Protein AF-0000000072588207 (afdb_homodimer)

Solvent-accessible surface area (backbone atoms only — not comparable to full-atom values): 22106 Å² total; per-residue (Å²): 119,53,58,68,55,31,27,45,33,43,51,46,44,27,64,51,47,47,54,93,43,72,60,61,52,47,33,52,51,53,29,53,73,70,64,51,78,91,74,68,73,51,69,36,55,27,46,42,50,16,50,50,37,43,51,55,62,28,43,29,35,38,32,38,49,34,55,47,25,63,57,54,49,34,46,50,70,34,36,51,93,88,23,40,30,43,29,26,18,58,50,62,68,38,39,53,47,14,53,51,38,33,41,75,61,72,33,54,90,36,43,44,76,45,76,34,53,56,69,60,52,48,51,49,40,58,75,67,62,52,77,56,27,39,30,37,40,42,51,60,69,42,52,46,41,47,71,46,47,60,56,52,56,71,38,36,42,69,66,15,34,37,38,35,54,62,59,25,58,67,45,41,44,50,36,86,82,51,75,51,56,45,32,45,13,40,47,49,28,47,55,52,46,57,69,36,87,35,49,50,44,32,51,48,39,27,47,22,71,90,38,57,26,19,36,30,49,32,39,31,47,118,118,53,57,67,55,32,28,45,35,43,52,47,44,25,65,50,46,47,55,94,44,72,61,62,51,47,33,52,51,53,28,52,74,72,64,50,77,92,74,67,73,51,67,37,55,27,46,44,50,16,49,52,37,43,50,55,62,30,43,31,35,37,33,37,48,34,55,45,25,64,57,53,49,34,46,50,69,35,37,51,95,89,23,41,29,43,28,27,17,58,52,62,68,37,39,53,47,14,52,51,36,32,41,75,61,69,33,55,89,35,43,45,79,45,76,34,52,55,71,59,51,47,51,48,40,58,74,67,63,53,77,55,28,38,30,35,40,43,50,59,69,42,55,47,40,49,71,47,48,62,56,52,55,73,38,35,44,70,67,15,34,38,38,36,52,62,58,25,59,66,46,41,45,49,37,86,84,51,77,51,55,47,35,46,13,41,46,48,28,47,53,51,46,57,70,37,87,35,50,50,44,32,51,49,40,28,44,23,71,88,39,55,26,21,37,30,48,30,38,31,48,118

Nearest PDB structures (foldseek):
  3duw-assembly1_B  TM=9.912E-01  e=4.319E-31  Bacillus cereus ATCC 10987
  8c9t-assembly2_B  TM=9.794E-01  e=1.780E-31  Streptomyces avermitilis MA-4680 = NBRC 14893
  7cvx-assembly1_B  TM=9.755E-01  e=5.491E-29  Niastella koreensis GR20-10
  5n5d-assembly1_B  TM=9.630E-01  e=2.267E-28  Streptomyces regensis
  7cvu-assembly1_A  TM=9.650E-01  e=4.101E-27  Niastella koreensis GR20-10

Organism: Burkholderia pseudomallei (strain K96243) (NCBI:txid272560)

pLDDT: mean 96.96, std 3.45, range [68.81, 99.0]

InterPro domains:
  IPR002935 Class I-like SAM-dependent O-methyltransferase [PF01596] (36-204)
  IPR002935 Class I-like SAM-dependent O-methyltransferase [PS51682] (1-221)
  IPR029063 S-adenosyl-L-methionine-dependent methyltransferase superfamily [G3DSA:3.40.50.150] (1-222)
  IPR029063 S-adenosyl-L-methionine-dependent methyltransferase superfamily [SSF53335] (35-218)
  IPR050362 Cation-dependent O-methyltransferase [PTHR10509] (19-206)

Radius of gyration: 21.18 Å; Cα contacts (8 Å, |Δi|>4): 965; chains: 2; bounding box: 48×59×49 Å

Foldseek 3Di:
DDLVVQAVVLCVCCVVPPNDDPLLVVLQVLLVVVPFDPPDDDRVVLLVLLVVCLVLQWQEEEEEDQQQNNSVLSNQVSHDVNGAYEYEEADPVSQVNNCVSCVSSVNNVRYDYDYRDPLVVLVVCVVVVPAATQEYEADYQQLCLLVVVVSNLSSHDQNRKYKYWFLCVQPLLVPPPRPPSNSVSSVNNVVVQVPDPQKDKDKDWDQHNVGTGIMMIIGGHD/DDLVVQAVVLCVCCVVPPNDDPLLVVLQVLLVVLPFDPPDDDRVVLLVLLVVCLVLQWQEEEEEDQQQNNSVLSNQVSHDVNGAYEYEEADPVSQVNNCVSCVSSVNNVRYDYDYRDPLVVLVVCVVVVPAATQEYEADYQQLCLLVVVVSNLSRHDQNRKYKYWFLCVQPLLVPPPRPPSNSVSSVNNVVCQVPDPQKDKDKDWDQHNVGTGIMMIIGGHD

Structure (mmCIF, N/CA/C/O backbone):
data_AF-0000000072588207-model_v1
#
loop_
_entity.id
_entity.type
_entity.pdbx_description
1 polymer 'O-methyltransferase-like protein'
#
loop_
_atom_site.group_PDB
_atom_site.id
_atom_site.type_symbol
_atom_site.label_atom_id
_atom_site.label_alt_id
_atom_site.label_comp_id
_atom_site.label_asym_id
_atom_site.label_entity_id
_atom_site.label_seq_id
_atom_site.pdbx_PDB_ins_code
_atom_site.Cartn_x
_atom_site.Cartn_y
_atom_site.Cartn_z
_atom_site.occupancy
_atom_site.B_iso_or_equiv
_atom_site.auth_seq_id
_atom_site.auth_comp_id
_atom_site.auth_asym_id
_atom_site.auth_atom_id
_atom_site.pdbx_PDB_model_num
ATOM 1 N N . MET A 1 1 ? -11.625 7.188 -20.266 1 69 1 MET A N 1
ATOM 2 C CA . MET A 1 1 ? -11.789 7.031 -18.828 1 69 1 MET A CA 1
ATOM 3 C C . MET A 1 1 ? -11.93 8.391 -18.141 1 69 1 MET A C 1
ATOM 5 O O . MET A 1 1 ? -11.203 9.328 -18.469 1 69 1 MET A O 1
ATOM 9 N N . ASN A 1 2 ? -12.992 8.43 -17.234 1 77.94 2 ASN A N 1
ATOM 10 C CA . ASN A 1 2 ? -13.203 9.766 -16.688 1 77.94 2 ASN A CA 1
ATOM 11 C C . ASN A 1 2 ? -13.438 9.711 -15.172 1 77.94 2 ASN A C 1
ATOM 13 O O . ASN A 1 2 ? -13.555 8.633 -14.594 1 77.94 2 ASN A O 1
ATOM 17 N N . GLU A 1 3 ? -13.398 10.781 -14.633 1 83.06 3 GLU A N 1
ATOM 18 C CA . GLU A 1 3 ? -13.484 10.992 -13.195 1 83.06 3 GLU A CA 1
ATOM 19 C C . GLU A 1 3 ? -14.773 10.398 -12.633 1 83.06 3 GLU A C 1
ATOM 21 O O . GLU A 1 3 ? -14.805 9.938 -11.484 1 83.06 3 GLU A O 1
ATOM 26 N N . ARG A 1 4 ? -15.812 10.383 -13.445 1 85.81 4 ARG A N 1
ATOM 27 C CA . ARG A 1 4 ? -17.078 9.812 -13.008 1 85.81 4 ARG A CA 1
ATOM 28 C C . ARG A 1 4 ? -16.953 8.305 -12.766 1 85.81 4 ARG A C 1
ATOM 30 O O . ARG A 1 4 ? -17.5 7.781 -11.797 1 85.81 4 ARG A O 1
ATOM 37 N N . GLN A 1 5 ? -16.234 7.648 -13.625 1 91.5 5 GLN A N 1
ATOM 38 C CA . GLN A 1 5 ? -16.016 6.211 -13.484 1 91.5 5 GLN A CA 1
ATOM 39 C C . GLN A 1 5 ? -15.18 5.898 -12.25 1 91.5 5 GLN A C 1
ATOM 41 O O . GLN A 1 5 ? -15.484 4.969 -11.5 1 91.5 5 GLN A O 1
ATOM 46 N N . TRP A 1 6 ? -14.148 6.699 -12.078 1 95.5 6 TRP A N 1
ATOM 47 C CA . TRP A 1 6 ? -13.289 6.508 -10.906 1 95.5 6 TRP A CA 1
ATOM 48 C C . TRP A 1 6 ? -14.078 6.723 -9.617 1 95.5 6 TRP A C 1
ATOM 50 O O . TRP A 1 6 ? -13.906 5.98 -8.648 1 95.5 6 TRP A O 1
ATOM 60 N N . SER A 1 7 ? -14.93 7.715 -9.625 1 96.12 7 SER A N 1
ATOM 61 C CA . SER A 1 7 ? -15.734 8.023 -8.445 1 96.12 7 SER A CA 1
ATOM 62 C C . SER A 1 7 ? -16.703 6.891 -8.125 1 96.12 7 SER A C 1
ATOM 64 O O . SER A 1 7 ? -16.938 6.574 -6.957 1 96.12 7 SER A O 1
ATOM 66 N N . ALA A 1 8 ? -17.281 6.328 -9.164 1 96.25 8 ALA A N 1
ATOM 67 C CA . ALA A 1 8 ? -18.203 5.215 -8.961 1 96.25 8 ALA A CA 1
ATOM 68 C C . ALA A 1 8 ? -17.5 4.035 -8.289 1 96.25 8 ALA A C 1
ATOM 70 O O . ALA A 1 8 ? -18.078 3.371 -7.426 1 96.25 8 ALA A O 1
ATOM 71 N N . VAL A 1 9 ? -16.266 3.801 -8.656 1 97.38 9 VAL A N 1
ATOM 72 C CA . VAL A 1 9 ? -15.508 2.689 -8.078 1 97.38 9 VAL A CA 1
ATOM 73 C C . VAL A 1 9 ? -15.148 3.002 -6.633 1 97.38 9 VAL A C 1
ATOM 75 O O . VAL A 1 9 ? -15.281 2.146 -5.754 1 97.38 9 VAL A O 1
ATOM 78 N N . ASP A 1 10 ? -14.695 4.238 -6.336 1 96.56 10 ASP A N 1
ATOM 79 C CA . ASP A 1 10 ? -14.422 4.629 -4.957 1 96.56 10 ASP A CA 1
ATOM 80 C C . ASP A 1 10 ? -15.672 4.473 -4.086 1 96.56 10 ASP A C 1
ATOM 82 O O . ASP A 1 10 ? -15.586 4.012 -2.949 1 96.56 10 ASP A O 1
ATOM 86 N N . ASP A 1 11 ? -16.828 4.992 -4.664 1 95.62 11 ASP A N 1
ATOM 87 C CA . ASP A 1 11 ? -18.078 4.859 -3.928 1 95.62 11 ASP A CA 1
ATOM 88 C C . ASP A 1 11 ? -18.375 3.396 -3.609 1 95.62 11 ASP A C 1
ATOM 90 O O . ASP A 1 11 ? -18.812 3.072 -2.502 1 95.62 11 ASP A O 1
ATOM 94 N N . PHE A 1 12 ? -18.172 2.545 -4.602 1 96.31 12 PHE A N 1
ATOM 95 C CA . PHE A 1 12 ? -18.359 1.112 -4.41 1 96.31 12 PHE A CA 1
ATOM 96 C C . PHE A 1 12 ? -17.453 0.585 -3.312 1 96.31 12 PHE A C 1
ATOM 98 O O . PHE A 1 12 ? -17.906 -0.085 -2.385 1 96.31 12 PHE A O 1
ATOM 105 N N . PHE A 1 13 ? -16.062 0.874 -3.309 1 96.5 13 PHE A N 1
ATOM 106 C CA . PHE A 1 13 ? -15.117 0.427 -2.299 1 96.5 13 PHE A CA 1
ATOM 107 C C . PHE A 1 13 ? -15.508 0.942 -0.92 1 96.5 13 PHE A C 1
ATOM 109 O O . PHE A 1 13 ? -15.602 0.167 0.035 1 96.5 13 PHE A O 1
ATOM 116 N N . CYS A 1 14 ? -15.773 2.236 -0.833 1 95 14 CYS A N 1
ATOM 117 C CA . CYS A 1 14 ? -16.016 2.863 0.462 1 95 14 CYS A CA 1
ATOM 118 C C . CYS A 1 14 ? -17.312 2.35 1.089 1 95 14 CYS A C 1
ATOM 120 O O . CYS A 1 14 ? -17.375 2.17 2.305 1 95 14 CYS A O 1
ATOM 122 N N . SER A 1 15 ? -18.297 2.148 0.262 1 93.38 15 SER A N 1
ATOM 123 C CA . SER A 1 15 ? -19.547 1.643 0.79 1 93.38 15 SER A CA 1
ATOM 124 C C . SER A 1 15 ? -19.391 0.241 1.369 1 93.38 15 SER A C 1
ATOM 126 O O . SER A 1 15 ? -20.047 -0.11 2.354 1 93.38 15 SER A O 1
ATOM 128 N N . GLN A 1 16 ? -18.453 -0.544 0.858 1 91.81 16 GLN A N 1
ATOM 129 C CA . GLN A 1 16 ? -18.297 -1.934 1.277 1 91.81 16 GLN A CA 1
ATOM 130 C C . GLN A 1 16 ? -17.219 -2.068 2.338 1 91.81 16 GLN A C 1
ATOM 132 O O . GLN A 1 16 ? -17.328 -2.881 3.26 1 91.81 16 GLN A O 1
ATOM 137 N N . LEU A 1 17 ? -16.156 -1.292 2.223 1 93.25 17 LEU A N 1
ATOM 138 C CA . LEU A 1 17 ? -14.93 -1.618 2.941 1 93.25 17 LEU A CA 1
ATOM 139 C C . LEU A 1 17 ? -14.602 -0.543 3.973 1 93.25 17 LEU A C 1
ATOM 141 O O . LEU A 1 17 ? -13.781 -0.762 4.863 1 93.25 17 LEU A O 1
ATOM 145 N N . ALA A 1 18 ? -15.172 0.604 3.795 1 87.31 18 ALA A N 1
ATOM 146 C CA . ALA A 1 18 ? -15.008 1.716 4.727 1 87.31 18 ALA A CA 1
ATOM 147 C C . ALA A 1 18 ? -16.344 2.371 5.043 1 87.31 18 ALA A C 1
ATOM 149 O O . ALA A 1 18 ? -16.562 3.539 4.719 1 87.31 18 ALA A O 1
ATOM 150 N N . PRO A 1 19 ? -17.125 1.609 5.688 1 82.56 19 PRO A N 1
ATOM 151 C CA . PRO A 1 19 ? -18.453 2.156 5.93 1 82.56 19 PRO A CA 1
ATOM 152 C C . PRO A 1 19 ? -18.438 3.428 6.777 1 82.56 19 PRO A C 1
ATOM 154 O O . PRO A 1 19 ? -17.406 3.742 7.391 1 82.56 19 PRO A O 1
ATOM 157 N N . SER A 1 20 ? -19.547 4.027 6.781 1 87 20 SER A N 1
ATOM 158 C CA . SER A 1 20 ? -19.703 5.316 7.445 1 87 20 SER A CA 1
ATOM 159 C C . SER A 1 20 ? -19.25 5.246 8.906 1 87 20 SER A C 1
ATOM 161 O O . SER A 1 20 ? -19.547 4.273 9.602 1 87 20 SER A O 1
ATOM 163 N N . ASP A 1 21 ? -18.453 6.164 9.336 1 93.88 21 ASP A N 1
ATOM 164 C CA . ASP A 1 21 ? -17.906 6.387 10.672 1 93.88 21 ASP A CA 1
ATOM 165 C C . ASP A 1 21 ? -18.281 7.773 11.188 1 93.88 21 ASP A C 1
ATOM 167 O O . ASP A 1 21 ? -17.797 8.789 10.68 1 93.88 21 ASP A O 1
ATOM 171 N N . PRO A 1 22 ? -19.094 7.809 12.227 1 95.5 22 PRO A N 1
ATOM 172 C CA . PRO A 1 22 ? -19.609 9.109 12.68 1 95.5 22 PRO A CA 1
ATOM 173 C C . PRO A 1 22 ? -18.484 10.078 13.047 1 95.5 22 PRO A C 1
ATOM 175 O O . PRO A 1 22 ? -18.625 11.289 12.859 1 95.5 22 PRO A O 1
ATOM 178 N N . VAL A 1 23 ? -17.422 9.602 13.648 1 96.5 23 VAL A N 1
ATOM 179 C CA . VAL A 1 23 ? -16.312 10.438 14.055 1 96.5 23 VAL A CA 1
ATOM 180 C C . VAL A 1 23 ? -15.633 11.031 12.82 1 96.5 23 VAL A C 1
ATOM 182 O O . VAL A 1 23 ? -15.375 12.234 12.758 1 96.5 23 VAL A O 1
ATOM 185 N N . LEU A 1 24 ? -15.359 10.211 11.82 1 97.44 24 LEU A N 1
ATOM 186 C CA . LEU A 1 24 ? -14.727 10.664 10.586 1 97.44 24 LEU A CA 1
ATOM 187 C C . LEU A 1 24 ? -15.664 11.562 9.797 1 97.44 24 LEU A C 1
ATOM 189 O O . LEU A 1 24 ? -15.242 12.57 9.227 1 97.44 24 LEU A O 1
ATOM 193 N N . ASP A 1 25 ? -16.953 11.219 9.766 1 97 25 ASP A N 1
ATOM 194 C CA . ASP A 1 25 ? -17.953 12.055 9.094 1 97 25 ASP A CA 1
ATOM 195 C C . ASP A 1 25 ? -18.031 13.438 9.727 1 97 25 ASP A C 1
ATOM 197 O O . ASP A 1 25 ? -18.125 14.445 9.023 1 97 25 ASP A O 1
ATOM 201 N N . ALA A 1 26 ? -17.984 13.461 11.031 1 97.56 26 ALA A N 1
ATOM 202 C CA . ALA A 1 26 ? -18.047 14.727 11.758 1 97.56 26 ALA A CA 1
ATOM 203 C C . ALA A 1 26 ? -16.812 15.586 11.461 1 97.56 26 ALA A C 1
ATOM 205 O O . ALA A 1 26 ? -16.922 16.812 11.359 1 97.56 26 ALA A O 1
ATOM 206 N N . ALA A 1 27 ? -15.656 14.945 11.406 1 97.88 27 ALA A N 1
ATOM 207 C CA . ALA A 1 27 ? -14.43 15.672 11.094 1 97.88 27 ALA A CA 1
ATOM 208 C C . ALA A 1 27 ? -14.516 16.328 9.719 1 97.88 27 ALA A C 1
ATOM 210 O O . ALA A 1 27 ? -14.086 17.469 9.539 1 97.88 27 ALA A O 1
ATOM 211 N N . LEU A 1 28 ? -15.078 15.617 8.742 1 96.94 28 LEU A N 1
ATOM 212 C CA . LEU A 1 28 ? -15.25 16.156 7.398 1 96.94 28 LEU A CA 1
ATOM 213 C C . LEU A 1 28 ? -16.25 17.312 7.402 1 96.94 28 LEU A C 1
ATOM 215 O O . LEU A 1 28 ? -16.016 18.344 6.758 1 96.94 28 LEU A O 1
ATOM 219 N N . ALA A 1 29 ? -17.328 17.125 8.094 1 97.44 29 ALA A N 1
ATOM 220 C CA . ALA A 1 29 ? -18.359 18.156 8.164 1 97.44 29 ALA A CA 1
ATOM 221 C C . ALA A 1 29 ? -17.828 19.438 8.812 1 97.44 29 ALA A C 1
ATOM 223 O O . ALA A 1 29 ? -18.094 20.531 8.336 1 97.44 29 ALA A O 1
ATOM 224 N N . SER A 1 30 ? -17.125 19.266 9.922 1 97.75 30 SER A N 1
ATOM 225 C CA . SER A 1 30 ? -16.547 20.406 10.609 1 97.75 30 SER A CA 1
ATOM 226 C C . SER A 1 30 ? -15.531 21.141 9.727 1 97.75 30 SER A C 1
ATOM 228 O O . SER A 1 30 ? -15.453 22.375 9.75 1 97.75 30 SER A O 1
ATOM 230 N N . SER A 1 31 ? -14.727 20.359 8.992 1 97.62 31 SER A N 1
ATOM 231 C CA . SER A 1 31 ? -13.758 20.953 8.07 1 97.62 31 SER A CA 1
ATOM 232 C C . SER A 1 31 ? -14.461 21.766 6.98 1 97.62 31 SER A C 1
ATOM 234 O O . SER A 1 31 ? -14.047 22.875 6.66 1 97.62 31 SER A O 1
ATOM 236 N N . ARG A 1 32 ? -15.5 21.203 6.43 1 97 32 ARG A N 1
ATOM 237 C CA . ARG A 1 32 ? -16.281 21.891 5.414 1 97 32 ARG A CA 1
ATOM 238 C C . ARG A 1 32 ? -16.891 23.172 5.973 1 97 32 ARG A C 1
ATOM 240 O O . ARG A 1 32 ? -16.859 24.219 5.32 1 97 32 ARG A O 1
ATOM 247 N N . ALA A 1 33 ? -17.438 23.109 7.137 1 97.62 33 ALA A N 1
ATOM 248 C CA . ALA A 1 33 ? -18.078 24.25 7.785 1 97.62 33 ALA A CA 1
ATOM 249 C C . ALA A 1 33 ? -17.078 25.375 8.039 1 97.62 33 ALA A C 1
ATOM 251 O O . ALA A 1 33 ? -17.438 26.547 7.973 1 97.62 33 ALA A O 1
ATOM 252 N N . ALA A 1 34 ? -15.859 24.984 8.312 1 97.44 34 ALA A N 1
ATOM 253 C CA . ALA A 1 34 ? -14.82 25.969 8.617 1 97.44 34 ALA A CA 1
ATOM 254 C C . ALA A 1 34 ? -14.164 26.5 7.348 1 97.44 34 ALA A C 1
ATOM 256 O O . ALA A 1 34 ? -13.289 27.359 7.406 1 97.44 34 ALA A O 1
ATOM 257 N N . GLY A 1 35 ? -14.547 25.953 6.176 1 96.44 35 GLY A N 1
ATOM 258 C CA . GLY A 1 35 ? -14.07 26.453 4.898 1 96.44 35 GLY A CA 1
ATOM 259 C C . GLY A 1 35 ? -12.7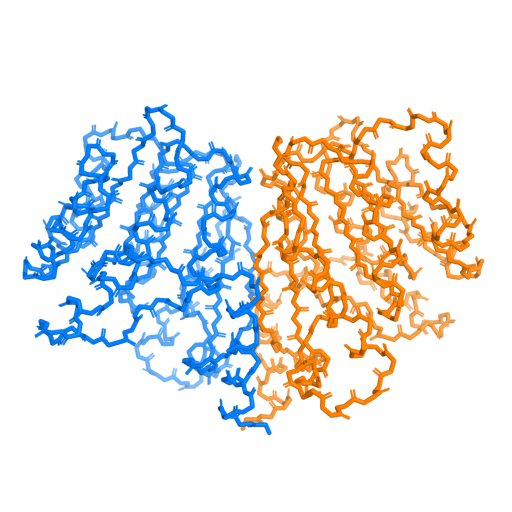27 25.891 4.492 1 96.44 35 GLY A C 1
ATOM 260 O O . GLY A 1 35 ? -12.023 26.453 3.658 1 96.44 35 GLY A O 1
ATOM 261 N N . LEU A 1 36 ? -12.32 24.797 5.117 1 95.06 36 LEU A N 1
ATOM 262 C CA . LEU A 1 36 ? -11.078 24.156 4.707 1 95.06 36 LEU A CA 1
ATOM 263 C C . LEU A 1 36 ? -11.203 23.578 3.297 1 95.06 36 LEU A C 1
ATOM 265 O O . LEU A 1 36 ? -12.281 23.141 2.893 1 95.06 36 LEU A O 1
ATOM 269 N N . PRO A 1 37 ? -10.102 23.641 2.559 1 91.62 37 PRO A N 1
ATOM 270 C CA . PRO A 1 37 ? -10.141 22.969 1.257 1 91.62 37 PRO A CA 1
ATOM 271 C C . PRO A 1 37 ? -10.406 21.469 1.372 1 91.62 37 PRO A C 1
ATOM 273 O O . PRO A 1 37 ? -9.93 20.828 2.312 1 91.62 37 PRO A O 1
ATOM 276 N N . ALA A 1 38 ? -11.172 20.922 0.432 1 90.44 38 ALA A N 1
ATOM 277 C CA . ALA A 1 38 ? -11.516 19.516 0.42 1 90.44 38 ALA A CA 1
ATOM 278 C C . ALA A 1 38 ? -10.383 18.672 -0.177 1 90.44 38 ALA A C 1
ATOM 280 O O . ALA A 1 38 ? -10.594 17.922 -1.135 1 90.44 38 ALA A O 1
ATOM 281 N N . ILE A 1 39 ? -9.227 18.781 0.458 1 88.5 39 ILE A N 1
ATOM 282 C CA . ILE A 1 39 ? -8.062 18.125 -0.114 1 88.5 39 ILE A CA 1
ATOM 283 C C . ILE A 1 39 ? -7.625 16.969 0.784 1 88.5 39 ILE A C 1
ATOM 285 O O . ILE A 1 39 ? -6.539 16.422 0.614 1 88.5 39 ILE A O 1
ATOM 289 N N . ASN A 1 40 ? -8.477 16.656 1.793 1 90.69 40 ASN A N 1
ATOM 290 C CA . ASN A 1 40 ? -8.18 15.484 2.615 1 90.69 40 ASN A CA 1
ATOM 291 C C . ASN A 1 40 ? -8.188 14.203 1.789 1 90.69 40 ASN A C 1
ATOM 293 O O . ASN A 1 40 ? -8.789 14.148 0.715 1 90.69 40 ASN A O 1
ATOM 297 N N . VAL A 1 41 ? -7.496 13.18 2.24 1 94.31 41 VAL A N 1
ATOM 298 C CA . VAL A 1 41 ? -7.535 11.875 1.594 1 94.31 41 VAL A CA 1
ATOM 299 C C . VAL A 1 41 ? -8.961 11.336 1.602 1 94.31 41 VAL A C 1
ATOM 301 O O . VAL A 1 41 ? -9.781 11.734 2.432 1 94.31 41 VAL A O 1
ATOM 304 N N . THR A 1 42 ? -9.234 10.461 0.68 1 94.88 42 THR A N 1
ATOM 305 C CA . THR A 1 42 ? -10.523 9.773 0.668 1 94.88 42 THR A CA 1
ATOM 306 C C . THR A 1 42 ? -10.57 8.703 1.753 1 94.88 42 THR A C 1
ATOM 308 O O . THR A 1 42 ? -9.539 8.375 2.355 1 94.88 42 THR A O 1
ATOM 311 N N . ALA A 1 43 ? -11.742 8.188 2.018 1 96.62 43 ALA A N 1
ATOM 312 C CA . ALA A 1 43 ? -11.93 7.203 3.082 1 96.62 43 ALA A CA 1
ATOM 313 C C . ALA A 1 43 ? -11.078 5.961 2.84 1 96.62 43 ALA A C 1
ATOM 315 O O . ALA A 1 43 ? -10.438 5.453 3.76 1 96.62 43 ALA A O 1
ATOM 316 N N . ASN A 1 44 ? -11.102 5.453 1.612 1 97.5 44 ASN A N 1
ATOM 317 C CA . ASN A 1 44 ? -10.312 4.258 1.317 1 97.5 44 ASN A CA 1
ATOM 318 C C . ASN A 1 44 ? -8.812 4.535 1.419 1 97.5 44 ASN A C 1
ATOM 320 O O . ASN A 1 44 ? -8.047 3.662 1.824 1 97.5 44 ASN A O 1
ATOM 324 N N . GLN A 1 45 ? -8.383 5.742 1.073 1 97.88 45 GLN A N 1
ATOM 325 C CA . GLN A 1 45 ? -6.98 6.109 1.218 1 97.88 45 GLN A CA 1
ATOM 326 C C . GLN A 1 45 ? -6.609 6.289 2.688 1 97.88 45 GLN A C 1
ATOM 328 O O . GLN A 1 45 ? -5.512 5.914 3.105 1 97.88 45 GLN A O 1
ATOM 333 N N . GLY A 1 46 ? -7.484 6.93 3.48 1 98.25 46 GLY A N 1
ATOM 334 C CA . GLY A 1 46 ? -7.273 6.988 4.918 1 98.25 46 GLY A CA 1
ATOM 335 C C . GLY A 1 46 ? -7.156 5.621 5.562 1 98.25 46 GLY A C 1
ATOM 336 O O . GLY A 1 46 ? -6.27 5.391 6.387 1 98.25 46 GLY A O 1
ATOM 337 N N . LYS A 1 47 ? -8.039 4.762 5.191 1 98.5 47 LYS A N 1
ATOM 338 C CA . LYS A 1 47 ? -7.996 3.406 5.73 1 98.5 47 LYS A CA 1
ATOM 339 C C . LYS A 1 47 ? -6.719 2.688 5.305 1 98.5 47 LYS A C 1
ATOM 341 O O . LYS A 1 47 ? -6.168 1.886 6.062 1 98.5 47 LYS A O 1
ATOM 346 N N . PHE A 1 48 ? -6.258 2.98 4.125 1 98.81 48 PHE A N 1
ATOM 347 C CA . PHE A 1 48 ? -4.98 2.436 3.678 1 98.81 48 PHE A CA 1
ATOM 348 C C . PHE A 1 48 ? -3.855 2.857 4.613 1 98.81 48 PHE A C 1
ATOM 350 O O . PHE A 1 48 ? -3.031 2.033 5.012 1 98.81 48 PHE A O 1
ATOM 357 N N . LEU A 1 49 ? -3.785 4.129 4.965 1 98.88 49 LEU A N 1
ATOM 358 C CA . LEU A 1 49 ? -2.791 4.625 5.91 1 98.88 49 LEU A CA 1
ATOM 359 C C . LEU A 1 49 ? -2.916 3.914 7.254 1 98.88 49 LEU A C 1
ATOM 361 O O . LEU A 1 49 ? -1.911 3.537 7.859 1 98.88 49 LEU A O 1
ATOM 365 N N . ASN A 1 50 ? -4.133 3.75 7.703 1 98.81 50 ASN A N 1
ATOM 366 C CA . ASN A 1 50 ? -4.406 3.047 8.953 1 98.81 50 ASN A CA 1
ATOM 367 C C . ASN A 1 50 ? -3.873 1.617 8.922 1 98.81 50 ASN A C 1
ATOM 369 O O . ASN A 1 50 ? -3.188 1.183 9.844 1 98.81 50 ASN A O 1
ATOM 373 N N . LEU A 1 51 ? -4.184 0.891 7.848 1 98.81 51 LEU A N 1
ATOM 374 C CA . LEU A 1 51 ? -3.75 -0.497 7.727 1 98.81 51 LEU A CA 1
ATOM 375 C C . LEU A 1 51 ? -2.23 -0.586 7.625 1 98.81 51 LEU A C 1
ATOM 377 O O . LEU A 1 51 ? -1.615 -1.472 8.219 1 98.81 51 LEU A O 1
ATOM 381 N N . LEU A 1 52 ? -1.638 0.334 6.859 1 98.88 52 LEU A N 1
ATOM 382 C CA . LEU A 1 52 ? -0.186 0.327 6.715 1 98.88 52 LEU A CA 1
ATOM 383 C C . LEU A 1 52 ? 0.494 0.566 8.055 1 98.88 52 LEU A C 1
ATOM 385 O O . LEU A 1 52 ? 1.479 -0.099 8.383 1 98.88 52 LEU A O 1
ATOM 389 N N . ALA A 1 53 ? -0.023 1.52 8.828 1 98.94 53 ALA A N 1
ATOM 390 C CA . ALA A 1 53 ? 0.504 1.771 10.172 1 98.94 53 ALA A CA 1
ATOM 391 C C . ALA A 1 53 ? 0.366 0.535 11.055 1 98.94 53 ALA A C 1
ATOM 393 O O . ALA A 1 53 ? 1.275 0.208 11.82 1 98.94 53 ALA A O 1
ATOM 394 N N . THR A 1 54 ? -0.758 -0.162 10.953 1 98.81 54 THR A N 1
ATOM 395 C CA . THR A 1 54 ? -1.005 -1.381 11.719 1 98.81 54 THR A CA 1
ATOM 396 C C . THR A 1 54 ? -0.03 -2.48 11.305 1 98.81 54 THR A C 1
ATOM 398 O O . THR A 1 54 ? 0.547 -3.156 12.164 1 98.81 54 THR A O 1
ATOM 401 N N . ILE A 1 55 ? 0.146 -2.646 10.023 1 98.81 55 ILE A N 1
ATOM 402 C CA . ILE A 1 55 ? 1.068 -3.65 9.508 1 98.81 55 ILE A CA 1
ATOM 403 C C . ILE A 1 55 ? 2.477 -3.377 10.031 1 98.81 55 ILE A C 1
ATOM 405 O O . ILE A 1 55 ? 3.172 -4.297 10.469 1 98.81 55 ILE A O 1
ATOM 409 N N . ARG A 1 56 ? 2.92 -2.111 10.008 1 98.69 56 ARG A N 1
ATOM 410 C CA . ARG A 1 56 ? 4.246 -1.724 10.477 1 98.69 56 ARG A CA 1
ATOM 411 C C . ARG A 1 56 ? 4.375 -1.929 11.984 1 98.69 56 ARG A C 1
ATOM 413 O O . ARG A 1 56 ? 5.48 -2.07 12.508 1 98.69 56 ARG A O 1
ATOM 420 N N . GLY A 1 57 ? 3.277 -2.006 12.719 1 98.5 57 GLY A N 1
ATOM 421 C CA . GLY A 1 57 ? 3.32 -1.951 14.164 1 98.5 57 GLY A CA 1
ATOM 422 C C . GLY A 1 57 ? 3.814 -0.619 14.703 1 98.5 57 GLY A C 1
ATOM 423 O O . GLY A 1 57 ? 4.629 -0.577 15.625 1 98.5 57 GLY A O 1
ATOM 424 N N . ALA A 1 58 ? 3.305 0.452 14.086 1 98.81 58 ALA A N 1
ATOM 425 C CA . ALA A 1 58 ? 3.811 1.783 14.414 1 98.81 58 ALA A CA 1
ATOM 426 C C . ALA A 1 58 ? 3.395 2.195 15.82 1 98.81 58 ALA A C 1
ATOM 428 O O . ALA A 1 58 ? 2.234 2.037 16.203 1 98.81 58 ALA A O 1
ATOM 429 N N . ARG A 1 59 ? 4.336 2.699 16.562 1 98.81 59 ARG A N 1
ATOM 430 C CA . ARG A 1 59 ? 4.09 3.25 17.891 1 98.81 59 ARG A CA 1
ATOM 431 C C . ARG A 1 59 ? 4.266 4.766 17.891 1 98.81 59 ARG A C 1
ATOM 433 O O . ARG A 1 59 ? 3.68 5.457 18.734 1 98.81 59 ARG A O 1
ATOM 440 N N . ARG A 1 60 ? 5.094 5.23 17.047 1 98.94 60 ARG A N 1
ATOM 441 C CA . ARG A 1 60 ? 5.336 6.66 16.875 1 98.94 60 ARG A CA 1
ATOM 442 C C . ARG A 1 60 ? 5.16 7.074 15.414 1 98.94 60 ARG A C 1
ATOM 444 O O . ARG A 1 60 ? 5.871 6.586 14.539 1 98.94 60 ARG A O 1
ATOM 451 N N . ILE A 1 61 ? 4.215 7.953 15.188 1 98.94 61 ILE A N 1
ATOM 452 C CA . ILE A 1 61 ? 3.9 8.391 13.828 1 98.94 61 ILE A CA 1
ATOM 453 C C . ILE A 1 61 ? 4.098 9.898 13.711 1 98.94 61 ILE A C 1
ATOM 455 O O . ILE A 1 61 ? 3.725 10.648 14.617 1 98.94 61 ILE A O 1
ATOM 459 N N . LEU A 1 62 ? 4.746 10.328 12.641 1 98.94 62 LEU A N 1
ATOM 460 C CA . LEU A 1 62 ? 4.887 11.734 12.273 1 98.94 62 LEU A CA 1
ATOM 461 C C . LEU A 1 62 ? 4.105 12.047 11.008 1 98.94 62 LEU A C 1
ATOM 463 O O . LEU A 1 62 ? 4.199 11.32 10.016 1 98.94 62 LEU A O 1
ATOM 467 N N . GLU A 1 63 ? 3.271 13.016 11.07 1 98.94 63 GLU A N 1
ATOM 468 C CA . GLU A 1 63 ? 2.525 13.484 9.906 1 98.94 63 GLU A CA 1
ATOM 469 C C . GLU A 1 63 ? 2.881 14.93 9.57 1 98.94 63 GLU A C 1
ATOM 471 O O . GLU A 1 63 ? 2.854 15.805 10.445 1 98.94 63 GLU A O 1
ATOM 476 N N . LEU A 1 64 ? 3.318 15.156 8.328 1 98.81 64 LEU A N 1
ATOM 477 C CA . LEU A 1 64 ? 3.498 16.5 7.793 1 98.81 64 LEU A CA 1
ATOM 478 C C . LEU A 1 64 ? 2.287 16.922 6.969 1 98.81 64 LEU A C 1
ATOM 480 O O . LEU A 1 64 ? 2.031 16.359 5.902 1 98.81 64 LEU A O 1
ATOM 484 N N . GLY A 1 65 ? 1.551 17.938 7.402 1 97.69 65 GLY A N 1
ATOM 485 C CA . GLY A 1 65 ? 0.29 18.359 6.812 1 97.69 65 GLY A CA 1
ATOM 486 C C . GLY A 1 65 ? -0.921 17.797 7.527 1 97.69 65 GLY A C 1
ATOM 487 O O . GLY A 1 65 ? -1.402 16.703 7.18 1 97.69 65 GLY A O 1
ATOM 488 N N . THR A 1 66 ? -1.437 18.625 8.477 1 97.75 66 THR A N 1
ATOM 489 C CA . THR A 1 66 ? -2.533 18.156 9.328 1 97.75 66 THR A CA 1
ATOM 490 C C . THR A 1 66 ? -3.881 18.531 8.719 1 97.75 66 THR A C 1
ATOM 492 O O . THR A 1 66 ? -4.824 17.75 8.75 1 97.75 66 THR A O 1
ATOM 495 N N . LEU A 1 67 ? -3.971 19.766 8.18 1 97.12 67 LEU A N 1
ATOM 496 C CA . LEU A 1 67 ? -5.25 20.344 7.773 1 97.12 67 LEU A CA 1
ATOM 497 C C . LEU A 1 67 ? -6.293 20.172 8.875 1 97.12 67 LEU A C 1
ATOM 499 O O . LEU A 1 67 ? -6.078 20.625 10.008 1 97.12 67 LEU A O 1
ATOM 503 N N . GLY A 1 68 ? -7.398 19.562 8.617 1 97.75 68 GLY A N 1
ATOM 504 C CA . GLY A 1 68 ? -8.445 19.406 9.617 1 97.75 68 GLY A CA 1
ATOM 505 C C . GLY A 1 68 ? -8.297 18.141 10.445 1 97.75 68 GLY A C 1
ATOM 506 O O . GLY A 1 68 ? -9.133 17.859 11.305 1 97.75 68 GLY A O 1
ATOM 507 N N . GLY A 1 69 ? -7.301 17.375 10.242 1 98.5 69 GLY A N 1
ATOM 508 C CA . GLY A 1 69 ? -6.973 16.234 11.094 1 98.5 69 GLY A CA 1
ATOM 509 C C . GLY A 1 69 ? -7.59 14.938 10.633 1 98.5 69 GLY A C 1
ATOM 510 O O . GLY A 1 69 ? -7.586 13.945 11.367 1 98.5 69 GLY A O 1
ATOM 511 N N . TYR A 1 70 ? -8.109 14.859 9.414 1 98.38 70 TYR A N 1
ATOM 512 C CA . TYR A 1 70 ? -8.82 13.68 8.938 1 98.38 70 TYR A CA 1
ATOM 513 C C . TYR A 1 70 ? -7.875 12.484 8.836 1 98.38 70 TYR A C 1
ATOM 515 O O . TYR A 1 70 ? -8.148 11.422 9.398 1 98.38 70 TYR A O 1
ATOM 523 N N . SER A 1 71 ? -6.754 12.625 8.133 1 98.5 71 SER A N 1
ATOM 524 C CA . SER A 1 71 ? -5.793 11.531 8.039 1 98.5 71 SER A CA 1
ATOM 525 C C . SER A 1 71 ? -5.141 11.25 9.391 1 98.5 71 SER A C 1
ATOM 527 O O . SER A 1 71 ? -4.812 10.102 9.703 1 98.5 71 SER A O 1
ATOM 529 N N . ALA A 1 72 ? -4.98 12.273 10.195 1 98.81 72 ALA A N 1
ATOM 530 C CA . ALA A 1 72 ? -4.426 12.086 11.539 1 98.81 72 ALA A CA 1
ATOM 531 C C . ALA A 1 72 ? -5.297 11.141 12.359 1 98.81 72 ALA A C 1
ATOM 533 O O . ALA A 1 72 ? -4.785 10.328 13.133 1 98.81 72 ALA A O 1
ATOM 534 N N . ILE A 1 73 ? -6.613 11.281 12.227 1 98.81 73 ILE A N 1
ATOM 535 C CA . ILE A 1 73 ? -7.527 10.391 12.938 1 98.81 73 ILE A CA 1
ATOM 536 C C . ILE A 1 73 ? -7.305 8.953 12.492 1 98.81 73 ILE A C 1
ATOM 538 O O . ILE A 1 73 ? -7.195 8.047 13.32 1 98.81 73 ILE A O 1
ATOM 542 N N . TRP A 1 74 ? -7.227 8.68 11.172 1 98.62 74 TRP A N 1
ATOM 543 C CA . TRP A 1 74 ? -6.965 7.344 10.648 1 98.62 74 TRP A CA 1
ATOM 544 C C . TRP A 1 74 ? -5.664 6.785 11.211 1 98.62 74 TRP A C 1
ATOM 546 O O . TRP A 1 74 ? -5.617 5.641 11.664 1 98.62 74 TRP A O 1
ATOM 556 N N . LEU A 1 75 ? -4.621 7.594 11.188 1 98.88 75 LEU A N 1
ATOM 557 C CA . LEU A 1 75 ? -3.301 7.164 11.625 1 98.88 75 LEU A CA 1
ATOM 558 C C . LEU A 1 75 ? -3.287 6.891 13.125 1 98.88 75 LEU A C 1
ATOM 560 O O . LEU A 1 75 ? -2.771 5.859 13.57 1 98.88 75 LEU A O 1
ATOM 564 N N . ALA A 1 76 ? -3.855 7.773 13.891 1 98.88 76 ALA A N 1
ATOM 565 C CA . ALA A 1 76 ? -3.848 7.641 15.344 1 98.88 76 ALA A CA 1
ATOM 566 C C . ALA A 1 76 ? -4.609 6.391 15.781 1 98.88 76 ALA A C 1
ATOM 568 O O . ALA A 1 76 ? -4.242 5.742 16.766 1 98.88 76 ALA A O 1
ATOM 569 N N . ARG A 1 77 ? -5.645 6.035 15.102 1 98.5 77 ARG A N 1
ATOM 570 C CA . ARG A 1 77 ? -6.473 4.879 15.43 1 98.5 77 ARG A CA 1
ATOM 571 C C . ARG A 1 77 ? -5.707 3.578 15.227 1 98.5 77 ARG A C 1
ATOM 573 O O . ARG A 1 77 ? -6.117 2.525 15.727 1 98.5 77 ARG A O 1
ATOM 580 N N . ALA A 1 78 ? -4.676 3.629 14.484 1 98.56 78 ALA A N 1
ATOM 581 C CA . ALA A 1 78 ? -3.867 2.434 14.258 1 98.56 78 ALA A CA 1
ATOM 582 C C . ALA A 1 78 ? -2.895 2.203 15.414 1 98.56 78 ALA A C 1
ATOM 584 O O . ALA A 1 78 ? -2.295 1.132 15.523 1 98.56 78 ALA A O 1
ATOM 585 N N . LEU A 1 79 ? -2.709 3.197 16.297 1 98.69 79 LEU A N 1
ATOM 586 C CA . LEU A 1 79 ? -1.677 3.145 17.328 1 98.69 79 LEU A CA 1
ATOM 587 C C . LEU A 1 79 ? -2.082 2.203 18.453 1 98.69 79 LEU A C 1
ATOM 589 O O . LEU A 1 79 ? -3.246 2.176 18.859 1 98.69 79 LEU A O 1
ATOM 593 N N . PRO A 1 80 ? -1.18 1.398 18.984 1 97.88 80 PRO A N 1
ATOM 594 C CA . PRO A 1 80 ? -1.424 0.651 20.219 1 97.88 80 PRO A CA 1
ATOM 595 C C . PRO A 1 80 ? -1.431 1.545 21.453 1 97.88 80 PRO A C 1
ATOM 597 O O . PRO A 1 80 ? -1.101 2.73 21.359 1 97.88 80 PRO A O 1
ATOM 600 N N . PRO A 1 81 ? -1.876 0.951 22.594 1 97.19 81 PRO A N 1
ATOM 601 C CA . PRO A 1 81 ? -1.765 1.738 23.812 1 97.19 81 PRO A CA 1
ATOM 602 C C . PRO A 1 81 ? -0.356 2.283 24.047 1 97.19 81 PRO A C 1
ATOM 604 O O . PRO A 1 81 ? 0.624 1.546 23.906 1 97.19 81 PRO A O 1
ATOM 607 N N . GLY A 1 82 ? -0.267 3.486 24.266 1 97.75 82 GLY A N 1
ATOM 608 C CA . GLY A 1 82 ? 1.017 4.125 24.5 1 97.75 82 GLY A CA 1
ATOM 609 C C . GLY A 1 82 ? 1.635 4.719 23.25 1 97.75 82 GLY A C 1
ATOM 610 O O . GLY A 1 82 ? 2.664 5.395 23.312 1 97.75 82 GLY A O 1
ATOM 611 N N . GLY A 1 83 ? 1.012 4.5 22.078 1 98.69 83 GLY A N 1
ATOM 612 C CA . GLY A 1 83 ? 1.48 5.094 20.844 1 98.69 83 GLY A CA 1
ATOM 613 C C . GLY A 1 83 ? 1.205 6.582 20.75 1 98.69 83 GLY A C 1
ATOM 614 O O . GLY A 1 83 ? 0.344 7.105 21.469 1 98.69 83 GLY A O 1
ATOM 615 N N . VAL A 1 84 ? 1.983 7.273 19.875 1 98.81 84 VAL A N 1
ATOM 616 C CA . VAL A 1 84 ? 1.801 8.719 19.75 1 98.81 84 VAL A CA 1
ATOM 617 C C . VAL A 1 84 ? 1.833 9.117 18.281 1 98.81 84 VAL A C 1
ATOM 619 O O . VAL A 1 84 ? 2.516 8.492 17.469 1 98.81 84 VAL A O 1
ATOM 622 N N . LEU A 1 85 ? 1.1 10.094 18 1 98.94 85 LEU A N 1
ATOM 623 C CA . LEU A 1 85 ? 1.118 10.766 16.703 1 98.94 85 LEU A CA 1
ATOM 624 C C . LEU A 1 85 ? 1.439 12.25 16.859 1 98.94 85 LEU A C 1
ATOM 626 O O . LEU A 1 85 ? 0.824 12.93 17.688 1 98.94 85 LEU A O 1
ATOM 630 N N . ILE A 1 86 ? 2.451 12.68 16.172 1 98.94 86 ILE A N 1
ATOM 631 C CA . ILE A 1 86 ? 2.744 14.109 16.031 1 98.94 86 ILE A CA 1
ATOM 632 C C . ILE A 1 86 ? 2.393 14.57 14.625 1 98.94 86 ILE A C 1
ATOM 634 O O . ILE A 1 86 ? 2.848 13.984 13.641 1 98.94 86 ILE A O 1
ATOM 638 N N . THR A 1 87 ? 1.549 15.539 14.516 1 98.88 87 THR A N 1
ATOM 639 C CA . THR A 1 87 ? 1.173 16.078 13.219 1 98.88 87 THR A CA 1
ATOM 640 C C . THR A 1 87 ? 1.486 17.578 13.141 1 98.88 87 THR A C 1
ATOM 642 O O . THR A 1 87 ? 1.227 18.312 14.086 1 98.88 87 THR A O 1
ATOM 645 N N . LEU A 1 88 ? 2.07 18.016 12.008 1 98.88 88 LEU A N 1
ATOM 646 C CA . LEU A 1 88 ? 2.584 19.375 11.852 1 98.88 88 LEU A CA 1
ATOM 647 C C . LEU A 1 88 ? 1.677 20.188 10.938 1 98.88 88 LEU A C 1
ATOM 649 O O . LEU A 1 88 ? 1.322 19.75 9.844 1 98.88 88 LEU A O 1
ATOM 653 N N . GLU A 1 89 ? 1.308 21.359 11.367 1 98.38 89 GLU A N 1
ATOM 654 C CA . GLU A 1 89 ? 0.417 22.25 10.625 1 98.38 89 GLU A CA 1
ATOM 655 C C . GLU A 1 89 ? 0.829 23.703 10.805 1 98.38 89 GLU A C 1
ATOM 657 O O . GLU A 1 89 ? 0.945 24.203 11.93 1 98.38 89 GLU A O 1
ATOM 662 N N . ALA A 1 90 ? 1.013 24.406 9.664 1 97.56 90 ALA A N 1
ATOM 663 C CA . ALA A 1 90 ? 1.495 25.781 9.695 1 97.56 90 ALA A CA 1
ATOM 664 C C . ALA A 1 90 ? 0.362 26.75 10.016 1 97.56 90 ALA A C 1
ATOM 666 O O . ALA A 1 90 ? 0.58 27.781 10.664 1 97.56 90 ALA A O 1
ATOM 667 N N . ASN A 1 91 ? -0.822 26.516 9.516 1 97.62 91 ASN A N 1
ATOM 668 C CA . ASN A 1 91 ? -1.964 27.391 9.711 1 97.62 91 ASN A CA 1
ATOM 669 C C . ASN A 1 91 ? -2.609 27.188 11.078 1 97.62 91 ASN A C 1
ATOM 671 O O . ASN A 1 91 ? -3.168 26.125 11.352 1 97.62 91 ASN A O 1
ATOM 675 N N . ALA A 1 92 ? -2.654 28.188 11.891 1 97.94 92 ALA A N 1
ATOM 676 C CA . ALA A 1 92 ? -3.123 28.094 13.273 1 97.94 92 ALA A CA 1
ATOM 677 C C . ALA A 1 92 ? -4.609 27.75 13.32 1 97.94 92 ALA A C 1
ATOM 679 O O . ALA A 1 92 ? -5.055 27.047 14.227 1 97.94 92 ALA A O 1
ATOM 680 N N . ASP A 1 93 ? -5.359 28.219 12.383 1 97.81 93 ASP A N 1
ATOM 681 C CA . ASP A 1 93 ? -6.793 27.938 12.359 1 97.81 93 ASP A CA 1
ATOM 682 C C . ASP A 1 93 ? -7.047 26.469 12.023 1 97.81 93 ASP A C 1
ATOM 684 O O . ASP A 1 93 ? -7.902 25.828 12.641 1 97.81 93 ASP A O 1
ATOM 688 N N . HIS A 1 94 ? -6.316 25.938 10.977 1 98 94 HIS A N 1
ATOM 689 C CA . HIS A 1 94 ? -6.422 24.516 10.664 1 98 94 HIS A CA 1
ATOM 690 C C . HIS A 1 94 ? -6.031 23.656 11.859 1 98 94 HIS A C 1
ATOM 692 O O . HIS A 1 94 ? -6.719 22.688 12.18 1 98 94 HIS A O 1
ATOM 698 N N . ALA A 1 95 ? -4.953 24.062 12.531 1 98.44 95 ALA A N 1
ATOM 699 C CA . ALA A 1 95 ? -4.453 23.312 13.688 1 98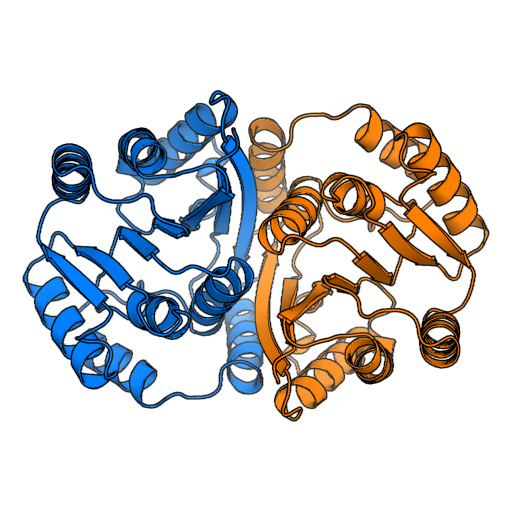.44 95 ALA A CA 1
ATOM 700 C C . ALA A 1 95 ? -5.484 23.281 14.805 1 98.44 95 ALA A C 1
ATOM 702 O O . ALA A 1 95 ? -5.691 22.234 15.438 1 98.44 95 ALA A O 1
ATOM 703 N N . ALA A 1 96 ? -6.082 24.438 15.07 1 98.44 96 ALA A N 1
ATOM 704 C CA . ALA A 1 96 ? -7.098 24.5 16.125 1 98.44 96 ALA A CA 1
ATOM 705 C C . ALA A 1 96 ? -8.266 23.578 15.812 1 98.44 96 ALA A C 1
ATOM 707 O O . ALA A 1 96 ? -8.75 22.859 16.703 1 98.44 96 ALA A O 1
ATOM 708 N N . LEU A 1 97 ? -8.688 23.609 14.578 1 98.5 97 LEU A N 1
ATOM 709 C CA . LEU A 1 97 ? -9.789 22.734 14.164 1 98.5 97 LEU A CA 1
ATOM 710 C C . LEU A 1 97 ? -9.391 21.266 14.266 1 98.5 97 LEU A C 1
ATOM 712 O O . LEU A 1 97 ? -10.195 20.438 14.68 1 98.5 97 LEU A O 1
ATOM 716 N N . ALA A 1 98 ? -8.172 20.938 13.844 1 98.69 98 ALA A N 1
ATOM 717 C CA . ALA A 1 98 ? -7.672 19.578 13.93 1 98.69 98 ALA A CA 1
ATOM 718 C C . ALA A 1 98 ? -7.676 19.078 15.375 1 98.69 98 ALA A C 1
ATOM 720 O O . ALA A 1 98 ? -8.039 17.938 15.648 1 98.69 98 ALA A O 1
ATOM 721 N N . ARG A 1 99 ? -7.25 19.969 16.297 1 98.62 99 ARG A N 1
ATOM 722 C CA . ARG A 1 99 ? -7.266 19.609 17.719 1 98.62 99 ARG A CA 1
ATOM 723 C C . ARG A 1 99 ? -8.68 19.297 18.188 1 98.62 99 ARG A C 1
ATOM 725 O O . ARG A 1 99 ? -8.898 18.328 18.922 1 98.62 99 ARG A O 1
ATOM 732 N N . GLU A 1 100 ? -9.578 20.062 17.734 1 98.5 100 GLU A N 1
ATOM 733 C CA . GLU A 1 100 ? -10.977 19.828 18.078 1 98.5 100 GLU A CA 1
ATOM 734 C C . GLU A 1 100 ? -11.461 18.5 17.531 1 98.5 100 GLU A C 1
ATOM 736 O O . GLU A 1 100 ? -12.102 17.719 18.234 1 98.5 100 GLU A O 1
ATOM 741 N N . ASN A 1 101 ? -11.195 18.219 16.25 1 98.62 101 ASN A N 1
ATOM 742 C CA . ASN A 1 101 ? -11.617 16.984 15.609 1 98.62 101 ASN A CA 1
ATOM 743 C C . ASN A 1 101 ? -10.977 15.758 16.266 1 98.62 101 ASN A C 1
ATOM 745 O O . ASN A 1 101 ? -11.641 14.75 16.5 1 98.62 101 ASN A O 1
ATOM 749 N N . LEU A 1 102 ? -9.688 15.898 16.594 1 98.69 102 LEU A N 1
ATOM 750 C CA . LEU A 1 102 ? -8.977 14.812 17.266 1 98.69 102 LEU A CA 1
ATOM 751 C C . LEU A 1 102 ? -9.539 14.586 18.656 1 98.69 102 LEU A C 1
ATOM 753 O O . LEU A 1 102 ? -9.688 13.445 19.094 1 98.69 102 LEU A O 1
ATOM 757 N N . GLY A 1 103 ? -9.805 15.703 19.344 1 98.38 103 GLY A N 1
ATOM 758 C CA . GLY A 1 103 ? -10.438 15.602 20.641 1 98.38 103 GLY A CA 1
ATOM 759 C C . GLY A 1 103 ? -11.781 14.898 20.609 1 98.38 103 GLY A C 1
ATOM 760 O O . GLY A 1 103 ? -12.047 14 21.406 1 98.38 103 GLY A O 1
ATOM 761 N N . ARG A 1 104 ? -12.625 15.258 19.672 1 97.75 104 ARG A N 1
ATOM 762 C CA . ARG A 1 104 ? -13.93 14.633 19.5 1 97.75 104 ARG A CA 1
ATOM 763 C C . ARG A 1 104 ? -13.789 13.148 19.203 1 97.75 104 ARG A C 1
ATOM 765 O O . ARG A 1 104 ? -14.633 12.344 19.609 1 97.75 104 ARG A O 1
ATOM 772 N N . ALA A 1 105 ? -12.734 12.781 18.547 1 98.06 105 ALA A N 1
ATOM 773 C CA . ALA A 1 105 ? -12.469 11.391 18.188 1 98.06 105 ALA A CA 1
ATOM 774 C C . ALA A 1 105 ? -11.922 10.609 19.375 1 98.06 105 ALA A C 1
ATOM 776 O O . ALA A 1 105 ? -11.695 9.398 19.266 1 98.06 105 ALA A O 1
ATOM 777 N N . GLY A 1 106 ? -11.664 11.289 20.5 1 98 106 GLY A N 1
ATOM 778 C CA . GLY A 1 106 ? -11.086 10.648 21.672 1 98 106 GLY A CA 1
ATOM 779 C C . GLY A 1 106 ? -9.594 10.406 21.531 1 98 106 GLY A C 1
ATOM 780 O O . GLY A 1 106 ? -9.039 9.523 22.203 1 98 106 GLY A O 1
ATOM 781 N N . LEU A 1 107 ? -8.945 11.195 20.688 1 98.38 107 LEU A N 1
ATOM 782 C CA . LEU A 1 107 ? -7.551 10.938 20.359 1 98.38 107 LEU A CA 1
ATOM 783 C C . LEU A 1 107 ? -6.66 12.078 20.859 1 98.38 107 LEU A C 1
ATOM 785 O O . LEU A 1 107 ? -5.484 12.148 20.5 1 98.38 107 LEU A O 1
ATOM 789 N N . GLY A 1 108 ? -7.195 12.93 21.672 1 96.56 108 GLY A N 1
ATOM 790 C CA . GLY A 1 108 ? -6.449 14.086 22.141 1 96.56 108 GLY A CA 1
ATOM 791 C C . GLY A 1 108 ? -5.234 13.703 22.969 1 96.56 108 GLY A C 1
ATOM 792 O O . GLY A 1 108 ? -4.27 14.469 23.047 1 96.56 108 GLY A O 1
ATOM 793 N N . GLY A 1 109 ? -5.242 12.531 23.594 1 96.31 109 GLY A N 1
ATOM 794 C CA . GLY A 1 109 ? -4.129 12.078 24.406 1 96.31 109 GLY A CA 1
ATOM 795 C C . GLY A 1 109 ? -3.066 11.344 23.609 1 96.31 109 GLY A C 1
ATOM 796 O O . GLY A 1 109 ? -1.969 11.094 24.109 1 96.31 109 GLY A O 1
ATOM 797 N N . VAL A 1 110 ? -3.389 11.039 22.375 1 97.62 110 VAL A N 1
ATOM 798 C CA . VAL A 1 110 ? -2.521 10.195 21.562 1 97.62 110 VAL A CA 1
ATOM 799 C C . VAL A 1 110 ? -1.917 11.023 20.422 1 97.62 110 VAL A C 1
ATOM 801 O O . VAL A 1 110 ? -0.793 10.766 20 1 97.62 110 VAL A O 1
ATOM 804 N N . ALA A 1 111 ? -2.637 12.055 19.984 1 98.62 111 ALA A N 1
ATOM 805 C CA . ALA A 1 111 ? -2.227 12.867 18.828 1 98.62 111 ALA A CA 1
ATOM 806 C C . ALA A 1 111 ? -1.953 14.312 19.25 1 98.62 111 ALA A C 1
ATOM 808 O O . ALA A 1 111 ? -2.771 14.93 19.938 1 98.62 111 ALA A O 1
ATOM 809 N N . SER A 1 112 ? -0.83 14.812 18.891 1 98.5 112 SER A N 1
ATOM 810 C CA . SER A 1 112 ? -0.457 16.203 19.172 1 98.5 112 SER A CA 1
ATOM 811 C C . SER A 1 112 ? -0.306 17 17.891 1 98.5 112 SER A C 1
ATOM 813 O O . SER A 1 112 ? 0.352 16.562 16.953 1 98.5 112 SER A O 1
ATOM 815 N N . VAL A 1 113 ? -0.899 18.125 17.891 1 98.75 113 VAL A N 1
ATOM 816 C CA . VAL A 1 113 ? -0.785 19.047 16.75 1 98.75 113 VAL A CA 1
ATOM 817 C C . VAL A 1 113 ? 0.25 20.125 17.062 1 98.75 113 VAL A C 1
ATOM 819 O O . VAL A 1 113 ? 0.099 20.875 18.016 1 98.75 113 VAL A O 1
ATOM 822 N N . VAL A 1 114 ? 1.225 20.188 16.281 1 98.69 114 VAL A N 1
ATOM 823 C CA . VAL A 1 114 ? 2.277 21.188 16.438 1 98.69 114 VAL A CA 1
ATOM 824 C C . VAL A 1 114 ? 2.1 22.297 15.398 1 98.69 114 VAL A C 1
ATOM 826 O O . VAL A 1 114 ? 2.088 22.031 14.195 1 98.69 114 VAL A O 1
ATOM 829 N N . VAL A 1 115 ? 2.008 23.516 15.828 1 98.5 115 VAL A N 1
ATOM 830 C CA . VAL A 1 115 ? 1.798 24.656 14.938 1 98.5 115 VAL A CA 1
ATOM 831 C C . VAL A 1 115 ? 3.145 25.25 14.523 1 98.5 115 VAL A C 1
ATOM 833 O O . VAL A 1 115 ? 3.99 25.531 15.375 1 98.5 115 VAL A O 1
ATOM 836 N N . GLY A 1 116 ? 3.355 25.469 13.234 1 97.44 116 GLY A N 1
ATOM 837 C CA . GLY A 1 116 ? 4.555 26.062 12.664 1 97.44 116 GLY A CA 1
ATOM 838 C C . GLY A 1 116 ? 4.902 25.5 11.297 1 97.44 116 GLY A C 1
ATOM 839 O O . GLY A 1 116 ? 4.332 24.5 10.867 1 97.44 116 GLY A O 1
ATOM 840 N N . ARG A 1 117 ? 5.773 26.156 10.656 1 96.94 117 ARG A N 1
ATOM 841 C CA . ARG A 1 117 ? 6.258 25.609 9.398 1 96.94 117 ARG A CA 1
ATOM 842 C C . ARG A 1 117 ? 6.875 24.234 9.602 1 96.94 117 ARG A C 1
ATOM 844 O O . ARG A 1 117 ? 7.574 24 10.594 1 96.94 117 ARG A O 1
ATOM 851 N N . ALA A 1 118 ? 6.566 23.281 8.797 1 97.25 118 ALA A N 1
ATOM 852 C CA . ALA A 1 118 ? 7.012 21.906 8.93 1 97.25 118 ALA A CA 1
ATOM 853 C C . ALA A 1 118 ? 8.531 21.828 9.047 1 97.25 118 ALA A C 1
ATOM 855 O O . ALA A 1 118 ? 9.062 21.094 9.883 1 97.25 118 ALA A O 1
ATOM 856 N N . LYS A 1 119 ? 9.211 22.578 8.227 1 96.56 119 LYS A N 1
ATOM 857 C CA . LYS A 1 119 ? 10.672 22.578 8.258 1 96.56 119 LYS A CA 1
ATOM 858 C C . LYS A 1 119 ? 11.195 22.938 9.641 1 96.56 119 LYS A C 1
ATOM 860 O O . LYS A 1 119 ? 12.094 22.281 10.164 1 96.56 119 LYS A O 1
ATOM 865 N N . ASP A 1 120 ? 10.641 24 10.242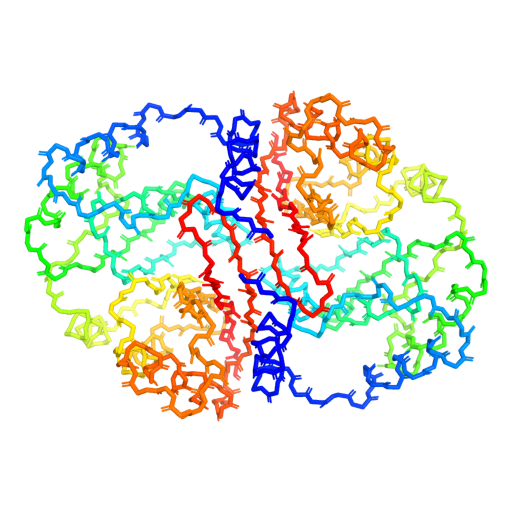 1 97.62 120 ASP A N 1
ATOM 866 C CA . ASP A 1 120 ? 11.055 24.453 11.562 1 97.62 120 ASP A CA 1
ATOM 867 C C . ASP A 1 120 ? 10.727 23.406 12.633 1 97.62 120 ASP A C 1
ATOM 869 O O . ASP A 1 120 ? 11.531 23.141 13.523 1 97.62 120 ASP A O 1
ATOM 873 N N . SER A 1 121 ? 9.523 22.844 12.523 1 98.19 121 SER A N 1
ATOM 874 C CA . SER A 1 121 ? 9.102 21.828 13.477 1 98.19 121 SER A CA 1
ATOM 875 C C . SER A 1 121 ? 9.992 20.594 13.414 1 98.19 121 SER A C 1
ATOM 877 O O . SER A 1 121 ? 10.336 20.016 14.445 1 98.19 121 SER A O 1
ATOM 879 N N . LEU A 1 122 ? 10.391 20.172 12.195 1 98.62 122 LEU A N 1
ATOM 880 C CA . LEU A 1 122 ? 11.289 19.031 12.016 1 98.62 122 LEU A CA 1
ATOM 881 C C . LEU A 1 122 ? 12.648 19.312 12.648 1 98.62 122 LEU A C 1
ATOM 883 O O . LEU A 1 122 ? 13.203 18.453 13.344 1 98.62 122 LEU A O 1
ATOM 887 N N . GLU A 1 123 ? 13.148 20.531 12.43 1 98.06 123 GLU A N 1
ATOM 888 C CA . GLU A 1 123 ? 14.43 20.906 13.016 1 98.06 123 GLU A CA 1
ATOM 889 C C . GLU A 1 123 ? 14.367 20.906 14.539 1 98.06 123 GLU A C 1
ATOM 891 O O . GLU A 1 123 ? 15.32 20.5 15.203 1 98.06 123 GLU A O 1
ATOM 896 N N . ARG A 1 124 ? 13.289 21.359 15.047 1 98.44 124 ARG A N 1
ATOM 897 C CA . ARG A 1 124 ? 13.109 21.359 16.5 1 98.44 124 ARG A CA 1
ATOM 898 C C . ARG A 1 124 ? 13.07 19.938 17.047 1 98.44 124 ARG A C 1
ATOM 900 O O . ARG A 1 124 ? 13.68 19.656 18.078 1 98.44 124 ARG A O 1
ATOM 907 N N . LEU A 1 125 ? 12.336 19.062 16.375 1 98.62 125 LEU A N 1
ATOM 908 C CA . LEU A 1 125 ? 12.266 17.672 16.812 1 98.62 125 LEU A CA 1
ATOM 909 C C . LEU A 1 125 ? 13.656 17.047 16.828 1 98.62 125 LEU A C 1
ATOM 911 O O . LEU A 1 125 ? 13.992 16.297 17.75 1 98.62 125 LEU A O 1
ATOM 915 N N . ILE A 1 126 ? 14.469 17.328 15.828 1 98.62 126 ILE A N 1
ATOM 916 C CA . ILE A 1 126 ? 15.828 16.812 15.766 1 98.62 126 ILE A CA 1
ATOM 917 C C . ILE A 1 126 ? 16.656 17.375 16.906 1 98.62 126 ILE A C 1
ATOM 919 O O . ILE A 1 126 ? 17.359 16.641 17.609 1 98.62 126 ILE A O 1
ATOM 923 N N . ALA A 1 127 ? 16.547 18.703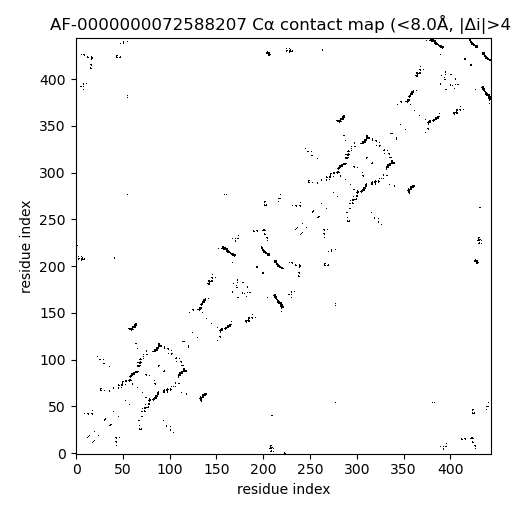 17.109 1 98.44 127 ALA A N 1
ATOM 924 C CA . ALA A 1 127 ? 17.312 19.375 18.156 1 98.44 127 ALA A CA 1
ATOM 925 C C . ALA A 1 127 ? 16.953 18.812 19.531 1 98.44 127 ALA A C 1
ATOM 927 O O . ALA A 1 127 ? 17.812 18.719 20.406 1 98.44 127 ALA A O 1
ATOM 928 N N . GLU A 1 128 ? 15.758 18.406 19.688 1 98.31 128 GLU A N 1
ATOM 929 C CA . GLU A 1 128 ? 15.266 17.875 20.953 1 98.31 128 GLU A CA 1
ATOM 930 C C . GLU A 1 128 ? 15.57 16.391 21.078 1 98.31 128 GLU A C 1
ATOM 932 O O . GLU A 1 128 ? 15.18 15.75 22.062 1 98.31 128 GLU A O 1
ATOM 937 N N . ARG A 1 129 ? 16.219 15.82 20.094 1 98 129 ARG A N 1
ATOM 938 C CA . ARG A 1 129 ? 16.578 14.406 20.047 1 98 129 ARG A CA 1
ATOM 939 C C . ARG A 1 129 ? 15.344 13.523 20.219 1 98 129 ARG A C 1
ATOM 941 O O . ARG A 1 129 ? 15.352 12.594 21.031 1 98 129 ARG A O 1
ATOM 948 N N . ALA A 1 130 ? 14.305 13.945 19.469 1 98.25 130 ALA A N 1
ATOM 949 C CA . ALA A 1 130 ? 13.102 13.125 19.484 1 98.25 130 ALA A CA 1
ATOM 950 C C . ALA A 1 130 ? 13.406 11.688 19.094 1 98.25 130 ALA A C 1
ATOM 952 O O . ALA A 1 130 ? 14.25 11.438 18.234 1 98.25 130 ALA A O 1
ATOM 953 N N . GLU A 1 131 ? 12.734 10.727 19.781 1 98.44 131 GLU A N 1
ATOM 954 C CA . GLU A 1 131 ? 12.852 9.328 19.375 1 98.44 131 GLU A CA 1
ATOM 955 C C . GLU A 1 131 ? 12.43 9.148 17.922 1 98.44 131 GLU A C 1
ATOM 957 O O . GLU A 1 131 ? 11.516 9.828 17.438 1 98.44 131 GLU A O 1
ATOM 962 N N . PRO A 1 132 ? 13.07 8.242 17.203 1 98.75 132 PRO A N 1
ATOM 963 C CA . PRO A 1 132 ? 12.719 8.008 15.797 1 98.75 132 PRO A CA 1
ATOM 964 C C . PRO A 1 132 ? 11.266 7.578 15.617 1 98.75 132 PRO A C 1
ATOM 966 O O . PRO A 1 132 ? 10.664 7.016 16.547 1 98.75 132 PRO A O 1
ATOM 969 N N . PHE A 1 133 ? 10.773 7.848 14.5 1 98.94 133 PHE A N 1
ATOM 970 C CA . PHE A 1 133 ? 9.398 7.484 14.164 1 98.94 133 PHE A CA 1
ATOM 971 C C . PHE A 1 133 ? 9.359 6.176 13.391 1 98.94 133 PHE A C 1
ATOM 973 O O . PHE A 1 133 ? 10.281 5.867 12.633 1 98.94 133 PHE A O 1
ATOM 980 N N . ASP A 1 134 ? 8.258 5.414 13.609 1 98.94 134 ASP A N 1
ATOM 981 C CA . ASP A 1 134 ? 8.055 4.156 12.898 1 98.94 134 ASP A CA 1
ATOM 982 C C . ASP A 1 134 ? 7.438 4.398 11.516 1 98.94 134 ASP A C 1
ATOM 984 O O . ASP A 1 134 ? 7.645 3.605 10.594 1 98.94 134 ASP A O 1
ATOM 988 N N . LEU A 1 135 ? 6.633 5.453 11.445 1 98.94 135 LEU A N 1
ATOM 989 C CA . LEU A 1 135 ? 5.961 5.82 10.203 1 98.94 135 LEU A CA 1
ATOM 990 C C . LEU A 1 135 ? 5.875 7.336 10.062 1 98.94 135 LEU A C 1
ATOM 992 O O . LEU A 1 135 ? 5.566 8.039 11.023 1 98.94 135 LEU A O 1
ATOM 996 N N . ILE A 1 136 ? 6.242 7.824 8.914 1 99 136 ILE A N 1
ATOM 997 C CA . ILE A 1 136 ? 6.117 9.234 8.562 1 99 136 ILE A CA 1
ATOM 998 C C . ILE A 1 136 ? 5.207 9.391 7.348 1 99 136 ILE A C 1
ATOM 1000 O O . ILE A 1 136 ? 5.422 8.75 6.316 1 99 136 ILE A O 1
ATOM 1004 N N . PHE A 1 137 ? 4.141 10.125 7.547 1 98.94 137 PHE A N 1
ATOM 1005 C CA . PHE A 1 137 ? 3.254 10.453 6.434 1 98.94 137 PHE A CA 1
ATOM 1006 C C . PHE A 1 137 ? 3.5 11.875 5.949 1 98.94 137 PHE A C 1
ATOM 1008 O O . PHE A 1 137 ? 3.252 12.844 6.684 1 98.94 137 PHE A O 1
ATOM 1015 N N . LEU A 1 138 ? 4.004 12 4.715 1 98.75 138 LEU A N 1
ATOM 1016 C CA . LEU A 1 138 ? 4.32 13.281 4.094 1 98.75 138 LEU A CA 1
ATOM 1017 C C . LEU A 1 138 ? 3.197 13.719 3.16 1 98.75 138 LEU A C 1
ATOM 1019 O O . LEU A 1 138 ? 3.053 13.188 2.059 1 98.75 138 LEU A O 1
ATOM 1023 N N . ASP A 1 139 ? 2.383 14.609 3.521 1 97 139 ASP A N 1
ATOM 1024 C CA . ASP A 1 139 ? 1.284 15.203 2.762 1 97 139 ASP A CA 1
ATOM 1025 C C . ASP A 1 139 ? 1.238 16.719 2.949 1 97 139 ASP A C 1
ATOM 1027 O O . ASP A 1 139 ? 0.271 17.25 3.494 1 97 139 ASP A O 1
ATOM 1031 N N . ALA A 1 140 ? 2.229 17.406 2.508 1 94.62 140 ALA A N 1
ATOM 1032 C CA . ALA A 1 140 ? 2.404 18.844 2.645 1 94.62 140 ALA A CA 1
ATOM 1033 C C . ALA A 1 140 ? 2.648 19.5 1.289 1 94.62 140 ALA A C 1
ATOM 1035 O O . ALA A 1 140 ? 2.182 19 0.26 1 94.62 140 ALA A O 1
ATOM 1036 N N . ASP A 1 141 ? 3.16 20.734 1.334 1 93.88 141 ASP A N 1
ATOM 1037 C CA . ASP A 1 141 ? 3.484 21.422 0.087 1 93.88 141 ASP A CA 1
ATOM 1038 C C . ASP A 1 141 ? 4.555 20.656 -0.696 1 93.88 141 ASP A C 1
ATOM 1040 O O . ASP A 1 141 ? 5.664 20.453 -0.203 1 93.88 141 ASP A O 1
ATOM 1044 N N . LYS A 1 142 ? 4.246 20.328 -1.94 1 94.19 142 LYS A N 1
ATOM 1045 C CA . LYS A 1 142 ? 5.051 19.391 -2.73 1 94.19 142 LYS A CA 1
ATOM 1046 C C . LYS A 1 142 ? 6.375 20.031 -3.143 1 94.19 142 LYS A C 1
ATOM 1048 O O . LYS A 1 142 ? 7.391 19.344 -3.266 1 94.19 142 LYS A O 1
ATOM 1053 N N . ASP A 1 143 ? 6.379 21.312 -3.328 1 95.38 143 ASP A N 1
ATOM 1054 C CA . ASP A 1 143 ? 7.602 22 -3.732 1 95.38 143 ASP A CA 1
ATOM 1055 C C . ASP A 1 143 ? 8.68 21.875 -2.658 1 95.38 143 ASP A C 1
ATOM 1057 O O . ASP A 1 143 ? 9.875 22 -2.949 1 95.38 143 ASP A O 1
ATOM 1061 N N . SER A 1 144 ? 8.32 21.516 -1.432 1 96.69 144 SER A N 1
ATOM 1062 C CA . SER A 1 144 ? 9.258 21.453 -0.319 1 96.69 144 SER A CA 1
ATOM 1063 C C . SER A 1 144 ? 9.664 20 -0.021 1 96.69 144 SER A C 1
ATOM 1065 O O . SER A 1 144 ? 10.438 19.75 0.906 1 96.69 144 SER A O 1
ATOM 1067 N N . TYR A 1 145 ? 9.203 19.016 -0.748 1 97.94 145 TYR A N 1
ATOM 1068 C CA . TYR A 1 145 ? 9.484 17.594 -0.504 1 97.94 145 TYR A CA 1
ATOM 1069 C C . TYR A 1 145 ? 10.984 17.344 -0.424 1 97.94 145 TYR A C 1
ATOM 1071 O O . TYR A 1 145 ? 11.461 16.672 0.492 1 97.94 145 TYR A O 1
ATOM 1079 N N . PRO A 1 146 ? 11.805 17.953 -1.361 1 98.31 146 PRO A N 1
ATOM 1080 C CA . PRO A 1 146 ? 13.25 17.719 -1.257 1 98.31 146 PRO A CA 1
ATOM 1081 C C . PRO A 1 146 ? 13.836 18.203 0.068 1 98.31 146 PRO A C 1
ATOM 1083 O O . PRO A 1 146 ? 14.711 17.562 0.635 1 98.31 146 PRO A O 1
ATOM 1086 N N . ALA A 1 147 ? 13.32 19.266 0.552 1 98.12 147 ALA A N 1
ATOM 1087 C CA . ALA A 1 147 ? 13.844 19.859 1.784 1 98.12 147 ALA A CA 1
ATOM 1088 C C . ALA A 1 147 ? 13.406 19.047 3.004 1 98.12 147 ALA A C 1
ATOM 1090 O O . ALA A 1 147 ? 14.086 19.047 4.035 1 98.12 147 ALA A O 1
ATOM 1091 N N . TYR A 1 148 ? 12.258 18.328 2.93 1 98.56 148 TYR A N 1
ATOM 1092 C CA . TYR A 1 148 ? 11.734 17.547 4.043 1 98.56 148 TYR A CA 1
ATOM 1093 C C . TYR A 1 148 ? 12.469 16.219 4.176 1 98.56 148 TYR A C 1
ATOM 1095 O O . TYR A 1 148 ? 12.508 15.633 5.258 1 98.56 148 TYR A O 1
ATOM 1103 N N . LEU A 1 149 ? 13.102 15.719 3.094 1 98.56 149 LEU A N 1
ATOM 1104 C CA . LEU A 1 149 ? 13.641 14.367 3.061 1 98.56 149 LEU A CA 1
ATOM 1105 C C . LEU A 1 149 ? 14.766 14.203 4.078 1 98.56 149 LEU A C 1
ATOM 1107 O O . LEU A 1 149 ? 14.727 13.289 4.906 1 98.56 149 LEU A O 1
ATOM 1111 N N . PRO A 1 150 ? 15.773 15.141 4.156 1 98.25 150 PRO A N 1
ATOM 1112 C CA . PRO A 1 150 ? 16.875 14.93 5.09 1 98.25 150 PRO A CA 1
ATOM 1113 C C . PRO A 1 150 ? 16.422 14.906 6.551 1 98.25 150 PRO A C 1
ATOM 1115 O O . PRO A 1 150 ? 16.766 13.977 7.289 1 98.25 150 PRO A O 1
ATOM 1118 N N . PRO A 1 151 ? 15.633 15.883 7.004 1 98.69 151 PRO A N 1
ATOM 1119 C CA . PRO A 1 151 ? 15.219 15.789 8.406 1 98.69 151 PRO A CA 1
ATOM 1120 C C . PRO A 1 151 ? 14.312 14.586 8.672 1 98.69 151 PRO A C 1
ATOM 1122 O O . PRO A 1 151 ? 14.336 14.023 9.766 1 98.69 151 PRO A O 1
ATOM 1125 N N . MET A 1 152 ? 13.445 14.141 7.723 1 98.75 152 MET A N 1
ATOM 1126 C CA . MET A 1 152 ? 12.648 12.93 7.914 1 98.75 152 MET A CA 1
ATOM 1127 C C . MET A 1 152 ? 13.531 11.711 8.125 1 98.75 152 MET A C 1
ATOM 1129 O O . MET A 1 152 ? 13.266 10.883 8.992 1 98.75 152 MET A O 1
ATOM 1133 N N . VAL A 1 153 ? 14.609 11.633 7.332 1 98.75 153 VAL A N 1
ATOM 1134 C CA . VAL A 1 153 ? 15.539 10.523 7.477 1 98.75 153 VAL A CA 1
ATOM 1135 C C . VAL A 1 153 ? 16.234 10.602 8.828 1 98.75 153 VAL A C 1
ATOM 1137 O O . VAL A 1 153 ? 16.406 9.586 9.508 1 98.75 153 VAL A O 1
ATOM 1140 N N . ALA A 1 154 ? 16.578 11.836 9.289 1 98.62 154 ALA A N 1
ATOM 1141 C CA . ALA A 1 154 ? 17.234 12.031 10.578 1 98.62 154 ALA A CA 1
ATOM 1142 C C . ALA A 1 154 ? 16.328 11.594 11.727 1 98.62 154 ALA A C 1
ATOM 1144 O O . ALA A 1 154 ? 16.812 11.148 12.766 1 98.62 154 ALA A O 1
ATOM 1145 N N . LEU A 1 155 ? 15.086 11.617 11.492 1 98.88 155 LEU A N 1
ATOM 1146 C CA . LEU A 1 155 ? 14.102 11.266 12.516 1 98.88 155 LEU A CA 1
ATOM 1147 C C . LEU A 1 155 ? 13.625 9.828 12.336 1 98.88 155 LEU A C 1
ATOM 1149 O O . LEU A 1 155 ? 12.578 9.453 12.867 1 98.88 155 LEU A O 1
ATOM 1153 N N . SER A 1 156 ? 14.305 9.07 11.523 1 98.75 156 SER A N 1
ATOM 1154 C CA . SER A 1 156 ? 13.961 7.688 11.219 1 98.75 156 SER A CA 1
ATOM 1155 C C . SER A 1 156 ? 14.992 6.719 11.789 1 98.75 156 SER A C 1
ATOM 1157 O O . SER A 1 156 ? 16.047 7.137 12.258 1 98.75 156 SER A O 1
ATOM 1159 N N . ARG A 1 157 ? 14.703 5.535 11.891 1 98.62 157 ARG A N 1
ATOM 1160 C CA . ARG A 1 157 ? 15.555 4.383 12.156 1 98.62 157 ARG A CA 1
ATOM 1161 C C . ARG A 1 157 ? 15.375 3.307 11.086 1 98.62 157 ARG A C 1
ATOM 1163 O O . ARG A 1 157 ? 14.438 3.369 10.289 1 98.62 157 ARG A O 1
ATOM 1170 N N . PRO A 1 158 ? 16.344 2.346 11.008 1 98.56 158 PRO A N 1
ATOM 1171 C CA . PRO A 1 158 ? 16.062 1.244 10.078 1 98.56 158 PRO A CA 1
ATOM 1172 C C . PRO A 1 158 ? 14.688 0.628 10.289 1 98.56 158 PRO A C 1
ATOM 1174 O O . PRO A 1 158 ? 14.32 0.291 11.422 1 98.56 158 PRO A O 1
ATOM 1177 N N . GLY A 1 159 ? 13.953 0.597 9.219 1 98.56 159 GLY A N 1
ATOM 1178 C CA . GLY A 1 159 ? 12.609 0.042 9.305 1 98.56 159 GLY A CA 1
ATOM 1179 C C . GLY A 1 159 ? 11.523 1.1 9.281 1 98.56 159 GLY A C 1
ATOM 1180 O O . GLY A 1 159 ? 10.352 0.783 9.102 1 98.56 159 GLY A O 1
ATOM 1181 N N . THR A 1 160 ? 11.906 2.395 9.469 1 98.94 160 THR A N 1
ATOM 1182 C CA . THR A 1 160 ? 10.914 3.459 9.352 1 98.94 160 THR A CA 1
ATOM 1183 C C . THR A 1 160 ? 10.266 3.439 7.969 1 98.94 160 THR A C 1
ATOM 1185 O O . THR A 1 160 ? 10.953 3.262 6.957 1 98.94 160 THR A O 1
ATOM 1188 N N . VAL A 1 161 ? 8.93 3.574 7.957 1 98.94 161 VAL A N 1
ATOM 1189 C CA . VAL A 1 161 ? 8.164 3.631 6.719 1 98.94 161 VAL A CA 1
ATOM 1190 C C . VAL A 1 161 ? 7.766 5.074 6.426 1 98.94 161 VAL A C 1
ATOM 1192 O O . VAL A 1 161 ? 7.223 5.766 7.293 1 98.94 161 VAL A O 1
ATOM 1195 N N . ILE A 1 162 ? 8.078 5.582 5.25 1 98.94 162 ILE A N 1
ATOM 1196 C CA . ILE A 1 162 ? 7.68 6.914 4.812 1 98.94 162 ILE A CA 1
ATOM 1197 C C . ILE A 1 162 ? 6.688 6.805 3.656 1 98.94 162 ILE A C 1
ATOM 1199 O O . ILE A 1 162 ? 6.965 6.141 2.654 1 98.94 162 ILE A O 1
ATOM 1203 N N . VAL A 1 163 ? 5.5 7.348 3.803 1 98.94 163 VAL A N 1
ATOM 1204 C CA . VAL A 1 163 ? 4.504 7.461 2.74 1 98.94 163 VAL A CA 1
ATOM 1205 C C . VAL A 1 163 ? 4.418 8.914 2.266 1 98.94 163 VAL A C 1
ATOM 1207 O O . VAL A 1 163 ? 4.07 9.805 3.039 1 98.94 163 VAL A O 1
ATOM 1210 N N . ALA A 1 164 ? 4.754 9.156 1.038 1 98.81 164 ALA A N 1
ATOM 1211 C CA . ALA A 1 164 ? 4.637 10.492 0.448 1 98.81 164 ALA A CA 1
ATOM 1212 C C . ALA A 1 164 ? 3.451 10.562 -0.511 1 98.81 164 ALA A C 1
ATOM 1214 O O . ALA A 1 164 ? 3.387 9.805 -1.485 1 98.81 164 ALA A O 1
ATOM 1215 N N . ASP A 1 165 ? 2.562 11.445 -0.26 1 98.06 165 ASP A N 1
ATOM 1216 C CA . ASP A 1 165 ? 1.315 11.539 -1.015 1 98.06 165 ASP A CA 1
ATOM 1217 C C . ASP A 1 165 ? 1.471 12.469 -2.217 1 98.06 165 ASP A C 1
ATOM 1219 O O . ASP A 1 165 ? 2.369 13.312 -2.246 1 98.06 165 ASP A O 1
ATOM 1223 N N . ASN A 1 166 ? 0.638 12.289 -3.238 1 97.75 166 ASN A N 1
ATOM 1224 C CA . ASN A 1 166 ? 0.445 13.141 -4.41 1 97.75 166 ASN A CA 1
ATOM 1225 C C . ASN A 1 166 ? 1.732 13.289 -5.215 1 97.75 166 ASN A C 1
ATOM 1227 O O . ASN A 1 166 ? 2.156 14.398 -5.52 1 97.75 166 ASN A O 1
ATOM 1231 N N . VAL A 1 167 ? 2.303 12.164 -5.613 1 98.38 167 VAL A N 1
ATOM 1232 C CA . VAL A 1 167 ? 3.631 12.195 -6.215 1 98.38 167 VAL A CA 1
ATOM 1233 C C . VAL A 1 167 ? 3.512 12.062 -7.734 1 98.38 167 VAL A C 1
ATOM 1235 O O . VAL A 1 167 ? 4.52 11.969 -8.438 1 98.38 167 VAL A O 1
ATOM 1238 N N . VAL A 1 168 ? 2.324 12.031 -8.25 1 97.56 168 VAL A N 1
ATOM 1239 C CA . VAL A 1 168 ? 2.119 11.891 -9.688 1 97.56 168 VAL A CA 1
ATOM 1240 C C . VAL A 1 168 ? 1.78 13.242 -10.305 1 97.56 168 VAL A C 1
ATOM 1242 O O . VAL A 1 168 ? 2.18 13.547 -11.43 1 97.56 168 VAL A O 1
ATOM 1245 N N . ARG A 1 169 ? 1.023 14.016 -9.547 1 96.5 169 ARG A N 1
ATOM 1246 C CA . ARG A 1 169 ? 0.637 15.367 -9.953 1 96.5 169 ARG A CA 1
ATOM 1247 C C . ARG A 1 169 ? 0.021 15.359 -11.352 1 96.5 169 ARG A C 1
ATOM 1249 O O . ARG A 1 169 ? 0.424 16.141 -12.211 1 96.5 169 ARG A O 1
ATOM 1256 N N . GLN A 1 170 ? -0.925 14.414 -11.555 1 94.5 170 GLN A N 1
ATOM 1257 C CA . GLN A 1 170 ? -1.654 14.273 -12.812 1 94.5 170 GLN A CA 1
ATOM 1258 C C . GLN A 1 170 ? -0.698 14.039 -13.977 1 94.5 170 GLN A C 1
ATOM 1260 O O . GLN A 1 170 ? -0.9 14.57 -15.07 1 94.5 170 GLN A O 1
ATOM 1265 N N . GLY A 1 171 ? 0.385 13.438 -13.719 1 96.25 171 GLY A N 1
ATOM 1266 C CA . GLY A 1 171 ? 1.316 13.008 -14.75 1 96.25 171 GLY A CA 1
ATOM 1267 C C . GLY A 1 171 ? 2.416 14.016 -15.016 1 96.25 171 GLY A C 1
ATOM 1268 O O . GLY A 1 171 ? 3.391 13.711 -15.711 1 96.25 171 GLY A O 1
ATOM 1269 N N . ARG A 1 172 ? 2.332 15.172 -14.438 1 96.5 172 ARG A N 1
ATOM 1270 C CA . ARG A 1 172 ? 3.291 16.25 -14.688 1 96.5 172 ARG A CA 1
ATOM 1271 C C . ARG A 1 172 ? 4.691 15.836 -14.242 1 96.5 172 ARG A C 1
ATOM 1273 O O . ARG A 1 172 ? 5.688 16.344 -14.773 1 96.5 172 ARG A O 1
ATOM 1280 N N . VAL A 1 173 ? 4.805 14.93 -13.352 1 97.06 173 VAL A N 1
ATOM 1281 C CA . VAL A 1 173 ? 6.098 14.539 -12.797 1 97.06 173 VAL A CA 1
ATOM 1282 C C . VAL A 1 173 ? 6.934 13.859 -13.883 1 97.06 173 VAL A C 1
ATOM 1284 O O . VAL A 1 173 ? 8.164 13.883 -13.828 1 97.06 173 VAL A O 1
ATOM 1287 N N . ALA A 1 174 ? 6.293 13.281 -14.883 1 96.81 174 ALA A N 1
ATOM 1288 C CA . ALA A 1 174 ? 7 12.523 -15.906 1 96.81 174 ALA A CA 1
ATOM 1289 C C . ALA A 1 174 ? 7.398 13.422 -17.078 1 96.81 174 ALA A C 1
ATOM 1291 O O . ALA A 1 174 ? 8.117 12.992 -17.984 1 96.81 174 ALA A O 1
ATOM 1292 N N . ASP A 1 175 ? 6.883 14.625 -17.078 1 95.94 175 ASP A N 1
ATOM 1293 C CA . ASP A 1 175 ? 7.227 15.602 -18.109 1 95.94 175 ASP A CA 1
ATOM 1294 C C . ASP A 1 175 ? 8.43 16.453 -17.688 1 95.94 175 ASP A C 1
ATOM 1296 O O . ASP A 1 175 ? 8.281 17.422 -16.953 1 95.94 175 ASP A O 1
ATOM 1300 N N . ARG A 1 176 ? 9.547 16.203 -18.234 1 91.81 176 ARG A N 1
ATOM 1301 C CA . ARG A 1 176 ? 10.789 16.859 -17.844 1 91.81 176 ARG A CA 1
ATOM 1302 C C . ARG A 1 176 ? 10.742 18.359 -18.141 1 91.81 176 ARG A C 1
ATOM 1304 O O . ARG A 1 176 ? 11.477 19.141 -17.547 1 91.81 176 ARG A O 1
ATOM 1311 N N . ARG A 1 177 ? 9.875 18.719 -19.094 1 95 177 ARG A N 1
ATOM 1312 C CA . ARG A 1 177 ? 9.805 20.125 -19.484 1 95 177 ARG A CA 1
ATOM 1313 C C . ARG A 1 177 ? 8.844 20.906 -18.594 1 95 177 ARG A C 1
ATOM 1315 O O . ARG A 1 177 ? 8.844 22.141 -18.609 1 95 177 ARG A O 1
ATOM 1322 N N . ASN A 1 178 ? 8.023 20.141 -17.766 1 96 178 ASN A N 1
ATOM 1323 C CA . ASN A 1 178 ? 7.059 20.797 -16.906 1 96 178 ASN A CA 1
ATOM 1324 C C . ASN A 1 178 ? 7.758 21.547 -15.766 1 96 178 ASN A C 1
ATOM 1326 O O . ASN A 1 178 ? 8.617 20.984 -15.086 1 96 178 ASN A O 1
ATOM 1330 N N . GLN A 1 179 ? 7.348 22.844 -15.57 1 96 179 GLN A N 1
ATOM 1331 C CA . GLN A 1 179 ? 8.039 23.688 -14.602 1 96 179 GLN A CA 1
ATOM 1332 C C . GLN A 1 179 ? 7.141 24.016 -13.422 1 96 179 GLN A C 1
ATOM 1334 O O . GLN A 1 179 ? 7.449 24.922 -12.633 1 96 179 GLN A O 1
ATOM 1339 N N . ASP A 1 180 ? 6 23.312 -13.328 1 96.62 180 ASP A N 1
ATOM 1340 C CA . ASP A 1 180 ? 5.164 23.469 -12.141 1 96.62 180 ASP A CA 1
ATOM 1341 C C . ASP A 1 180 ? 5.957 23.172 -10.867 1 96.62 180 ASP A C 1
ATOM 1343 O O . ASP A 1 180 ? 6.637 22.156 -10.773 1 96.62 180 ASP A O 1
ATOM 1347 N N . PRO A 1 181 ? 5.91 24.078 -9.852 1 97.19 181 PRO A N 1
ATOM 1348 C CA . PRO A 1 181 ? 6.738 23.906 -8.656 1 97.19 181 PRO A CA 1
ATOM 1349 C C . PRO A 1 181 ? 6.48 22.578 -7.941 1 97.19 181 PRO A C 1
ATOM 1351 O O . PRO A 1 181 ? 7.406 22 -7.379 1 97.19 181 PRO A O 1
ATOM 1354 N N . ASP A 1 182 ? 5.258 22.188 -7.922 1 97.19 182 ASP A N 1
ATOM 1355 C CA . ASP A 1 182 ? 4.941 20.906 -7.297 1 97.19 182 ASP A CA 1
ATOM 1356 C C . ASP A 1 182 ? 5.645 19.766 -8.016 1 97.19 182 ASP A C 1
ATOM 1358 O O . ASP A 1 182 ? 6.238 18.891 -7.375 1 97.19 182 ASP A O 1
ATOM 1362 N N . ALA A 1 183 ? 5.516 19.734 -9.352 1 97.5 183 ALA A N 1
ATOM 1363 C CA . ALA A 1 183 ? 6.145 18.688 -10.156 1 97.5 183 ALA A CA 1
ATOM 1364 C C . ALA A 1 183 ? 7.66 18.719 -9.992 1 97.5 183 ALA A C 1
ATOM 1366 O O . ALA A 1 183 ? 8.297 17.672 -9.875 1 97.5 183 ALA A O 1
ATOM 1367 N N . LEU A 1 184 ? 8.234 19.938 -10 1 98 184 LEU A N 1
ATOM 1368 C CA . LEU A 1 184 ? 9.68 20.078 -9.812 1 98 184 LEU A CA 1
ATOM 1369 C C . LEU A 1 184 ? 10.109 19.531 -8.453 1 98 184 LEU A C 1
ATOM 1371 O O . LEU A 1 184 ? 11.125 18.844 -8.359 1 98 184 LEU A O 1
ATOM 1375 N N . GLY A 1 185 ? 9.336 19.875 -7.41 1 98.12 185 GLY A N 1
ATOM 1376 C CA . GLY A 1 185 ? 9.633 19.391 -6.066 1 98.12 185 GLY A CA 1
ATOM 1377 C C . GLY A 1 185 ? 9.625 17.875 -5.957 1 98.12 185 GLY A C 1
ATOM 1378 O O . GLY A 1 185 ? 10.539 17.281 -5.387 1 98.12 185 GLY A O 1
ATOM 1379 N N . VAL A 1 186 ? 8.641 17.25 -6.543 1 98.25 186 VAL A N 1
ATOM 1380 C CA . VAL A 1 186 ? 8.508 15.797 -6.473 1 98.25 186 VAL A CA 1
ATOM 1381 C C . VAL A 1 186 ? 9.617 15.133 -7.281 1 98.25 186 VAL A C 1
ATOM 1383 O O . VAL A 1 186 ? 10.195 14.133 -6.848 1 98.25 186 VAL A O 1
ATOM 1386 N N . ARG A 1 187 ? 9.945 15.648 -8.516 1 98 187 ARG A N 1
ATOM 1387 C CA . ARG A 1 187 ? 11.039 15.102 -9.312 1 98 187 ARG A CA 1
ATOM 1388 C C . ARG A 1 187 ? 12.352 15.148 -8.539 1 98 187 ARG A C 1
ATOM 1390 O O . ARG A 1 187 ? 13.102 14.164 -8.523 1 98 187 ARG A O 1
ATOM 1397 N N . GLU A 1 188 ? 12.625 16.281 -7.93 1 98.19 188 GLU A N 1
ATOM 1398 C CA . GLU A 1 188 ? 13.852 16.422 -7.152 1 98.19 188 GLU A CA 1
ATOM 1399 C C . GLU A 1 188 ? 13.844 15.492 -5.941 1 98.19 188 GLU A C 1
ATOM 1401 O O . GLU A 1 188 ? 14.883 14.938 -5.57 1 98.19 188 GLU A O 1
ATOM 1406 N N . TYR A 1 189 ? 12.711 15.359 -5.281 1 98.44 189 TYR A N 1
ATOM 1407 C CA . TYR A 1 189 ? 12.523 14.43 -4.176 1 98.44 189 TYR A CA 1
ATOM 1408 C C . TYR A 1 189 ? 12.93 13.016 -4.582 1 98.44 189 TYR A C 1
ATOM 1410 O O . TYR A 1 189 ? 13.695 12.359 -3.873 1 98.44 189 TYR A O 1
ATOM 1418 N N . PHE A 1 190 ? 12.453 12.539 -5.758 1 98.06 190 PHE A N 1
ATOM 1419 C CA . PHE A 1 190 ? 12.75 11.195 -6.23 1 98.06 190 PHE A CA 1
ATOM 1420 C C . PHE A 1 190 ? 14.219 11.07 -6.633 1 98.06 190 PHE A C 1
ATOM 1422 O O . PHE A 1 190 ? 14.836 10.023 -6.445 1 98.06 190 PHE A O 1
ATOM 1429 N N . ARG A 1 191 ? 14.805 12.148 -7.215 1 97.5 191 ARG A N 1
ATOM 1430 C CA . ARG A 1 191 ? 16.234 12.141 -7.523 1 97.5 191 ARG A CA 1
ATOM 1431 C C . ARG A 1 191 ? 17.062 11.93 -6.262 1 97.5 191 ARG A C 1
ATOM 1433 O O . ARG A 1 191 ? 18 11.133 -6.262 1 97.5 191 ARG A O 1
ATOM 1440 N N . LEU A 1 192 ? 16.703 12.625 -5.195 1 98.19 192 LEU A N 1
ATOM 1441 C CA . LEU A 1 192 ? 17.406 12.5 -3.93 1 98.19 192 LEU A CA 1
ATOM 1442 C C . LEU A 1 192 ? 17.25 11.102 -3.344 1 98.19 192 LEU A C 1
ATOM 1444 O O . LEU A 1 192 ? 18.203 10.523 -2.822 1 98.19 192 LEU A O 1
ATOM 1448 N N . ILE A 1 193 ? 16.062 10.555 -3.395 1 98.06 193 ILE A N 1
ATOM 1449 C CA . ILE A 1 193 ? 15.789 9.219 -2.877 1 98.06 193 ILE A CA 1
ATOM 1450 C C . ILE A 1 193 ? 16.625 8.188 -3.635 1 98.06 193 ILE A C 1
ATOM 1452 O O . ILE A 1 193 ? 17.25 7.324 -3.025 1 98.06 193 ILE A O 1
ATOM 1456 N N . ALA A 1 194 ? 16.609 8.289 -4.949 1 96.25 194 ALA A N 1
ATOM 1457 C CA . ALA A 1 194 ? 17.312 7.336 -5.801 1 96.25 194 ALA A CA 1
ATOM 1458 C C . ALA A 1 194 ? 18.812 7.34 -5.496 1 96.25 194 ALA A C 1
ATOM 1460 O O . ALA A 1 194 ? 19.484 6.312 -5.621 1 96.25 194 ALA A O 1
ATOM 1461 N N . ALA A 1 195 ? 19.312 8.43 -5.016 1 96.38 195 ALA A N 1
ATOM 1462 C CA . ALA A 1 195 ? 20.75 8.578 -4.762 1 96.38 195 ALA A CA 1
ATOM 1463 C C . ALA A 1 195 ? 21.078 8.266 -3.309 1 96.38 195 ALA A C 1
ATOM 1465 O O . ALA A 1 195 ? 22.25 8.211 -2.934 1 96.38 195 ALA A O 1
ATOM 1466 N N . HIS A 1 196 ? 20.141 8.094 -2.473 1 97.12 196 HIS A N 1
ATOM 1467 C CA . HIS A 1 196 ? 20.359 7.922 -1.041 1 97.12 196 HIS A CA 1
ATOM 1468 C C . HIS A 1 196 ? 20.656 6.465 -0.703 1 97.12 196 HIS A C 1
ATOM 1470 O O . HIS A 1 196 ? 19.906 5.562 -1.086 1 97.12 196 HIS A O 1
ATOM 1476 N N . PRO A 1 197 ? 21.594 6.172 0.073 1 96.31 197 PRO A N 1
ATOM 1477 C CA . PRO A 1 197 ? 22.031 4.789 0.297 1 96.31 197 PRO A CA 1
ATOM 1478 C C . PRO A 1 197 ? 21.125 4.047 1.281 1 96.31 197 PRO A C 1
ATOM 1480 O O . PRO A 1 197 ? 21.156 2.812 1.334 1 96.31 197 PRO A O 1
ATOM 1483 N N . ARG A 1 198 ? 20.297 4.758 2.02 1 97.69 198 ARG A N 1
ATOM 1484 C CA . ARG A 1 198 ? 19.547 4.105 3.092 1 97.69 198 ARG A CA 1
ATOM 1485 C C . ARG A 1 198 ? 18.062 4.043 2.764 1 97.69 198 ARG A C 1
ATOM 1487 O O . ARG A 1 198 ? 17.25 3.77 3.641 1 97.69 198 ARG A O 1
ATOM 1494 N N . LEU A 1 199 ? 17.734 4.391 1.569 1 98.5 199 LEU A N 1
ATOM 1495 C CA . LEU A 1 199 ? 16.312 4.434 1.237 1 98.5 199 LEU A CA 1
ATOM 1496 C C . LEU A 1 199 ? 15.992 3.465 0.104 1 98.5 199 LEU A C 1
ATOM 1498 O O . LEU A 1 199 ? 16.75 3.363 -0.866 1 98.5 199 LEU A O 1
ATOM 1502 N N . THR A 1 200 ? 15.031 2.674 0.204 1 98.06 200 THR A N 1
ATOM 1503 C CA . THR A 1 200 ? 14.422 1.91 -0.878 1 98.06 200 THR A CA 1
ATOM 1504 C C . THR A 1 200 ? 12.961 2.314 -1.071 1 98.06 200 THR A C 1
ATOM 1506 O O . THR A 1 200 ? 12.195 2.371 -0.107 1 98.06 200 THR A O 1
ATOM 1509 N N . THR A 1 201 ? 12.609 2.689 -2.279 1 98.56 201 THR A N 1
ATOM 1510 C CA . THR A 1 201 ? 11.336 3.361 -2.52 1 98.56 201 THR A CA 1
ATOM 1511 C C . THR A 1 201 ? 10.672 2.824 -3.785 1 98.56 201 THR A C 1
ATOM 1513 O O . THR A 1 201 ? 11.352 2.443 -4.738 1 98.56 201 THR A O 1
ATOM 1516 N N . THR A 1 202 ? 9.383 2.717 -3.791 1 98.5 202 THR A N 1
ATOM 1517 C CA . THR A 1 202 ? 8.578 2.588 -5 1 98.5 202 THR A CA 1
ATOM 1518 C C . THR A 1 202 ? 7.473 3.639 -5.027 1 98.5 202 THR A C 1
ATOM 1520 O O . THR A 1 202 ? 7.344 4.434 -4.094 1 98.5 202 THR A O 1
ATOM 1523 N N . ALA A 1 203 ? 6.742 3.768 -6.098 1 98.62 203 ALA A N 1
ATOM 1524 C CA . ALA A 1 203 ? 5.605 4.676 -6.234 1 98.62 203 ALA A CA 1
ATOM 1525 C C . ALA A 1 203 ? 4.527 4.074 -7.133 1 98.62 203 ALA A C 1
ATOM 1527 O O . ALA A 1 203 ? 4.836 3.357 -8.086 1 98.62 203 ALA A O 1
ATOM 1528 N N . LEU A 1 204 ? 3.322 4.309 -6.789 1 98.56 204 LEU A N 1
ATOM 1529 C CA . LEU A 1 204 ? 2.172 3.828 -7.543 1 98.56 204 LEU A CA 1
ATOM 1530 C C . LEU A 1 204 ? 1.259 4.98 -7.941 1 98.56 204 LEU A C 1
ATOM 1532 O O . LEU A 1 204 ? 1.077 5.926 -7.168 1 98.56 204 LEU A O 1
ATOM 1536 N N . GLN A 1 205 ? 0.719 4.863 -9.148 1 98.44 205 GLN A N 1
ATOM 1537 C CA . GLN A 1 205 ? -0.309 5.789 -9.617 1 98.44 205 GLN A CA 1
ATOM 1538 C C . GLN A 1 205 ? -1.695 5.348 -9.156 1 98.44 205 GLN A C 1
ATOM 1540 O O . GLN A 1 205 ? -2.07 4.188 -9.32 1 98.44 205 GLN A O 1
ATOM 1545 N N . THR A 1 206 ? -2.418 6.277 -8.578 1 98.19 206 THR A N 1
ATOM 1546 C CA . THR A 1 206 ? -3.783 5.984 -8.156 1 98.19 206 THR A CA 1
ATOM 1547 C C . THR A 1 206 ? -4.773 6.922 -8.836 1 98.19 206 THR A C 1
ATOM 1549 O O . THR A 1 206 ? -4.402 8.008 -9.289 1 98.19 206 THR A O 1
ATOM 1552 N N . VAL A 1 207 ? -5.996 6.477 -8.969 1 97.5 207 VAL A N 1
ATOM 1553 C CA . VAL A 1 207 ? -7.125 7.301 -9.391 1 97.5 207 VAL A CA 1
ATOM 1554 C C . VAL A 1 207 ? -8.289 7.113 -8.43 1 97.5 207 VAL A C 1
ATOM 1556 O O . VAL A 1 207 ? -8.297 6.176 -7.625 1 97.5 207 VAL A O 1
ATOM 1559 N N . GLY A 1 208 ? -9.211 7.949 -8.414 1 96.19 208 GLY A N 1
ATOM 1560 C CA . GLY A 1 208 ? -10.391 7.906 -7.57 1 96.19 208 GLY A CA 1
ATOM 1561 C C . GLY A 1 208 ? -11.242 9.164 -7.664 1 96.19 208 GLY A C 1
ATOM 1562 O O . GLY A 1 208 ? -11.219 9.859 -8.68 1 96.19 208 GLY A O 1
ATOM 1563 N N . SER A 1 209 ? -12.023 9.43 -6.617 1 95 209 SER A N 1
ATOM 1564 C CA . SER A 1 209 ? -12.961 10.547 -6.621 1 95 209 SER A CA 1
ATOM 1565 C C . SER A 1 209 ? -12.227 11.883 -6.621 1 95 209 SER A C 1
ATOM 1567 O O . SER A 1 209 ? -12.797 12.914 -6.98 1 95 209 SER A O 1
ATOM 1569 N N . LYS A 1 210 ? -10.961 11.836 -6.258 1 93.69 210 LYS A N 1
ATOM 1570 C CA . LYS A 1 210 ? -10.203 13.086 -6.203 1 93.69 210 LYS A CA 1
ATOM 1571 C C . LYS A 1 210 ? -9.211 13.172 -7.359 1 93.69 210 LYS A C 1
ATOM 1573 O O . LYS A 1 210 ? -8.273 13.977 -7.32 1 93.69 210 LYS A O 1
ATOM 1578 N N . GLY A 1 211 ? -9.406 12.258 -8.328 1 94.69 211 GLY A N 1
ATOM 1579 C CA . GLY A 1 211 ? -8.672 12.367 -9.578 1 94.69 211 GLY A CA 1
ATOM 1580 C C . GLY A 1 211 ? -7.469 11.445 -9.641 1 94.69 211 GLY A C 1
ATOM 1581 O O . GLY A 1 211 ? -7.496 10.336 -9.094 1 94.69 211 GLY A O 1
ATOM 1582 N N . TRP A 1 212 ? -6.531 11.812 -10.539 1 96.5 212 TRP A N 1
ATOM 1583 C CA . TRP A 1 212 ? -5.34 11.023 -10.852 1 96.5 212 TRP A CA 1
ATOM 1584 C C . TRP A 1 212 ? -4.121 11.578 -10.117 1 96.5 212 TRP A C 1
ATOM 1586 O O . TRP A 1 212 ? -3.711 12.719 -10.352 1 96.5 212 TRP A O 1
ATOM 1596 N N . ASP A 1 213 ? -3.547 10.82 -9.25 1 97.19 213 ASP A N 1
ATOM 1597 C CA . ASP A 1 213 ? -2.316 11.133 -8.531 1 97.19 213 ASP A CA 1
ATOM 1598 C C . ASP A 1 213 ? -1.584 9.859 -8.117 1 97.19 213 ASP A C 1
ATOM 1600 O O . ASP A 1 213 ? -1.407 8.945 -8.922 1 97.19 213 ASP A O 1
ATOM 1604 N N . GLY A 1 214 ? -1.058 9.766 -6.883 1 97.88 214 GLY A N 1
ATOM 1605 C CA . GLY A 1 214 ? -0.333 8.586 -6.434 1 97.88 214 GLY A CA 1
ATOM 1606 C C . GLY A 1 214 ? 0.478 8.828 -5.176 1 97.88 214 GLY A C 1
ATOM 1607 O O . GLY A 1 214 ? 0.472 9.938 -4.629 1 97.88 214 GLY A O 1
ATOM 1608 N N . PHE A 1 215 ? 1.047 7.785 -4.711 1 98.75 215 PHE A N 1
ATOM 1609 C CA . PHE A 1 215 ? 1.86 7.871 -3.506 1 98.75 215 PHE A CA 1
ATOM 1610 C C . PHE A 1 215 ? 3.156 7.086 -3.67 1 98.75 215 PHE A C 1
ATOM 1612 O O . PHE A 1 215 ? 3.258 6.215 -4.535 1 98.75 215 PHE A O 1
ATOM 1619 N N . ALA A 1 216 ? 4.145 7.473 -2.885 1 98.88 216 ALA A N 1
ATOM 1620 C CA . ALA A 1 216 ? 5.402 6.734 -2.779 1 98.88 216 ALA A CA 1
ATOM 1621 C C . ALA A 1 216 ? 5.516 6.039 -1.427 1 98.88 216 ALA A C 1
ATOM 1623 O O . ALA A 1 216 ? 5.055 6.566 -0.41 1 98.88 216 ALA A O 1
ATOM 1624 N N . LEU A 1 217 ? 6.004 4.859 -1.424 1 98.94 217 LEU A N 1
ATOM 1625 C CA . LEU A 1 217 ? 6.285 4.059 -0.236 1 98.94 217 LEU A CA 1
ATOM 1626 C C . LEU A 1 217 ? 7.785 3.814 -0.09 1 98.94 217 LEU A C 1
ATOM 1628 O O . LEU A 1 217 ? 8.422 3.266 -0.995 1 98.94 217 LEU A O 1
ATOM 1632 N N . THR A 1 218 ? 8.367 4.281 1.005 1 98.88 218 THR A N 1
ATOM 1633 C CA . THR A 1 218 ? 9.805 4.18 1.271 1 98.88 218 THR A CA 1
ATOM 1634 C C . THR A 1 218 ? 10.055 3.438 2.578 1 98.88 218 THR A C 1
ATOM 1636 O O . THR A 1 218 ? 9.336 3.625 3.559 1 98.88 218 THR A O 1
ATOM 1639 N N . ILE A 1 219 ? 11.023 2.562 2.594 1 98.88 219 ILE A N 1
ATOM 1640 C CA . ILE A 1 219 ? 11.57 2.014 3.828 1 98.88 219 ILE A CA 1
ATOM 1641 C C . ILE A 1 219 ? 12.984 2.557 4.047 1 98.88 219 ILE A C 1
ATOM 1643 O O . ILE A 1 219 ? 13.797 2.592 3.119 1 98.88 219 ILE A O 1
ATOM 1647 N N . VAL A 1 220 ? 13.219 3.076 5.23 1 98.81 220 VAL A N 1
ATOM 1648 C CA . VAL A 1 220 ? 14.578 3.441 5.629 1 98.81 220 VAL A CA 1
ATOM 1649 C C . VAL A 1 220 ? 15.352 2.186 6.016 1 98.81 220 VAL A C 1
ATOM 1651 O O . VAL A 1 220 ? 14.945 1.441 6.91 1 98.81 220 VAL A O 1
ATOM 1654 N N . THR A 1 221 ? 16.422 1.947 5.328 1 96.94 221 THR A N 1
ATOM 1655 C CA . THR A 1 221 ? 17.234 0.759 5.586 1 96.94 221 THR A CA 1
ATOM 1656 C C . THR A 1 221 ? 18.453 1.108 6.422 1 96.94 221 THR A C 1
ATOM 1658 O O . THR A 1 221 ? 18.641 2.26 6.824 1 96.94 221 THR A O 1
ATOM 1661 N N . ALA A 1 222 ? 19.422 0.145 6.777 1 90.06 222 ALA A N 1
ATOM 1662 C CA . ALA A 1 222 ? 20.625 0.349 7.598 1 90.06 222 ALA A CA 1
ATOM 1663 C C . ALA A 1 222 ? 21.734 1.01 6.789 1 90.06 222 ALA A C 1
ATOM 1665 O O . ALA A 1 222 ? 21.797 0.861 5.566 1 90.06 222 ALA A O 1
ATOM 1666 N N . MET B 1 1 ? -7.406 11.438 -20.312 1 68.81 1 MET B N 1
ATOM 1667 C CA . MET B 1 1 ? -6.297 10.664 -19.766 1 68.81 1 MET B CA 1
ATOM 1668 C C . MET B 1 1 ? -6.176 9.312 -20.469 1 68.81 1 MET B C 1
ATOM 1670 O O . MET B 1 1 ? -7.18 8.648 -20.719 1 68.81 1 MET B O 1
ATOM 1674 N N . ASN B 1 2 ? -4.867 9.023 -20.859 1 77.88 2 ASN B N 1
ATOM 1675 C CA . ASN B 1 2 ? -4.77 7.797 -21.656 1 77.88 2 ASN B CA 1
ATOM 1676 C C . ASN B 1 2 ? -3.588 6.938 -21.219 1 77.88 2 ASN B C 1
ATOM 1678 O O . ASN B 1 2 ? -2.781 7.363 -20.391 1 77.88 2 ASN B O 1
ATOM 1682 N N . GLU B 1 3 ? -3.588 5.828 -21.672 1 83.06 3 GLU B N 1
ATOM 1683 C CA . GLU B 1 3 ? -2.631 4.785 -21.312 1 83.06 3 GLU B CA 1
ATOM 1684 C C . GLU B 1 3 ? -1.197 5.234 -21.594 1 83.06 3 GLU B C 1
ATOM 1686 O O . GLU B 1 3 ? -0.271 4.832 -20.875 1 83.06 3 GLU B O 1
ATOM 1691 N N . ARG B 1 4 ? -1.038 6.09 -22.578 1 86.19 4 ARG B N 1
ATOM 1692 C CA . ARG B 1 4 ? 0.292 6.602 -22.891 1 86.19 4 ARG B CA 1
ATOM 1693 C C . ARG B 1 4 ? 0.831 7.465 -21.75 1 86.19 4 ARG B C 1
ATOM 1695 O O . ARG B 1 4 ? 2.012 7.379 -21.406 1 86.19 4 ARG B O 1
ATOM 1702 N N . GLN B 1 5 ? -0.025 8.266 -21.172 1 91.5 5 GLN B N 1
ATOM 1703 C CA . GLN B 1 5 ? 0.378 9.117 -20.062 1 91.5 5 GLN B CA 1
ATOM 1704 C C . GLN B 1 5 ? 0.723 8.289 -18.828 1 91.5 5 GLN B C 1
ATOM 1706 O O . GLN B 1 5 ? 1.717 8.555 -18.156 1 91.5 5 GLN B O 1
ATOM 1711 N N . TRP B 1 6 ? -0.112 7.289 -18.578 1 95.5 6 TRP B N 1
ATOM 1712 C CA . TRP B 1 6 ? 0.145 6.414 -17.453 1 95.5 6 TRP B CA 1
ATOM 1713 C C . TRP B 1 6 ? 1.471 5.676 -17.609 1 95.5 6 TRP B C 1
ATOM 1715 O O . TRP B 1 6 ? 2.229 5.527 -16.656 1 95.5 6 TRP B O 1
ATOM 1725 N N . SER B 1 7 ? 1.739 5.246 -18.812 1 96.12 7 SER B N 1
ATOM 1726 C CA . SER B 1 7 ? 2.975 4.527 -19.109 1 96.12 7 SER B CA 1
ATOM 1727 C C . SER B 1 7 ? 4.195 5.422 -18.906 1 96.12 7 SER B C 1
ATOM 1729 O O . SER B 1 7 ? 5.23 4.969 -18.406 1 96.12 7 SER B O 1
ATOM 1731 N N . ALA B 1 8 ? 4.074 6.652 -19.328 1 96.25 8 ALA B N 1
ATOM 1732 C CA . ALA B 1 8 ? 5.176 7.594 -19.156 1 96.25 8 ALA B CA 1
ATOM 1733 C C . ALA B 1 8 ? 5.516 7.773 -17.672 1 96.25 8 ALA B C 1
ATOM 1735 O O . ALA B 1 8 ? 6.688 7.867 -17.312 1 96.25 8 ALA B O 1
ATOM 1736 N N . VAL B 1 9 ? 4.504 7.801 -16.844 1 97.38 9 VAL B N 1
ATOM 1737 C CA . VAL B 1 9 ? 4.715 7.984 -15.414 1 97.38 9 VAL B CA 1
ATOM 1738 C C . VAL B 1 9 ? 5.34 6.727 -14.82 1 97.38 9 VAL B C 1
ATOM 1740 O O . VAL B 1 9 ? 6.277 6.809 -14.023 1 97.38 9 VAL B O 1
ATOM 1743 N N . ASP B 1 10 ? 4.852 5.527 -15.18 1 96.62 10 ASP B N 1
ATOM 1744 C CA . ASP B 1 10 ? 5.465 4.285 -14.727 1 96.62 10 ASP B CA 1
ATOM 1745 C C . ASP B 1 10 ? 6.938 4.227 -15.125 1 96.62 10 ASP B C 1
ATOM 1747 O O . ASP B 1 10 ? 7.785 3.803 -14.336 1 96.62 10 ASP B O 1
ATOM 1751 N N . ASP B 1 11 ? 7.184 4.574 -16.453 1 95.62 11 ASP B N 1
ATOM 1752 C CA . ASP B 1 11 ? 8.562 4.582 -16.922 1 95.62 11 ASP B CA 1
ATOM 1753 C C . ASP B 1 11 ? 9.43 5.504 -16.062 1 95.62 11 ASP B C 1
ATOM 1755 O O . ASP B 1 11 ? 10.562 5.156 -15.727 1 95.62 11 ASP B O 1
ATOM 1759 N N . PHE B 1 12 ? 8.891 6.68 -15.758 1 96.31 12 PHE B N 1
ATOM 1760 C CA . PHE B 1 12 ? 9.594 7.625 -14.898 1 96.31 12 PHE B CA 1
ATOM 1761 C C . PHE B 1 12 ? 9.867 7.012 -13.531 1 96.31 12 PHE B C 1
ATOM 1763 O O . PHE B 1 12 ? 11 7.035 -13.055 1 96.31 12 PHE B O 1
ATOM 1770 N N . PHE B 1 13 ? 8.844 6.383 -12.797 1 96.5 13 PHE B N 1
ATOM 1771 C CA . PHE B 1 13 ? 9.008 5.758 -11.484 1 96.5 13 PHE B CA 1
ATOM 1772 C C . PHE B 1 13 ? 10.031 4.633 -11.547 1 96.5 13 PHE B C 1
ATOM 1774 O O . PHE B 1 13 ? 10.969 4.594 -10.75 1 96.5 13 PHE B O 1
ATOM 1781 N N . CYS B 1 14 ? 9.875 3.758 -12.523 1 94.94 14 CYS B N 1
ATOM 1782 C CA . CYS B 1 14 ? 10.703 2.561 -12.586 1 94.94 14 CYS B CA 1
ATOM 1783 C C . CYS B 1 14 ? 12.156 2.92 -12.883 1 94.94 14 CYS B C 1
ATOM 1785 O O . CYS B 1 14 ? 13.078 2.295 -12.344 1 94.94 14 CYS B O 1
ATOM 1787 N N . SER B 1 15 ? 12.336 3.891 -13.734 1 93.38 15 SER B N 1
ATOM 1788 C CA . SER B 1 15 ? 13.703 4.297 -14.055 1 93.38 15 SER B CA 1
ATOM 1789 C C . SER B 1 15 ? 14.406 4.867 -12.828 1 93.38 15 SER B C 1
ATOM 1791 O O . SER B 1 15 ? 15.617 4.691 -12.664 1 93.38 15 SER B O 1
ATOM 1793 N N . GLN B 1 16 ? 13.68 5.461 -11.906 1 91.81 16 GLN B N 1
ATOM 1794 C CA . GLN B 1 16 ? 14.281 6.129 -10.758 1 91.81 16 GLN B CA 1
ATOM 1795 C C . GLN B 1 16 ? 14.297 5.215 -9.531 1 91.81 16 GLN B C 1
ATOM 1797 O O . GLN B 1 16 ? 15.242 5.242 -8.742 1 91.81 16 GLN B O 1
ATOM 1802 N N . LEU B 1 17 ? 13.266 4.414 -9.359 1 93.06 17 LEU B N 1
ATOM 1803 C CA . LEU B 1 17 ? 13.016 3.812 -8.055 1 93.06 17 LEU B CA 1
ATOM 1804 C C . LEU B 1 17 ? 13.148 2.295 -8.125 1 93.06 17 LEU B C 1
ATOM 1806 O O . LEU B 1 17 ? 13.258 1.629 -7.094 1 93.06 17 LEU B O 1
ATOM 1810 N N . ALA B 1 18 ? 13.047 1.773 -9.289 1 87.5 18 ALA B N 1
ATOM 1811 C CA . ALA B 1 18 ? 13.211 0.342 -9.531 1 87.5 18 ALA B CA 1
ATOM 1812 C C . ALA B 1 18 ? 14.117 0.086 -10.734 1 87.5 18 ALA B C 1
ATOM 1814 O O . ALA B 1 18 ? 13.672 -0.465 -11.742 1 87.5 18 ALA B O 1
ATOM 1815 N N . PRO B 1 19 ? 15.312 0.462 -10.539 1 82.62 19 PRO B N 1
ATOM 1816 C CA . PRO B 1 19 ? 16.203 0.333 -11.695 1 82.62 19 PRO B CA 1
ATOM 1817 C C . PRO B 1 19 ? 16.359 -1.113 -12.164 1 82.62 19 PRO B C 1
ATOM 1819 O O . PRO B 1 19 ? 15.984 -2.041 -11.438 1 82.62 19 PRO B O 1
ATOM 1822 N N . SER B 1 20 ? 16.938 -1.198 -13.289 1 86.88 20 SER B N 1
ATOM 1823 C CA . SER B 1 20 ? 17.078 -2.486 -13.953 1 86.88 20 SER B CA 1
ATOM 1824 C C . SER B 1 20 ? 17.781 -3.498 -13.062 1 86.88 20 SER B C 1
ATOM 1826 O O . SER B 1 20 ? 18.75 -3.16 -12.375 1 86.88 20 SER B O 1
ATOM 1828 N N . ASP B 1 21 ? 17.25 -4.672 -12.938 1 93.81 21 ASP B N 1
ATOM 1829 C CA . ASP B 1 21 ? 17.719 -5.852 -12.211 1 93.81 21 ASP B CA 1
ATOM 1830 C C . ASP B 1 21 ? 17.891 -7.043 -13.148 1 93.81 21 ASP B C 1
ATOM 1832 O O . ASP B 1 21 ? 16.906 -7.582 -13.664 1 93.81 21 ASP B O 1
ATOM 1836 N N . PRO B 1 22 ? 19.125 -7.473 -13.32 1 95.56 22 PRO B N 1
ATOM 1837 C CA . PRO B 1 22 ? 19.375 -8.516 -14.312 1 95.56 22 PRO B CA 1
ATOM 1838 C C . PRO B 1 22 ? 18.562 -9.789 -14.047 1 95.56 22 PRO B C 1
ATOM 1840 O O . PRO B 1 22 ? 18.156 -10.477 -14.984 1 95.56 22 PRO B O 1
ATOM 1843 N N . VAL B 1 23 ? 18.391 -10.164 -12.812 1 96.62 23 VAL B N 1
ATOM 1844 C CA . VAL B 1 23 ? 17.656 -11.359 -12.438 1 96.62 23 VAL B CA 1
ATOM 1845 C C . VAL B 1 23 ? 16.188 -11.195 -12.836 1 96.62 23 VAL B C 1
ATOM 1847 O O . VAL B 1 23 ? 15.602 -12.086 -13.453 1 96.62 23 VAL B O 1
ATOM 1850 N N . LEU B 1 24 ? 15.586 -10.062 -12.508 1 97.38 24 LEU B N 1
ATOM 1851 C CA . LEU B 1 24 ? 14.195 -9.789 -12.844 1 97.38 24 LEU B CA 1
ATOM 1852 C C . LEU B 1 24 ? 14.023 -9.633 -14.352 1 97.38 24 LEU B C 1
ATOM 1854 O O . LEU B 1 24 ? 13.047 -10.117 -14.922 1 97.38 24 LEU B O 1
ATOM 1858 N N . ASP B 1 25 ? 14.984 -8.969 -15 1 97 25 ASP B N 1
ATOM 1859 C CA . ASP B 1 25 ? 14.945 -8.82 -16.453 1 97 25 ASP B CA 1
ATOM 1860 C C . ASP B 1 25 ? 14.992 -10.18 -17.141 1 97 25 ASP B C 1
ATOM 1862 O O . ASP B 1 25 ? 14.281 -10.406 -18.125 1 97 25 ASP B O 1
ATOM 1866 N N . ALA B 1 26 ? 15.836 -11.047 -16.641 1 97.56 26 ALA B N 1
ATOM 1867 C CA . ALA B 1 26 ? 15.969 -12.383 -17.203 1 97.56 26 ALA B CA 1
ATOM 1868 C C . ALA B 1 26 ? 14.672 -13.18 -17.047 1 97.56 26 ALA B C 1
ATOM 1870 O O . ALA B 1 26 ? 14.289 -13.945 -17.938 1 97.56 26 ALA B O 1
ATOM 1871 N N . ALA B 1 27 ? 14.047 -13.055 -15.883 1 97.88 27 ALA B N 1
ATOM 1872 C CA . ALA B 1 27 ? 12.781 -13.75 -15.648 1 97.88 27 ALA B CA 1
ATOM 1873 C C . ALA B 1 27 ? 11.719 -13.305 -16.641 1 97.88 27 ALA B C 1
ATOM 1875 O O . ALA B 1 27 ? 10.953 -14.125 -17.156 1 97.88 27 ALA B O 1
ATOM 1876 N N . LEU B 1 28 ? 11.664 -11.992 -16.938 1 96.94 28 LEU B N 1
ATOM 1877 C CA . LEU B 1 28 ? 10.711 -11.469 -17.906 1 96.94 28 LEU B CA 1
ATOM 1878 C C . LEU B 1 28 ? 11.039 -11.969 -19.312 1 96.94 28 LEU B C 1
ATOM 1880 O O . LEU B 1 28 ? 10.133 -12.352 -20.062 1 96.94 28 LEU B O 1
ATOM 1884 N N . ALA B 1 29 ? 12.289 -11.938 -19.656 1 97.38 29 ALA B N 1
ATOM 1885 C CA . ALA B 1 29 ? 12.719 -12.391 -20.969 1 97.38 29 ALA B CA 1
ATOM 1886 C C . ALA B 1 29 ? 12.391 -13.867 -21.188 1 97.38 29 ALA B C 1
ATOM 1888 O O . ALA B 1 29 ? 11.93 -14.258 -22.266 1 97.38 29 ALA B O 1
ATOM 1889 N N . SER B 1 30 ? 12.711 -14.672 -20.172 1 97.75 30 SER B N 1
ATOM 1890 C CA . SER B 1 30 ? 12.43 -16.109 -20.266 1 97.75 30 SER B CA 1
ATOM 1891 C C . SER B 1 30 ? 10.93 -16.375 -20.391 1 97.75 30 SER B C 1
ATOM 1893 O O . SER B 1 30 ? 10.516 -17.266 -21.125 1 97.75 30 SER B O 1
ATOM 1895 N N . SER B 1 31 ? 10.133 -15.594 -19.641 1 97.62 31 SER B N 1
ATOM 1896 C CA . SER B 1 31 ? 8.688 -15.727 -19.719 1 97.62 31 SER B CA 1
ATOM 1897 C C . SER B 1 31 ? 8.18 -15.375 -21.125 1 97.62 31 SER B C 1
ATOM 1899 O O . SER B 1 31 ? 7.34 -16.094 -21.688 1 97.62 31 SER B O 1
ATOM 1901 N N . ARG B 1 32 ? 8.695 -14.305 -21.656 1 96.94 32 ARG B N 1
ATOM 1902 C CA . ARG B 1 32 ? 8.328 -13.906 -23.016 1 96.94 32 ARG B CA 1
ATOM 1903 C C . ARG B 1 32 ? 8.719 -14.977 -24.031 1 96.94 32 ARG B C 1
ATOM 1905 O O . ARG B 1 32 ? 7.934 -15.305 -24.922 1 96.94 32 ARG B O 1
ATOM 1912 N N . ALA B 1 33 ? 9.883 -15.508 -23.906 1 97.56 33 ALA B N 1
ATOM 1913 C CA . ALA B 1 33 ? 10.398 -16.531 -24.828 1 97.56 33 ALA B CA 1
ATOM 1914 C C . ALA B 1 33 ? 9.539 -17.781 -24.766 1 97.56 33 ALA B C 1
ATOM 1916 O O . ALA B 1 33 ? 9.367 -18.469 -25.781 1 97.56 33 ALA B O 1
ATOM 1917 N N . ALA B 1 34 ? 9 -18.062 -23.609 1 97.38 34 ALA B N 1
ATOM 1918 C CA . ALA B 1 34 ? 8.203 -19.281 -23.422 1 97.38 34 ALA B CA 1
ATOM 1919 C C . ALA B 1 34 ? 6.746 -19.031 -23.812 1 97.38 34 ALA B C 1
ATOM 1921 O O . ALA B 1 34 ? 5.922 -19.953 -23.75 1 97.38 34 ALA B O 1
ATOM 1922 N N . GLY B 1 35 ? 6.395 -17.781 -24.172 1 96.38 35 GLY B N 1
ATOM 1923 C CA . GLY B 1 35 ? 5.062 -17.469 -24.656 1 96.38 35 GLY B CA 1
ATOM 1924 C C . GLY B 1 35 ? 4.059 -17.219 -23.547 1 96.38 35 GLY B C 1
ATOM 1925 O O . GLY B 1 35 ? 2.85 -17.297 -23.766 1 96.38 35 GLY B O 1
ATOM 1926 N N . LEU B 1 36 ? 4.539 -16.969 -22.35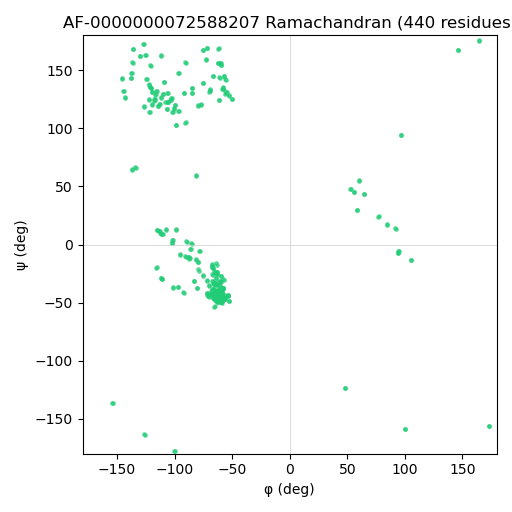9 1 95.06 36 LEU B N 1
ATOM 1927 C CA . LEU B 1 36 ? 3.623 -16.641 -21.266 1 95.06 36 LEU B CA 1
ATOM 1928 C C . LEU B 1 36 ? 2.939 -15.305 -21.516 1 95.06 36 LEU B C 1
ATOM 1930 O O . LEU B 1 36 ? 3.533 -14.406 -22.125 1 95.06 36 LEU B O 1
ATOM 1934 N N . PRO B 1 37 ? 1.685 -15.211 -21.094 1 91.5 37 PRO B N 1
ATOM 1935 C CA . PRO B 1 37 ? 1.05 -13.898 -21.203 1 91.5 37 PRO B CA 1
ATOM 1936 C C . PRO B 1 37 ? 1.769 -12.828 -20.375 1 91.5 37 PRO B C 1
ATOM 1938 O O . PRO B 1 37 ? 2.279 -13.117 -19.297 1 91.5 37 PRO B O 1
ATOM 1941 N N . ALA B 1 38 ? 1.806 -11.617 -20.906 1 90.19 38 ALA B N 1
ATOM 1942 C CA . ALA B 1 38 ? 2.467 -10.5 -20.234 1 90.19 38 ALA B CA 1
ATOM 1943 C C . ALA B 1 38 ? 1.562 -9.883 -19.172 1 90.19 38 ALA B C 1
ATOM 1945 O O . ALA B 1 38 ? 1.289 -8.68 -19.203 1 90.19 38 ALA B O 1
ATOM 1946 N N . ILE B 1 39 ? 1.185 -10.727 -18.219 1 88.56 39 ILE B N 1
ATOM 1947 C CA . ILE B 1 39 ? 0.213 -10.258 -17.234 1 88.56 39 ILE B CA 1
ATOM 1948 C C . ILE B 1 39 ? 0.876 -10.156 -15.867 1 88.56 39 ILE B C 1
ATOM 1950 O O . ILE B 1 39 ? 0.194 -10.008 -14.844 1 88.56 39 ILE B O 1
ATOM 1954 N N . ASN B 1 40 ? 2.219 -10.305 -15.836 1 90.81 40 ASN B N 1
ATOM 1955 C CA . ASN B 1 40 ? 2.934 -10.102 -14.578 1 90.81 40 ASN B CA 1
ATOM 1956 C C . ASN B 1 40 ? 2.783 -8.672 -14.078 1 90.81 40 ASN B C 1
ATOM 1958 O O . ASN B 1 40 ? 2.48 -7.762 -14.859 1 90.81 40 ASN B O 1
ATOM 1962 N N . VAL B 1 41 ? 2.93 -8.461 -12.805 1 94.38 41 VAL B N 1
ATOM 1963 C CA . VAL B 1 41 ? 2.932 -7.113 -12.242 1 94.38 41 VAL B CA 1
ATOM 1964 C C . VAL B 1 41 ? 4.07 -6.297 -12.852 1 94.38 41 VAL B C 1
ATOM 1966 O O . VAL B 1 41 ? 5.051 -6.859 -13.336 1 94.38 41 VAL B O 1
ATOM 1969 N N . THR B 1 42 ? 3.92 -5.012 -12.828 1 94.94 42 THR B N 1
ATOM 1970 C CA . THR B 1 42 ? 4.996 -4.121 -13.25 1 94.94 42 THR B CA 1
ATOM 1971 C C . THR B 1 42 ? 6.082 -4.043 -12.18 1 94.94 42 THR B C 1
ATOM 1973 O O . THR B 1 42 ? 5.891 -4.508 -11.055 1 94.94 42 THR B O 1
ATOM 1976 N N . ALA B 1 43 ? 7.215 -3.482 -12.539 1 96.62 43 ALA B N 1
ATOM 1977 C CA . ALA B 1 43 ? 8.352 -3.412 -11.633 1 96.62 43 ALA B CA 1
ATOM 1978 C C . ALA B 1 43 ? 8 -2.645 -10.359 1 96.62 43 ALA B C 1
ATOM 1980 O O . ALA B 1 43 ? 8.336 -3.072 -9.258 1 96.62 43 ALA B O 1
ATOM 1981 N N . ASN B 1 44 ? 7.348 -1.493 -10.516 1 97.56 44 ASN B N 1
ATOM 1982 C CA . ASN B 1 44 ? 6.984 -0.706 -9.336 1 97.56 44 ASN B CA 1
ATOM 1983 C C . ASN B 1 44 ? 5.953 -1.427 -8.477 1 97.56 44 ASN B C 1
ATOM 1985 O O . ASN B 1 44 ? 5.977 -1.312 -7.25 1 97.56 44 ASN B O 1
ATOM 1989 N N . GLN B 1 45 ? 5.062 -2.191 -9.094 1 97.88 45 GLN B N 1
ATOM 1990 C CA . GLN B 1 45 ? 4.094 -2.977 -8.336 1 97.88 45 GLN B CA 1
ATOM 1991 C C . GLN B 1 45 ? 4.766 -4.156 -7.637 1 97.88 45 GLN B C 1
ATOM 1993 O O . GLN B 1 45 ? 4.418 -4.492 -6.504 1 97.88 45 GLN B O 1
ATOM 1998 N N . GLY B 1 46 ? 5.691 -4.84 -8.328 1 98.25 46 GLY B N 1
ATOM 1999 C CA . GLY B 1 46 ? 6.488 -5.867 -7.68 1 98.25 46 GLY B CA 1
ATOM 2000 C C . GLY B 1 46 ? 7.262 -5.352 -6.48 1 98.25 46 GLY B C 1
ATOM 2001 O O . GLY B 1 46 ? 7.285 -5.992 -5.426 1 98.25 46 GLY B O 1
ATOM 2002 N N . LYS B 1 47 ? 7.879 -4.238 -6.664 1 98.5 47 LYS B N 1
ATOM 2003 C CA . LYS B 1 47 ? 8.633 -3.641 -5.562 1 98.5 47 LYS B CA 1
ATOM 2004 C C . LYS B 1 47 ? 7.703 -3.256 -4.41 1 98.5 47 LYS B C 1
ATOM 2006 O O . LYS B 1 47 ? 8.086 -3.346 -3.242 1 98.5 47 LYS B O 1
ATOM 2011 N N . PHE B 1 48 ? 6.512 -2.85 -4.746 1 98.81 48 PHE B N 1
ATOM 2012 C CA . PHE B 1 48 ? 5.516 -2.574 -3.715 1 98.81 48 PHE B CA 1
ATOM 2013 C C . PHE B 1 48 ? 5.25 -3.818 -2.875 1 98.81 48 PHE B C 1
ATOM 2015 O O . PHE B 1 48 ? 5.211 -3.748 -1.646 1 98.81 48 PHE B O 1
ATOM 2022 N N . LEU B 1 49 ? 5.051 -4.961 -3.506 1 98.88 49 LEU B N 1
ATOM 2023 C CA . LEU B 1 49 ? 4.855 -6.219 -2.797 1 98.88 49 LEU B CA 1
ATOM 2024 C C . LEU B 1 49 ? 6.059 -6.539 -1.915 1 98.88 49 LEU B C 1
ATOM 2026 O O . LEU B 1 49 ? 5.898 -6.969 -0.771 1 98.88 49 LEU B O 1
ATOM 2030 N N . ASN B 1 50 ? 7.23 -6.336 -2.453 1 98.81 50 ASN B N 1
ATOM 2031 C CA . ASN B 1 50 ? 8.469 -6.555 -1.709 1 98.81 50 ASN B CA 1
ATOM 2032 C C . ASN B 1 50 ? 8.531 -5.688 -0.454 1 98.81 50 ASN B C 1
ATOM 2034 O O . ASN B 1 50 ? 8.812 -6.188 0.636 1 98.81 50 ASN B O 1
ATOM 2038 N N . LEU B 1 51 ? 8.242 -4.391 -0.605 1 98.81 51 LEU B N 1
ATOM 2039 C CA . LEU B 1 51 ? 8.297 -3.471 0.524 1 98.81 51 LEU B CA 1
ATOM 2040 C C . LEU B 1 51 ? 7.23 -3.812 1.559 1 98.81 51 LEU B C 1
ATOM 2042 O O . LEU B 1 51 ? 7.488 -3.76 2.764 1 98.81 51 LEU B O 1
ATOM 2046 N N . LEU B 1 52 ? 6.039 -4.16 1.072 1 98.88 52 LEU B N 1
ATOM 2047 C CA . LEU B 1 52 ? 4.965 -4.512 1.991 1 98.88 52 LEU B CA 1
ATOM 2048 C C . LEU B 1 52 ? 5.324 -5.746 2.807 1 98.88 52 LEU B C 1
ATOM 2050 O O . LEU B 1 52 ? 5.082 -5.793 4.016 1 98.88 52 LEU B O 1
ATOM 2054 N N . ALA B 1 53 ? 5.898 -6.75 2.152 1 98.94 53 ALA B N 1
ATOM 2055 C CA . ALA B 1 53 ? 6.359 -7.945 2.854 1 98.94 53 ALA B CA 1
ATOM 2056 C C . ALA B 1 53 ? 7.426 -7.598 3.889 1 98.94 53 ALA B C 1
ATOM 2058 O O . ALA B 1 53 ? 7.426 -8.141 4.996 1 98.94 53 ALA B O 1
ATOM 2059 N N . THR B 1 54 ? 8.336 -6.695 3.545 1 98.81 54 THR B N 1
ATOM 2060 C CA . THR B 1 54 ? 9.383 -6.246 4.449 1 98.81 54 THR B CA 1
ATOM 2061 C C . THR B 1 54 ? 8.789 -5.512 5.645 1 98.81 54 THR B C 1
ATOM 2063 O O . THR B 1 54 ? 9.18 -5.758 6.789 1 98.81 54 THR B O 1
ATOM 2066 N N . ILE B 1 55 ? 7.863 -4.633 5.375 1 98.88 55 ILE B N 1
ATOM 2067 C CA . ILE B 1 55 ? 7.203 -3.877 6.434 1 98.88 55 ILE B CA 1
ATOM 2068 C C . ILE B 1 55 ? 6.516 -4.84 7.398 1 98.88 55 ILE B C 1
ATOM 2070 O O . ILE B 1 55 ? 6.621 -4.688 8.617 1 98.88 55 ILE B O 1
ATOM 2074 N N . ARG B 1 56 ? 5.812 -5.852 6.883 1 98.69 56 ARG B N 1
ATOM 2075 C CA . ARG B 1 56 ? 5.105 -6.836 7.699 1 98.69 56 ARG B CA 1
ATOM 2076 C C . ARG B 1 56 ? 6.09 -7.691 8.492 1 98.69 56 ARG B C 1
ATOM 2078 O O . ARG B 1 56 ? 5.727 -8.266 9.523 1 98.69 56 ARG B O 1
ATOM 2085 N N . GLY B 1 57 ? 7.348 -7.762 8.094 1 98.5 57 GLY B N 1
ATOM 2086 C CA . GLY B 1 57 ? 8.273 -8.742 8.641 1 98.5 57 GLY B CA 1
ATOM 2087 C C . GLY B 1 57 ? 7.883 -10.172 8.32 1 98.5 57 GLY B C 1
ATOM 2088 O O . GLY B 1 57 ? 7.941 -11.047 9.188 1 98.5 57 GLY B O 1
ATOM 2089 N N . ALA B 1 58 ? 7.48 -10.375 7.059 1 98.81 58 ALA B N 1
ATOM 2090 C CA . ALA B 1 58 ? 6.949 -11.68 6.672 1 98.81 58 ALA B CA 1
ATOM 2091 C C . ALA B 1 58 ? 8.047 -12.742 6.672 1 98.81 58 ALA B C 1
ATOM 2093 O O . ALA B 1 58 ? 9.133 -12.516 6.141 1 98.81 58 ALA B O 1
ATOM 2094 N N . ARG B 1 59 ? 7.742 -13.859 7.258 1 98.81 59 ARG B N 1
ATOM 2095 C CA . ARG B 1 59 ? 8.625 -15.016 7.25 1 98.81 59 ARG B CA 1
ATOM 2096 C C . ARG B 1 59 ? 8.047 -16.141 6.402 1 98.81 59 ARG B C 1
ATOM 2098 O O . ARG B 1 59 ? 8.789 -16.984 5.883 1 98.81 59 ARG B O 1
ATOM 2105 N N . ARG B 1 60 ? 6.77 -16.188 6.336 1 98.94 60 ARG B N 1
ATOM 2106 C CA . ARG B 1 60 ? 6.051 -17.172 5.52 1 98.94 60 ARG B CA 1
ATOM 2107 C C . ARG B 1 60 ? 5.066 -16.469 4.582 1 98.94 60 ARG B C 1
ATOM 2109 O O . ARG B 1 60 ? 4.148 -15.781 5.031 1 98.94 60 ARG B O 1
ATOM 2116 N N . ILE B 1 61 ? 5.281 -16.656 3.299 1 98.94 61 ILE B N 1
ATOM 2117 C CA . ILE B 1 61 ? 4.453 -15.992 2.295 1 98.94 61 ILE B CA 1
ATOM 2118 C C . ILE B 1 61 ? 3.773 -17.047 1.417 1 98.94 61 ILE B C 1
ATOM 2120 O O . ILE B 1 61 ? 4.398 -18.031 1.03 1 98.94 61 ILE B O 1
ATOM 2124 N N . LEU B 1 62 ? 2.484 -16.859 1.17 1 98.94 62 LEU B N 1
ATOM 2125 C CA . LEU B 1 62 ? 1.712 -17.656 0.229 1 98.94 62 LEU B CA 1
ATOM 2126 C C . LEU B 1 62 ? 1.296 -16.828 -0.98 1 98.94 62 LEU B C 1
ATOM 2128 O O . LEU B 1 62 ? 0.798 -15.711 -0.829 1 98.94 62 LEU B O 1
ATOM 2132 N N . GLU B 1 63 ? 1.602 -17.312 -2.135 1 98.94 63 GLU B N 1
ATOM 2133 C CA . GLU B 1 63 ? 1.184 -16.672 -3.377 1 98.94 63 GLU B CA 1
ATOM 2134 C C . GLU B 1 63 ? 0.27 -17.578 -4.191 1 98.94 63 GLU B C 1
ATOM 2136 O O . GLU B 1 63 ? 0.598 -18.734 -4.43 1 98.94 63 GLU B O 1
ATOM 2141 N N . LEU B 1 64 ? -0.93 -17.078 -4.512 1 98.81 64 LEU B N 1
ATOM 2142 C CA . LEU B 1 64 ? -1.823 -17.734 -5.457 1 98.81 64 LEU B CA 1
ATOM 2143 C C . LEU B 1 64 ? -1.686 -17.141 -6.848 1 98.81 64 LEU B C 1
ATOM 2145 O O . LEU B 1 64 ? -2.053 -15.977 -7.066 1 98.81 64 LEU B O 1
ATOM 2149 N N . GLY B 1 65 ? -1.21 -17.891 -7.824 1 97.69 65 GLY B N 1
ATOM 2150 C CA . GLY B 1 65 ? -0.879 -17.422 -9.156 1 97.69 65 GLY B CA 1
ATOM 2151 C C . GLY B 1 65 ? 0.594 -17.109 -9.328 1 97.69 65 GLY B C 1
ATOM 2152 O O . GLY B 1 65 ? 1.024 -15.969 -9.102 1 97.69 65 GLY B O 1
ATOM 2153 N N . THR B 1 66 ? 1.321 -18.141 -9.844 1 97.75 66 THR B N 1
ATOM 2154 C CA . THR B 1 66 ? 2.77 -18.016 -9.961 1 97.75 66 THR B CA 1
ATOM 2155 C C . THR B 1 66 ? 3.16 -17.484 -11.328 1 97.75 66 THR B C 1
ATOM 2157 O O . THR B 1 66 ? 4.07 -16.656 -11.438 1 97.75 66 THR B O 1
ATOM 2160 N N . LEU B 1 67 ? 2.48 -17.969 -12.375 1 97.19 67 LEU B N 1
ATOM 2161 C CA . LEU B 1 67 ? 2.9 -17.719 -13.75 1 97.19 67 LEU B CA 1
ATOM 2162 C C . LEU B 1 67 ? 4.391 -17.984 -13.922 1 97.19 67 LEU B C 1
ATOM 2164 O O . LEU B 1 67 ? 4.863 -19.094 -13.633 1 97.19 67 LEU B O 1
ATOM 2168 N N . GLY B 1 68 ? 5.164 -17.047 -14.383 1 97.75 68 GLY B N 1
ATOM 2169 C CA . GLY B 1 68 ? 6.586 -17.266 -14.602 1 97.75 68 GLY B CA 1
ATOM 2170 C C . GLY B 1 68 ? 7.43 -16.938 -13.383 1 97.75 68 GLY B C 1
ATOM 2171 O O . GLY B 1 68 ? 8.656 -17.047 -13.422 1 97.75 68 GLY B O 1
ATOM 2172 N N . GLY B 1 69 ? 6.859 -16.578 -12.289 1 98.5 69 GLY B N 1
ATOM 2173 C CA . GLY B 1 69 ? 7.555 -16.438 -11.023 1 98.5 69 GLY B CA 1
ATOM 2174 C C . GLY B 1 69 ? 8.07 -15.023 -10.781 1 98.5 69 GLY B C 1
ATOM 2175 O O . GLY B 1 69 ? 8.867 -14.797 -9.867 1 98.5 69 GLY B O 1
ATOM 2176 N N . TYR B 1 70 ? 7.629 -14.031 -11.555 1 98.38 70 TYR B N 1
ATOM 2177 C CA . TYR B 1 70 ? 8.156 -12.672 -11.453 1 98.38 70 TYR B CA 1
ATOM 2178 C C . TYR B 1 70 ? 7.82 -12.055 -10.102 1 98.38 70 TYR B C 1
ATOM 2180 O O . TYR B 1 70 ? 8.711 -11.586 -9.383 1 98.38 70 TYR B O 1
ATOM 2188 N N . SER B 1 71 ? 6.539 -12.062 -9.703 1 98.5 71 SER B N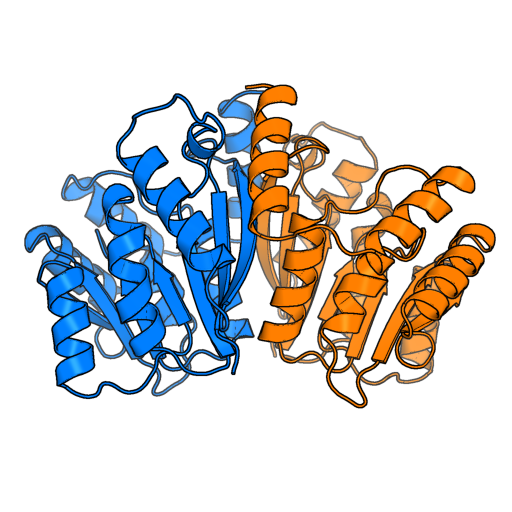 1
ATOM 2189 C CA . SER B 1 71 ? 6.164 -11.523 -8.398 1 98.5 71 SER B CA 1
ATOM 2190 C C . SER B 1 71 ? 6.715 -12.391 -7.266 1 98.5 71 SER B C 1
ATOM 2192 O O . SER B 1 71 ? 7.051 -11.883 -6.191 1 98.5 71 SER B O 1
ATOM 2194 N N . ALA B 1 72 ? 6.836 -13.664 -7.512 1 98.81 72 ALA B N 1
ATOM 2195 C CA . ALA B 1 72 ? 7.418 -14.555 -6.508 1 98.81 72 ALA B CA 1
ATOM 2196 C C . ALA B 1 72 ? 8.844 -14.148 -6.172 1 98.81 72 ALA B C 1
ATOM 2198 O O . ALA B 1 72 ? 9.266 -14.227 -5.016 1 98.81 72 ALA B O 1
ATOM 2199 N N . ILE B 1 73 ? 9.609 -13.758 -7.188 1 98.81 73 ILE B N 1
ATOM 2200 C CA . ILE B 1 73 ? 10.977 -13.305 -6.961 1 98.81 73 ILE B CA 1
ATOM 2201 C C . ILE B 1 73 ? 10.969 -12.07 -6.062 1 98.81 73 ILE B C 1
ATOM 2203 O O . ILE B 1 73 ? 11.727 -11.992 -5.094 1 98.81 73 ILE B O 1
ATOM 2207 N N . TRP B 1 74 ? 10.117 -11.07 -6.344 1 98.62 74 TRP B N 1
ATOM 2208 C CA . TRP B 1 74 ? 10 -9.867 -5.516 1 98.62 74 TRP B CA 1
ATOM 2209 C C . TRP B 1 74 ? 9.664 -10.234 -4.074 1 98.62 74 TRP B C 1
ATOM 2211 O O . TRP B 1 74 ? 10.297 -9.734 -3.137 1 98.62 74 TRP B O 1
ATOM 2221 N N . LEU B 1 75 ? 8.695 -11.117 -3.906 1 98.88 75 LEU B N 1
ATOM 2222 C CA . LEU B 1 75 ? 8.227 -11.508 -2.58 1 98.88 75 LEU B CA 1
ATOM 2223 C C . LEU B 1 75 ? 9.305 -12.273 -1.822 1 98.88 75 LEU B C 1
ATOM 2225 O O . LEU B 1 75 ? 9.57 -11.992 -0.652 1 98.88 75 LEU B O 1
ATOM 2229 N N . ALA B 1 76 ? 9.93 -13.203 -2.477 1 98.88 76 ALA B N 1
ATOM 2230 C CA . ALA B 1 76 ? 10.938 -14.039 -1.831 1 98.88 76 ALA B CA 1
ATOM 2231 C C . ALA B 1 76 ? 12.133 -13.203 -1.376 1 98.88 76 ALA B C 1
ATOM 2233 O O . ALA B 1 76 ? 12.734 -13.484 -0.34 1 98.88 76 ALA B O 1
ATOM 2234 N N . ARG B 1 77 ? 12.492 -12.203 -2.094 1 98.5 77 ARG B N 1
ATOM 2235 C CA . ARG B 1 77 ? 13.633 -11.344 -1.783 1 98.5 77 ARG B CA 1
ATOM 2236 C C . ARG B 1 77 ? 13.383 -10.539 -0.516 1 98.5 77 ARG B C 1
ATOM 2238 O O . ARG B 1 77 ? 14.312 -9.992 0.073 1 98.5 77 ARG B O 1
ATOM 2245 N N . ALA B 1 78 ? 12.172 -10.414 -0.149 1 98.56 78 ALA B N 1
ATOM 2246 C CA . ALA B 1 78 ? 11.844 -9.672 1.068 1 98.56 78 ALA B CA 1
ATOM 2247 C C . ALA B 1 78 ? 12.023 -10.547 2.305 1 98.56 78 ALA B C 1
ATOM 2249 O O . ALA B 1 78 ? 12.023 -10.047 3.434 1 98.56 78 ALA B O 1
ATOM 2250 N N . LEU B 1 79 ? 12.18 -11.875 2.141 1 98.69 79 LEU B N 1
ATOM 2251 C CA . LEU B 1 79 ? 12.188 -12.812 3.256 1 98.69 79 LEU B CA 1
ATOM 2252 C C . LEU B 1 79 ? 13.516 -12.75 4.016 1 98.69 79 LEU B C 1
ATOM 2254 O O . LEU B 1 79 ? 14.578 -12.625 3.404 1 98.69 79 LEU B O 1
ATOM 2258 N N . PRO B 1 80 ? 13.508 -12.797 5.324 1 97.94 80 PRO B N 1
ATOM 2259 C CA . PRO B 1 80 ? 14.727 -12.984 6.109 1 97.94 80 PRO B CA 1
ATOM 2260 C C . PRO B 1 80 ? 15.281 -14.398 6.008 1 97.94 80 PRO B C 1
ATOM 2262 O O . PRO B 1 80 ? 14.633 -15.281 5.441 1 97.94 80 PRO B O 1
ATOM 2265 N N . PRO B 1 81 ? 16.531 -14.57 6.531 1 97.25 81 PRO B N 1
ATOM 2266 C CA . PRO B 1 81 ? 17.031 -15.945 6.574 1 97.25 81 PRO B CA 1
ATOM 2267 C C . PRO B 1 81 ? 16.062 -16.906 7.254 1 97.25 81 PRO B C 1
ATOM 2269 O O . PRO B 1 81 ? 15.531 -16.594 8.328 1 97.25 81 PRO B O 1
ATOM 2272 N N . GLY B 1 82 ? 15.766 -17.922 6.621 1 97.75 82 GLY B N 1
ATOM 2273 C CA . GLY B 1 82 ? 14.859 -18.922 7.16 1 97.75 82 GLY B CA 1
ATOM 2274 C C . GLY B 1 82 ? 13.422 -18.734 6.715 1 97.75 82 GLY B C 1
ATOM 2275 O O . GLY B 1 82 ? 12.562 -19.562 7 1 97.75 82 GLY B O 1
ATOM 2276 N N . GLY B 1 83 ? 13.133 -17.641 5.996 1 98.69 83 GLY B N 1
ATOM 2277 C CA . GLY B 1 83 ? 11.805 -17.422 5.457 1 98.69 83 GLY B CA 1
ATOM 2278 C C . GLY B 1 83 ? 11.469 -18.328 4.289 1 98.69 83 GLY B C 1
ATOM 2279 O O . GLY B 1 83 ? 12.367 -18.875 3.652 1 98.69 83 GLY B O 1
ATOM 2280 N N . VAL B 1 84 ? 10.141 -18.484 4.027 1 98.81 84 VAL B N 1
ATOM 2281 C CA . VAL B 1 84 ? 9.734 -19.375 2.939 1 98.81 84 VAL B CA 1
ATOM 2282 C C . VAL B 1 84 ? 8.609 -18.719 2.141 1 98.81 84 VAL B C 1
ATOM 2284 O O . VAL B 1 84 ? 7.801 -17.969 2.691 1 98.81 84 VAL B O 1
ATOM 2287 N N . LEU B 1 85 ? 8.609 -19 0.925 1 98.94 85 LEU B N 1
ATOM 2288 C CA . LEU B 1 85 ? 7.523 -18.656 0.012 1 98.94 85 LEU B CA 1
ATOM 2289 C C . LEU B 1 85 ? 6.961 -19.906 -0.655 1 98.94 85 LEU B C 1
ATOM 2291 O O . LEU B 1 85 ? 7.711 -20.719 -1.189 1 98.94 85 LEU B O 1
ATOM 2295 N N . ILE B 1 86 ? 5.68 -20.062 -0.523 1 98.94 86 ILE B N 1
ATOM 2296 C CA . ILE B 1 86 ? 4.949 -21.078 -1.284 1 98.94 86 ILE B CA 1
ATOM 2297 C C . ILE B 1 86 ? 4.094 -20.391 -2.354 1 98.94 86 ILE B C 1
ATOM 2299 O O . ILE B 1 86 ? 3.311 -19.5 -2.053 1 98.94 86 ILE B O 1
ATOM 2303 N N . THR B 1 87 ? 4.297 -20.75 -3.584 1 98.88 87 THR B N 1
ATOM 2304 C CA . THR B 1 87 ? 3.514 -20.188 -4.676 1 98.88 87 THR B CA 1
ATOM 2305 C C . THR B 1 87 ? 2.789 -21.281 -5.449 1 98.88 87 THR B C 1
ATOM 2307 O O . THR B 1 87 ? 3.369 -22.328 -5.738 1 98.88 87 THR B O 1
ATOM 2310 N N . LEU B 1 88 ? 1.505 -21.062 -5.762 1 98.88 88 LEU B N 1
ATOM 2311 C CA . LEU B 1 88 ? 0.628 -22.062 -6.348 1 98.88 88 LEU B CA 1
ATOM 2312 C C . LEU B 1 88 ? 0.382 -21.781 -7.824 1 98.88 88 LEU B C 1
ATOM 2314 O O . LEU B 1 88 ? 0.032 -20.656 -8.195 1 98.88 88 LEU B O 1
ATOM 2318 N N . GLU B 1 89 ? 0.555 -22.766 -8.656 1 98.38 89 GLU B N 1
ATOM 2319 C CA . GLU B 1 89 ? 0.393 -22.656 -10.102 1 98.38 89 GLU B CA 1
ATOM 2320 C C . GLU B 1 89 ? -0.22 -23.922 -10.695 1 98.38 89 GLU B C 1
ATOM 2322 O O . GLU B 1 89 ? 0.304 -25.016 -10.508 1 98.38 89 GLU B O 1
ATOM 2327 N N . ALA B 1 90 ? -1.327 -23.719 -11.445 1 97.56 90 ALA B N 1
ATOM 2328 C CA . ALA B 1 90 ? -2.057 -24.875 -11.992 1 97.56 90 ALA B CA 1
ATOM 2329 C C . ALA B 1 90 ? -1.376 -25.406 -13.25 1 97.56 90 ALA B C 1
ATOM 2331 O O . ALA B 1 90 ? -1.407 -26.609 -13.508 1 97.56 90 ALA B O 1
ATOM 2332 N N . ASN B 1 91 ? -0.835 -24.547 -14.086 1 97.62 91 ASN B N 1
ATOM 2333 C CA . ASN B 1 91 ? -0.204 -24.938 -15.344 1 97.62 91 ASN B CA 1
ATOM 2334 C C . ASN B 1 91 ? 1.21 -25.469 -15.117 1 97.62 91 ASN B C 1
ATOM 2336 O O . ASN B 1 91 ? 2.098 -24.719 -14.703 1 97.62 91 ASN B O 1
ATOM 2340 N N . ALA B 1 92 ? 1.469 -26.672 -15.477 1 97.94 92 ALA B N 1
ATOM 2341 C CA . ALA B 1 92 ? 2.736 -27.359 -15.203 1 97.94 92 ALA B CA 1
ATOM 2342 C C . ALA B 1 92 ? 3.885 -26.688 -15.953 1 97.94 92 ALA B C 1
ATOM 2344 O O . ALA B 1 92 ? 5.012 -26.625 -15.453 1 97.94 92 ALA B O 1
ATOM 2345 N N . ASP B 1 93 ? 3.615 -26.188 -17.125 1 97.81 93 ASP B N 1
ATOM 2346 C CA . ASP B 1 93 ? 4.66 -25.516 -17.891 1 97.81 93 ASP B CA 1
ATOM 2347 C C . ASP B 1 93 ? 5.066 -24.188 -17.266 1 97.81 93 ASP B C 1
ATOM 2349 O O . ASP B 1 93 ? 6.254 -23.875 -17.188 1 97.81 93 ASP B O 1
ATOM 2353 N N . HIS B 1 94 ? 4.027 -23.391 -16.828 1 98 94 HIS B N 1
ATOM 2354 C CA . HIS B 1 94 ? 4.328 -22.156 -16.109 1 98 94 HIS B CA 1
ATOM 2355 C C . HIS B 1 94 ? 5.133 -22.438 -14.844 1 98 94 HIS B C 1
ATOM 2357 O O . HIS B 1 94 ? 6.113 -21.75 -14.562 1 98 94 HIS B O 1
ATOM 2363 N N . ALA B 1 95 ? 4.73 -23.484 -14.125 1 98.44 95 ALA B N 1
ATOM 2364 C CA . ALA B 1 95 ? 5.391 -23.844 -12.875 1 98.44 95 ALA B CA 1
ATOM 2365 C C . ALA B 1 95 ? 6.852 -24.219 -13.117 1 98.44 95 ALA B C 1
ATOM 2367 O O . ALA B 1 95 ? 7.734 -23.828 -12.352 1 98.44 95 ALA B O 1
ATOM 2368 N N . ALA B 1 96 ? 7.078 -25.016 -14.148 1 98.44 96 ALA B N 1
ATOM 2369 C CA . ALA B 1 96 ? 8.445 -25.422 -14.477 1 98.44 96 ALA B CA 1
ATOM 2370 C C . ALA B 1 96 ? 9.32 -24.203 -14.789 1 98.44 96 ALA B C 1
ATOM 2372 O O . ALA B 1 96 ? 10.453 -24.125 -14.32 1 98.44 96 ALA B O 1
ATOM 2373 N N . LEU B 1 97 ? 8.758 -23.312 -15.555 1 98.5 97 LEU B N 1
ATOM 2374 C CA . LEU B 1 97 ? 9.492 -22.094 -15.891 1 98.5 97 LEU B CA 1
ATOM 2375 C C . LEU B 1 97 ? 9.75 -21.25 -14.648 1 98.5 97 LEU B C 1
ATOM 2377 O O . LEU B 1 97 ? 10.828 -20.672 -14.5 1 98.5 97 LEU B O 1
ATOM 2381 N N . ALA B 1 98 ? 8.742 -21.125 -13.789 1 98.69 98 ALA B N 1
ATOM 2382 C CA . ALA B 1 98 ? 8.891 -20.375 -12.547 1 98.69 98 ALA B CA 1
ATOM 2383 C C . ALA B 1 98 ? 10.016 -20.953 -11.68 1 98.69 98 ALA B C 1
ATOM 2385 O O . ALA B 1 98 ? 10.797 -20.203 -11.094 1 98.69 98 ALA B O 1
ATOM 2386 N N . ARG B 1 99 ? 10.078 -22.297 -11.609 1 98.62 99 ARG B N 1
ATOM 2387 C CA . ARG B 1 99 ? 11.148 -22.938 -10.852 1 98.62 99 ARG B CA 1
ATOM 2388 C C . ARG B 1 99 ? 12.516 -22.578 -11.422 1 98.62 99 ARG B C 1
ATOM 2390 O O . ARG B 1 99 ? 13.453 -22.312 -10.664 1 98.62 99 ARG B O 1
ATOM 2397 N N . GLU B 1 100 ? 12.578 -22.562 -12.688 1 98.5 100 GLU B N 1
ATOM 2398 C CA . GLU B 1 100 ? 13.828 -22.188 -13.344 1 98.5 100 GLU B CA 1
ATOM 2399 C C . GLU B 1 100 ? 14.195 -20.734 -13.023 1 98.5 100 GLU B C 1
ATOM 2401 O O . GLU B 1 100 ? 15.344 -20.453 -12.68 1 98.5 100 GLU B O 1
ATOM 2406 N N . ASN B 1 101 ? 13.242 -19.812 -13.148 1 98.62 101 ASN B N 1
ATOM 2407 C CA . ASN B 1 101 ? 13.484 -18.406 -12.883 1 98.62 101 ASN B CA 1
ATOM 2408 C C . ASN B 1 101 ? 13.867 -18.172 -11.43 1 98.62 101 ASN B C 1
ATOM 2410 O O . ASN B 1 101 ? 14.781 -17.391 -11.141 1 98.62 101 ASN B O 1
ATOM 2414 N N . LEU B 1 102 ? 13.164 -18.859 -10.531 1 98.69 102 LEU B N 1
ATOM 2415 C CA . LEU B 1 102 ? 13.477 -18.75 -9.109 1 98.69 102 LEU B CA 1
ATOM 2416 C C . LEU B 1 102 ? 14.859 -19.312 -8.812 1 98.69 102 LEU B C 1
ATOM 2418 O O . LEU B 1 102 ? 15.609 -18.734 -8.016 1 98.69 102 LEU B O 1
ATOM 2422 N N . GLY B 1 103 ? 15.148 -20.438 -9.445 1 98.38 103 GLY B N 1
ATOM 2423 C CA . GLY B 1 103 ? 16.484 -21 -9.305 1 98.38 103 GLY B CA 1
ATOM 2424 C C . GLY B 1 103 ? 17.578 -20.062 -9.766 1 98.38 103 GLY B C 1
ATOM 2425 O O . GLY B 1 103 ? 18.578 -19.875 -9.07 1 98.38 103 GLY B O 1
ATOM 2426 N N . ARG B 1 104 ? 17.406 -19.484 -10.914 1 97.81 104 ARG B N 1
ATOM 2427 C CA . ARG B 1 104 ? 18.375 -18.531 -11.453 1 97.81 104 ARG B CA 1
ATOM 2428 C C . ARG B 1 104 ? 18.531 -17.328 -10.523 1 97.81 104 ARG B C 1
ATOM 2430 O O . ARG B 1 104 ? 19.625 -16.766 -10.414 1 97.81 104 ARG B O 1
ATOM 2437 N N . ALA B 1 105 ? 17.5 -16.984 -9.844 1 98.06 105 ALA B N 1
ATOM 2438 C CA . ALA B 1 105 ? 17.5 -15.852 -8.914 1 98.06 105 ALA B CA 1
ATOM 2439 C C . ALA B 1 105 ? 18.172 -16.219 -7.594 1 98.06 105 ALA B C 1
ATOM 2441 O O . ALA B 1 105 ? 18.312 -15.383 -6.707 1 98.06 105 ALA B O 1
ATOM 2442 N N . GLY B 1 106 ? 18.547 -17.5 -7.422 1 98 106 GLY B N 1
ATOM 2443 C CA . GLY B 1 106 ? 19.125 -17.969 -6.176 1 98 106 GLY B CA 1
ATOM 2444 C C . GLY B 1 106 ? 18.109 -18.172 -5.074 1 98 106 GLY B C 1
ATOM 2445 O O . GLY B 1 106 ? 18.438 -18.156 -3.891 1 98 106 GLY B O 1
ATOM 2446 N N . LEU B 1 107 ? 16.859 -18.391 -5.473 1 98.44 107 LEU B N 1
ATOM 2447 C CA . LEU B 1 107 ? 15.773 -18.438 -4.5 1 98.44 107 LEU B CA 1
ATOM 2448 C C . LEU B 1 107 ? 15.148 -19.828 -4.441 1 98.44 107 LEU B C 1
ATOM 2450 O O . LEU B 1 107 ? 14.094 -20.016 -3.842 1 98.44 107 LEU B O 1
ATOM 2454 N N . GLY B 1 108 ? 15.797 -20.781 -5.031 1 96.62 108 GLY B N 1
ATOM 2455 C CA . GLY B 1 108 ? 15.258 -22.125 -5.086 1 96.62 108 GLY B CA 1
ATOM 2456 C C . GLY B 1 108 ? 15.117 -22.766 -3.717 1 96.62 108 GLY B C 1
ATOM 2457 O O . GLY B 1 108 ? 14.281 -23.656 -3.529 1 96.62 108 GLY B O 1
ATOM 2458 N N . GLY B 1 109 ? 15.883 -22.312 -2.756 1 96.38 109 GLY B N 1
ATOM 2459 C CA . GLY B 1 109 ? 15.82 -22.859 -1.41 1 96.38 109 GLY B CA 1
ATOM 2460 C C . GLY B 1 109 ? 14.797 -22.172 -0.533 1 96.38 109 GLY B C 1
ATOM 2461 O O . GLY B 1 109 ? 14.469 -22.672 0.551 1 96.38 109 GLY B O 1
ATOM 2462 N N . VAL B 1 110 ? 14.281 -21.078 -1.01 1 97.62 110 VAL B N 1
ATOM 2463 C CA . VAL B 1 110 ? 13.406 -20.234 -0.196 1 97.62 110 VAL B CA 1
ATOM 2464 C C . VAL B 1 110 ? 11.984 -20.281 -0.756 1 97.62 110 VAL B C 1
ATOM 2466 O O . VAL B 1 110 ? 11.008 -20.172 -0.007 1 97.62 110 VAL B O 1
ATOM 2469 N N . ALA B 1 111 ? 11.844 -20.5 -2.066 1 98.62 111 ALA B N 1
ATOM 2470 C CA . ALA B 1 111 ? 10.555 -20.469 -2.75 1 98.62 111 ALA B CA 1
ATOM 2471 C C . ALA B 1 111 ? 10.211 -21.844 -3.326 1 98.62 111 ALA B C 1
ATOM 2473 O O . ALA B 1 111 ? 11.031 -22.453 -4.004 1 98.62 111 ALA B O 1
ATOM 2474 N N . SER B 1 112 ? 9.055 -22.297 -3.039 1 98.5 112 SER B N 1
ATOM 2475 C CA . SER B 1 112 ? 8.562 -23.562 -3.566 1 98.5 112 SER B CA 1
ATOM 2476 C C . SER B 1 112 ? 7.352 -23.359 -4.469 1 98.5 112 SER B C 1
ATOM 2478 O O . SER B 1 112 ? 6.414 -22.656 -4.105 1 98.5 112 SER B O 1
ATOM 2480 N N . VAL B 1 113 ? 7.406 -23.984 -5.594 1 98.75 113 VAL B N 1
ATOM 2481 C CA . VAL B 1 113 ? 6.285 -23.938 -6.527 1 98.75 113 VAL B CA 1
ATOM 2482 C C . VAL B 1 113 ? 5.457 -25.203 -6.406 1 98.75 113 VAL B C 1
ATOM 2484 O O . VAL B 1 113 ? 5.969 -26.312 -6.617 1 98.75 113 VAL B O 1
ATOM 2487 N N . VAL B 1 114 ? 4.262 -25.062 -6.086 1 98.69 114 VAL B N 1
ATOM 2488 C CA . VAL B 1 114 ? 3.344 -26.188 -5.961 1 98.69 114 VAL B CA 1
ATOM 2489 C C . VAL B 1 114 ? 2.428 -26.25 -7.18 1 98.69 114 VAL B C 1
ATOM 2491 O O . VAL B 1 114 ? 1.715 -25.297 -7.48 1 98.69 114 VAL B O 1
ATOM 2494 N N . VAL B 1 115 ? 2.398 -27.375 -7.871 1 98.56 115 VAL B N 1
ATOM 2495 C CA . VAL B 1 115 ? 1.597 -27.531 -9.078 1 98.56 115 VAL B CA 1
ATOM 2496 C C . VAL B 1 115 ? 0.227 -28.094 -8.719 1 98.56 115 VAL B C 1
ATOM 2498 O O . VAL B 1 115 ? 0.132 -29.109 -8.016 1 98.56 115 VAL B O 1
ATOM 2501 N N . GLY B 1 116 ? -0.846 -27.5 -9.195 1 97.5 116 GLY B N 1
ATOM 2502 C CA . GLY B 1 116 ? -2.225 -27.922 -9 1 97.5 116 GLY B CA 1
ATOM 2503 C C . GLY B 1 116 ? -3.197 -26.75 -8.922 1 97.5 116 GLY B C 1
ATOM 2504 O O . GLY B 1 116 ? -2.785 -25.594 -8.82 1 97.5 116 GLY B O 1
ATOM 2505 N N . ARG B 1 117 ? -4.422 -27.062 -9.008 1 97 117 ARG B N 1
ATOM 2506 C CA . ARG B 1 117 ? -5.422 -26.031 -8.812 1 97 117 ARG B CA 1
ATOM 2507 C C . ARG B 1 117 ? -5.277 -25.375 -7.441 1 97 117 ARG B C 1
ATOM 2509 O O . ARG B 1 117 ? -5.023 -26.062 -6.449 1 97 117 ARG B O 1
ATOM 2516 N N . ALA B 1 118 ? -5.312 -24.094 -7.352 1 97.31 118 ALA B N 1
ATOM 2517 C CA . ALA B 1 118 ? -5.098 -23.344 -6.113 1 97.31 118 ALA B CA 1
ATOM 2518 C C . ALA B 1 118 ? -6.027 -23.844 -5.008 1 97.31 118 ALA B C 1
ATOM 2520 O O . ALA B 1 118 ? -5.602 -24.016 -3.863 1 97.31 118 ALA B O 1
ATOM 2521 N N . LYS B 1 119 ? -7.262 -24.062 -5.359 1 96.62 119 LYS B N 1
ATOM 2522 C CA . LYS B 1 119 ? -8.227 -24.531 -4.367 1 96.62 119 LYS B CA 1
ATOM 2523 C C . LYS B 1 119 ? -7.773 -25.828 -3.725 1 96.62 119 LYS B C 1
ATOM 2525 O O . LYS B 1 119 ? -7.832 -25.984 -2.502 1 96.62 119 LYS B O 1
ATOM 2530 N N . ASP B 1 120 ? -7.324 -26.781 -4.539 1 97.62 120 ASP B N 1
ATOM 2531 C CA . ASP B 1 120 ? -6.859 -28.078 -4.043 1 97.62 120 ASP B CA 1
ATOM 2532 C C . ASP B 1 120 ? -5.605 -27.922 -3.191 1 97.62 120 ASP B C 1
ATOM 2534 O O . ASP B 1 120 ? -5.477 -28.547 -2.143 1 97.62 120 ASP B O 1
ATOM 2538 N N . SER B 1 121 ? -4.695 -27.094 -3.674 1 98.19 121 SER B N 1
ATOM 2539 C CA . SER B 1 121 ? -3.455 -26.859 -2.943 1 98.19 121 SER B CA 1
ATOM 2540 C C . SER B 1 121 ? -3.727 -26.219 -1.584 1 98.19 121 SER B C 1
ATOM 2542 O O . SER B 1 121 ? -3.088 -26.562 -0.59 1 98.19 121 SER B O 1
ATOM 2544 N N . LEU B 1 122 ? -4.668 -25.25 -1.511 1 98.62 122 LEU B N 1
ATOM 2545 C CA . LEU B 1 122 ? -5.047 -24.609 -0.253 1 98.62 122 LEU B CA 1
ATOM 2546 C C . LEU B 1 122 ? -5.633 -25.641 0.716 1 98.62 122 LEU B C 1
ATOM 2548 O O . LEU B 1 122 ? -5.285 -25.656 1.898 1 98.62 122 LEU B O 1
ATOM 2552 N N . GLU B 1 123 ? -6.496 -26.516 0.184 1 98.06 123 GLU B N 1
ATOM 2553 C CA . GLU B 1 123 ? -7.09 -27.562 1.019 1 98.06 123 GLU B CA 1
ATOM 2554 C C . GLU B 1 123 ? -6.027 -28.5 1.562 1 98.06 123 GLU B C 1
ATOM 2556 O O . GLU B 1 123 ? -6.102 -28.938 2.715 1 98.06 123 GLU B O 1
ATOM 2561 N N . ARG B 1 124 ? -5.094 -28.812 0.755 1 98.44 124 ARG B N 1
ATOM 2562 C CA . ARG B 1 124 ? -4.004 -29.688 1.183 1 98.44 124 ARG B CA 1
ATOM 2563 C C . ARG B 1 124 ? -3.174 -29.016 2.279 1 98.44 124 ARG B C 1
ATOM 2565 O O . ARG B 1 124 ? -2.803 -29.672 3.26 1 98.44 124 ARG B O 1
ATOM 2572 N N . LEU B 1 125 ? -2.855 -27.75 2.092 1 98.62 125 LEU B N 1
ATOM 2573 C CA . LEU B 1 125 ? -2.094 -27.031 3.102 1 98.62 125 LEU B CA 1
ATOM 2574 C C . LEU B 1 125 ? -2.826 -27.031 4.441 1 98.62 125 LEU B C 1
ATOM 2576 O O . LEU B 1 125 ? -2.203 -27.188 5.492 1 98.62 125 LEU B O 1
ATOM 2580 N N . ILE B 1 126 ? -4.133 -26.844 4.41 1 98.62 126 ILE B N 1
ATOM 2581 C CA . ILE B 1 126 ? -4.938 -26.844 5.629 1 98.62 126 ILE B CA 1
ATOM 2582 C C . ILE B 1 126 ? -4.902 -28.234 6.262 1 98.62 126 ILE B C 1
ATOM 2584 O O . ILE B 1 126 ? -4.688 -28.375 7.469 1 98.62 126 ILE B O 1
ATOM 2588 N N . ALA B 1 127 ? -5.109 -29.25 5.414 1 98.44 127 ALA B N 1
ATOM 2589 C CA . ALA B 1 127 ? -5.125 -30.625 5.898 1 98.44 127 ALA B CA 1
ATOM 2590 C C . ALA B 1 127 ? -3.795 -31 6.543 1 98.44 127 ALA B C 1
ATOM 2592 O O . ALA B 1 127 ? -3.76 -31.766 7.512 1 98.44 127 ALA B O 1
ATOM 2593 N N . GLU B 1 128 ? -2.762 -30.453 6.055 1 98.31 128 GLU B N 1
ATOM 2594 C CA . GLU B 1 128 ? -1.417 -30.734 6.551 1 98.31 128 GLU B CA 1
ATOM 2595 C C . GLU B 1 128 ? -1.083 -29.859 7.758 1 98.31 128 GLU B C 1
ATOM 2597 O O . GLU B 1 128 ? 0.031 -29.922 8.281 1 98.31 128 GLU B O 1
ATOM 2602 N N . ARG B 1 129 ? -2.01 -29.031 8.172 1 98 129 ARG B N 1
ATOM 2603 C CA . ARG B 1 129 ? -1.841 -28.125 9.305 1 98 129 ARG B CA 1
ATOM 2604 C C . ARG B 1 129 ? -0.617 -27.234 9.117 1 98 129 ARG B C 1
ATOM 2606 O O . ARG B 1 129 ? 0.206 -27.094 10.023 1 98 129 ARG B O 1
ATOM 2613 N N . ALA B 1 130 ? -0.553 -26.719 7.855 1 98.25 130 ALA B N 1
ATOM 2614 C CA . ALA B 1 130 ? 0.537 -25.797 7.582 1 98.25 130 ALA B CA 1
ATOM 2615 C C . ALA B 1 130 ? 0.515 -24.625 8.562 1 98.25 130 ALA B C 1
ATOM 2617 O O . ALA B 1 130 ? -0.556 -24.141 8.945 1 98.25 130 ALA B O 1
ATOM 2618 N N . GLU B 1 131 ? 1.728 -24.172 8.992 1 98.44 131 GLU B N 1
ATOM 2619 C CA . GLU B 1 131 ? 1.807 -22.969 9.797 1 98.44 131 GLU B CA 1
ATOM 2620 C C . GLU B 1 131 ? 1.177 -21.781 9.078 1 98.44 131 GLU B C 1
ATOM 2622 O O . GLU B 1 131 ? 1.267 -21.672 7.852 1 98.44 131 GLU B O 1
ATOM 2627 N N . PRO B 1 132 ? 0.535 -20.875 9.805 1 98.75 132 PRO B N 1
ATOM 2628 C CA . PRO B 1 132 ? -0.09 -19.719 9.18 1 98.75 132 PRO B CA 1
ATOM 2629 C C . PRO B 1 132 ? 0.91 -18.844 8.422 1 98.75 132 PRO B C 1
ATOM 2631 O O . PRO B 1 132 ? 2.102 -18.844 8.742 1 98.75 132 PRO B O 1
ATOM 2634 N N . PHE B 1 133 ? 0.42 -18.172 7.492 1 98.94 133 PHE B N 1
ATOM 2635 C CA . PHE B 1 133 ? 1.239 -17.281 6.68 1 98.94 133 PHE B CA 1
ATOM 2636 C C . PHE B 1 133 ? 1.155 -15.844 7.191 1 98.94 133 PHE B C 1
ATOM 2638 O O . PHE B 1 133 ? 0.121 -15.43 7.719 1 98.94 133 PHE B O 1
ATOM 2645 N N . ASP B 1 134 ? 2.275 -15.109 7.023 1 98.94 134 ASP B N 1
ATOM 2646 C CA . ASP B 1 134 ? 2.336 -13.711 7.418 1 98.94 134 ASP B CA 1
ATOM 2647 C C . ASP B 1 134 ? 1.755 -12.805 6.328 1 98.94 134 ASP B C 1
ATOM 2649 O O . ASP B 1 134 ? 1.249 -11.719 6.617 1 98.94 134 ASP B O 1
ATOM 2653 N N . LEU B 1 135 ? 1.91 -13.258 5.086 1 98.94 135 LEU B N 1
ATOM 2654 C CA . LEU B 1 135 ? 1.423 -12.508 3.93 1 98.94 135 LEU B CA 1
ATOM 2655 C C . LEU B 1 135 ? 0.917 -13.461 2.848 1 98.94 135 LEU B C 1
ATOM 2657 O O . LEU B 1 135 ? 1.555 -14.477 2.561 1 98.94 135 LEU B O 1
ATOM 2661 N N . ILE B 1 136 ? -0.247 -13.18 2.348 1 99 136 ILE B N 1
ATOM 2662 C CA . ILE B 1 136 ? -0.832 -13.914 1.23 1 99 136 ILE B CA 1
ATOM 2663 C C . ILE B 1 136 ? -1.071 -12.961 0.059 1 99 136 ILE B C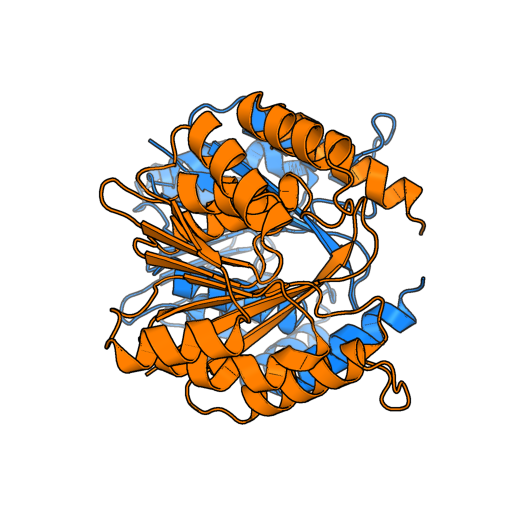 1
ATOM 2665 O O . ILE B 1 136 ? -1.707 -11.922 0.22 1 99 136 ILE B O 1
ATOM 2669 N N . PHE B 1 137 ? -0.448 -13.281 -1.052 1 98.94 137 PHE B N 1
ATOM 2670 C CA . PHE B 1 137 ? -0.691 -12.531 -2.279 1 98.94 137 PHE B CA 1
ATOM 2671 C C . PHE B 1 137 ? -1.619 -13.305 -3.209 1 98.94 137 PHE B C 1
ATOM 2673 O O . PHE B 1 137 ? -1.258 -14.367 -3.711 1 98.94 137 PHE B O 1
ATOM 2680 N N . LEU B 1 138 ? -2.818 -12.758 -3.42 1 98.75 138 LEU B N 1
ATOM 2681 C CA . LEU B 1 138 ? -3.844 -13.359 -4.266 1 98.75 138 LEU B CA 1
ATOM 2682 C C . LEU B 1 138 ? -3.842 -12.727 -5.656 1 98.75 138 LEU B C 1
ATOM 2684 O O . LEU B 1 138 ? -4.312 -11.602 -5.832 1 98.75 138 LEU B O 1
ATOM 2688 N N . ASP B 1 139 ? -3.332 -13.336 -6.629 1 97.06 139 ASP B N 1
ATOM 2689 C CA . ASP B 1 139 ? -3.277 -12.93 -8.031 1 97.06 139 ASP B CA 1
ATOM 2690 C C . ASP B 1 139 ? -3.59 -14.102 -8.953 1 97.06 139 ASP B C 1
ATOM 2692 O O . ASP B 1 139 ? -2.738 -14.516 -9.742 1 97.06 139 ASP B O 1
ATOM 2696 N N . ALA B 1 140 ? -4.77 -14.617 -8.898 1 94.69 140 ALA B N 1
ATOM 2697 C CA . ALA B 1 140 ? -5.242 -15.781 -9.641 1 94.69 140 ALA B CA 1
ATOM 2698 C C . ALA B 1 140 ? -6.512 -15.453 -10.422 1 94.69 140 ALA B C 1
ATOM 2700 O O . ALA B 1 140 ? -6.73 -14.305 -10.812 1 94.69 140 ALA B O 1
ATOM 2701 N N . ASP B 1 141 ? -7.203 -16.516 -10.852 1 93.94 141 ASP B N 1
ATOM 2702 C CA . ASP B 1 141 ? -8.469 -16.297 -11.547 1 93.94 141 ASP B CA 1
ATOM 2703 C C . ASP B 1 141 ? -9.484 -15.594 -10.656 1 93.94 141 ASP B C 1
ATOM 2705 O O . ASP B 1 141 ? -9.844 -16.109 -9.594 1 93.94 141 ASP B O 1
ATOM 2709 N N . LYS B 1 142 ? -10.008 -14.469 -11.117 1 94.25 142 LYS B N 1
ATOM 2710 C CA . LYS B 1 142 ? -10.789 -13.555 -10.297 1 94.25 142 LYS B CA 1
ATOM 2711 C C . LYS B 1 142 ? -12.156 -14.141 -9.969 1 94.25 142 LYS B C 1
ATOM 2713 O O . LYS B 1 142 ? -12.719 -13.883 -8.898 1 94.25 142 LYS B O 1
ATOM 2718 N N . ASP B 1 143 ? -12.672 -14.93 -10.859 1 95.44 143 ASP B N 1
ATOM 2719 C CA . ASP B 1 143 ? -13.984 -15.531 -10.625 1 95.44 143 ASP B CA 1
ATOM 2720 C C . ASP B 1 143 ? -13.961 -16.469 -9.422 1 95.44 143 ASP B C 1
ATOM 2722 O O . ASP B 1 143 ? -15 -16.734 -8.82 1 95.44 143 ASP B O 1
ATOM 2726 N N . SER B 1 144 ? -12.789 -16.875 -8.969 1 96.75 144 SER B N 1
ATOM 2727 C CA . SER B 1 144 ? -12.656 -17.828 -7.867 1 96.75 144 SER B CA 1
ATOM 2728 C C . SER B 1 144 ? -12.289 -17.125 -6.566 1 96.75 144 SER B C 1
ATOM 2730 O O . SER B 1 144 ? -12.109 -17.781 -5.535 1 96.75 144 SER B O 1
ATOM 2732 N N . TYR B 1 145 ? -12.156 -15.82 -6.512 1 98 145 TYR B N 1
ATOM 2733 C CA . TYR B 1 145 ? -11.75 -15.062 -5.336 1 98 145 TYR B CA 1
ATOM 2734 C C . TYR B 1 145 ? -12.633 -15.398 -4.137 1 98 145 TYR B C 1
ATOM 2736 O O . TYR B 1 145 ? -12.125 -15.648 -3.041 1 98 145 TYR B O 1
ATOM 2744 N N . PRO B 1 146 ? -14.008 -15.477 -4.332 1 98.31 146 PRO B N 1
ATOM 2745 C CA . PRO B 1 146 ? -14.844 -15.82 -3.178 1 98.31 146 PRO B CA 1
ATOM 2746 C C . PRO B 1 146 ? -14.5 -17.188 -2.592 1 98.31 146 PRO B C 1
ATOM 2748 O O . PRO B 1 146 ? -14.516 -17.359 -1.371 1 98.31 146 PRO B O 1
ATOM 2751 N N . ALA B 1 147 ? -14.156 -18.094 -3.426 1 98.12 147 ALA B N 1
ATOM 2752 C CA . ALA B 1 147 ? -13.867 -19.453 -2.979 1 98.12 147 ALA B CA 1
ATOM 2753 C C . ALA B 1 147 ? -12.508 -19.531 -2.291 1 98.12 147 ALA B C 1
ATOM 2755 O O . ALA B 1 147 ? -12.273 -20.406 -1.448 1 98.12 147 ALA B O 1
ATOM 2756 N N . TYR B 1 148 ? -11.562 -18.625 -2.625 1 98.56 148 TYR B N 1
ATOM 2757 C CA . TYR B 1 148 ? -10.219 -18.625 -2.055 1 98.56 148 TYR B CA 1
ATOM 2758 C C . TYR B 1 148 ? -10.211 -17.984 -0.667 1 98.56 148 TYR B C 1
ATOM 2760 O O . TYR B 1 148 ? -9.336 -18.281 0.148 1 98.56 148 TYR B O 1
ATOM 2768 N N . LEU B 1 149 ? -11.219 -17.156 -0.337 1 98.56 149 LEU B N 1
ATOM 2769 C CA . LEU B 1 149 ? -11.188 -16.344 0.876 1 98.56 149 LEU B CA 1
ATOM 2770 C C . LEU B 1 149 ? -11.219 -17.219 2.119 1 98.56 149 LEU B C 1
ATOM 2772 O O . LEU B 1 149 ? -10.359 -17.094 2.996 1 98.56 149 LEU B O 1
ATOM 2776 N N . PRO B 1 150 ? -12.125 -18.25 2.217 1 98.31 150 PRO B N 1
ATOM 2777 C CA . PRO B 1 150 ? -12.188 -19.031 3.449 1 98.31 150 PRO B CA 1
ATOM 2778 C C . PRO B 1 150 ? -10.906 -19.812 3.719 1 98.31 150 PRO B C 1
ATOM 2780 O O . PRO B 1 150 ? -10.352 -19.734 4.82 1 98.31 150 PRO B O 1
ATOM 2783 N N . PRO B 1 151 ? -10.359 -20.547 2.746 1 98.69 151 PRO B N 1
ATOM 2784 C CA . PRO B 1 151 ? -9.109 -21.234 3.059 1 98.69 151 PRO B CA 1
ATOM 2785 C C . PRO B 1 151 ? -7.953 -20.281 3.322 1 98.69 151 PRO B C 1
ATOM 2787 O O . PRO B 1 151 ? -7.059 -20.594 4.113 1 98.69 151 PRO B O 1
ATOM 2790 N N . MET B 1 152 ? -7.863 -19.094 2.674 1 98.75 152 MET B N 1
ATOM 2791 C CA . MET B 1 152 ? -6.82 -18.109 2.979 1 98.75 152 MET B CA 1
ATOM 2792 C C . MET B 1 152 ? -6.906 -17.672 4.434 1 98.75 152 MET B C 1
ATOM 2794 O O . MET B 1 152 ? -5.887 -17.547 5.113 1 98.75 152 MET B O 1
ATOM 2798 N N . VAL B 1 153 ? -8.133 -17.438 4.895 1 98.75 153 VAL B N 1
ATOM 2799 C CA . VAL B 1 153 ? -8.328 -17.031 6.285 1 98.75 153 VAL B CA 1
ATOM 2800 C C . VAL B 1 153 ? -7.914 -18.172 7.219 1 98.75 153 VAL B C 1
ATOM 2802 O O . VAL B 1 153 ? -7.27 -17.938 8.242 1 98.75 153 VAL B O 1
ATOM 2805 N N . ALA B 1 154 ? -8.227 -19.438 6.832 1 98.62 154 ALA B N 1
ATOM 2806 C CA . ALA B 1 154 ? -7.863 -20.609 7.633 1 98.62 154 ALA B CA 1
ATOM 2807 C C . ALA B 1 154 ? -6.348 -20.75 7.746 1 98.62 154 ALA B C 1
ATOM 2809 O O . ALA B 1 154 ? -5.84 -21.234 8.758 1 98.62 154 ALA B O 1
ATOM 2810 N N . LEU B 1 155 ? -5.672 -20.234 6.812 1 98.88 155 LEU B N 1
ATOM 2811 C CA . LEU B 1 155 ? -4.219 -20.328 6.77 1 98.88 155 LEU B CA 1
ATOM 2812 C C . LEU B 1 155 ? -3.566 -19.062 7.297 1 98.88 155 LEU B C 1
ATOM 2814 O O . LEU B 1 155 ? -2.387 -18.812 7.043 1 98.88 155 LEU B O 1
ATOM 2818 N N . SER B 1 156 ? -4.34 -18.219 7.934 1 98.75 156 SER B N 1
ATOM 2819 C CA . SER B 1 156 ? -3.883 -16.938 8.469 1 98.75 156 SER B CA 1
ATOM 2820 C C . SER B 1 156 ? -3.896 -16.938 9.992 1 98.75 156 SER B C 1
ATOM 2822 O O . SER B 1 156 ? -4.434 -17.859 10.609 1 98.75 156 SER B O 1
ATOM 2824 N N . ARG B 1 157 ? -3.258 -16.094 10.586 1 98.56 157 ARG B N 1
ATOM 2825 C CA . ARG B 1 157 ? -3.297 -15.711 12 1 98.56 157 ARG B CA 1
ATOM 2826 C C . ARG B 1 157 ? -3.566 -14.219 12.156 1 98.56 157 ARG B C 1
ATOM 2828 O O . ARG B 1 157 ? -3.492 -13.461 11.188 1 98.56 157 ARG B O 1
ATOM 2835 N N . PRO B 1 158 ? -3.977 -13.781 13.383 1 98.56 158 PRO B N 1
ATOM 2836 C CA . PRO B 1 158 ? -4.07 -12.328 13.555 1 98.56 158 PRO B CA 1
ATOM 2837 C C . PRO B 1 158 ? -2.809 -11.602 13.102 1 98.56 158 PRO B C 1
ATOM 2839 O O . PRO B 1 158 ? -1.701 -11.969 13.5 1 98.56 158 PRO B O 1
ATOM 2842 N N . GLY B 1 159 ? -3.021 -10.664 12.227 1 98.5 159 GLY B N 1
ATOM 2843 C CA . GLY B 1 159 ? -1.889 -9.906 11.711 1 98.5 159 GLY B CA 1
ATOM 2844 C C . GLY B 1 159 ? -1.499 -10.297 10.297 1 98.5 159 GLY B C 1
ATOM 2845 O O . GLY B 1 159 ? -0.726 -9.594 9.648 1 98.5 159 GLY B O 1
ATOM 2846 N N . THR B 1 160 ? -2.031 -11.453 9.805 1 98.94 160 THR B N 1
ATOM 2847 C CA . THR B 1 160 ? -1.767 -11.82 8.422 1 98.94 160 THR B CA 1
ATOM 2848 C C . THR B 1 160 ? -2.242 -10.727 7.469 1 98.94 160 THR B C 1
ATOM 2850 O O . THR B 1 160 ? -3.326 -10.164 7.652 1 98.94 160 THR B O 1
ATOM 2853 N N . VAL B 1 161 ? -1.391 -10.406 6.492 1 98.94 161 VAL B N 1
ATOM 2854 C CA . VAL B 1 161 ? -1.714 -9.422 5.465 1 98.94 161 VAL B CA 1
ATOM 2855 C C . VAL B 1 161 ? -2.09 -10.125 4.164 1 98.94 161 VAL B C 1
ATOM 2857 O O . VAL B 1 161 ? -1.357 -11 3.693 1 98.94 161 VAL B O 1
ATOM 2860 N N . ILE B 1 162 ? -3.24 -9.82 3.6 1 98.94 162 ILE B N 1
ATOM 2861 C CA . ILE B 1 162 ? -3.674 -10.359 2.316 1 98.94 162 ILE B CA 1
ATOM 2862 C C . ILE B 1 162 ? -3.742 -9.242 1.282 1 98.94 162 ILE B C 1
ATOM 2864 O O . ILE B 1 162 ? -4.395 -8.219 1.507 1 98.94 162 ILE B O 1
ATOM 2868 N N . VAL B 1 163 ? -3.01 -9.352 0.199 1 98.94 163 VAL B N 1
ATOM 2869 C CA . VAL B 1 163 ? -3.084 -8.445 -0.944 1 98.94 163 VAL B CA 1
ATOM 2870 C C . VAL B 1 163 ? -3.791 -9.141 -2.107 1 98.94 163 VAL B C 1
ATOM 2872 O O . VAL B 1 163 ? -3.314 -10.164 -2.611 1 98.94 163 VAL B O 1
ATOM 2875 N N . ALA B 1 164 ? -4.906 -8.641 -2.508 1 98.81 164 ALA B N 1
ATOM 2876 C CA . ALA B 1 164 ? -5.629 -9.164 -3.662 1 98.81 164 ALA B CA 1
ATOM 2877 C C . ALA B 1 164 ? -5.492 -8.234 -4.867 1 98.81 164 ALA B C 1
ATOM 2879 O O . ALA B 1 164 ? -5.863 -7.062 -4.801 1 98.81 164 ALA B O 1
ATOM 2880 N N . ASP B 1 165 ? -5.004 -8.742 -5.934 1 98.12 165 ASP B N 1
ATOM 2881 C CA . ASP B 1 165 ? -4.695 -7.941 -7.113 1 98.12 165 ASP B CA 1
ATOM 2882 C C . ASP B 1 165 ? -5.887 -7.883 -8.062 1 98.12 165 ASP B C 1
ATOM 2884 O O . ASP B 1 165 ? -6.777 -8.734 -8.008 1 98.12 165 ASP B O 1
ATOM 2888 N N . ASN B 1 166 ? -5.949 -6.855 -8.906 1 97.81 166 ASN B N 1
ATOM 2889 C CA . ASN B 1 166 ? -6.863 -6.652 -10.023 1 97.81 166 ASN B CA 1
ATOM 2890 C C . ASN B 1 166 ? -8.32 -6.629 -9.562 1 97.81 166 ASN B C 1
ATOM 2892 O O . ASN B 1 166 ? -9.156 -7.352 -10.102 1 97.81 166 ASN B O 1
ATOM 2896 N N . VAL B 1 167 ? -8.617 -5.766 -8.609 1 98.38 167 VAL B N 1
ATOM 2897 C CA . VAL B 1 167 ? -9.93 -5.805 -7.973 1 98.38 167 VAL B CA 1
ATOM 2898 C C . VAL B 1 167 ? -10.82 -4.707 -8.547 1 98.38 167 VAL B C 1
ATOM 2900 O O . VAL B 1 167 ? -11.938 -4.5 -8.078 1 98.38 167 VAL B O 1
ATOM 2903 N N . VAL B 1 168 ? -10.352 -3.986 -9.516 1 97.56 168 VAL B N 1
ATOM 2904 C CA . VAL B 1 168 ? -11.133 -2.906 -10.117 1 97.56 168 VAL B CA 1
ATOM 2905 C C . VAL B 1 168 ? -11.727 -3.369 -11.445 1 97.56 168 VAL B C 1
ATOM 2907 O O . VAL B 1 168 ? -12.844 -2.982 -11.805 1 97.56 168 VAL B O 1
ATOM 2910 N N . ARG B 1 169 ? -10.945 -4.16 -12.156 1 96.44 169 ARG B N 1
ATOM 2911 C CA . ARG B 1 169 ? -11.375 -4.734 -13.422 1 96.44 169 ARG B CA 1
ATOM 2912 C C . ARG B 1 169 ? -11.883 -3.65 -14.367 1 96.44 169 ARG B C 1
ATOM 2914 O O . ARG B 1 169 ? -12.977 -3.771 -14.93 1 96.44 169 ARG B O 1
ATOM 2921 N N . GLN B 1 170 ? -11.094 -2.559 -14.484 1 94.56 170 GLN B N 1
ATOM 2922 C CA . GLN B 1 170 ? -11.391 -1.431 -15.359 1 94.56 170 GLN B CA 1
ATOM 2923 C C . GLN B 1 170 ? -12.742 -0.811 -15.016 1 94.56 170 GLN B C 1
ATOM 2925 O O . GLN B 1 170 ? -13.5 -0.419 -15.906 1 94.56 170 GLN B O 1
ATOM 2930 N N . GLY B 1 171 ? -13.117 -0.893 -13.805 1 96.25 171 GLY B N 1
ATOM 2931 C CA . GLY B 1 171 ? -14.305 -0.219 -13.305 1 96.25 171 GLY B CA 1
ATOM 2932 C C . GLY B 1 171 ? -15.539 -1.097 -13.32 1 96.25 171 GLY B C 1
ATOM 2933 O O . GLY B 1 171 ? -16.562 -0.738 -12.742 1 96.25 171 GLY B O 1
ATOM 2934 N N . ARG B 1 172 ? -15.445 -2.258 -13.891 1 96.5 172 ARG B N 1
ATOM 2935 C CA . ARG B 1 172 ? -16.594 -3.146 -14.039 1 96.5 172 ARG B CA 1
ATOM 2936 C C . ARG B 1 172 ? -17.125 -3.578 -12.672 1 96.5 172 ARG B C 1
ATOM 2938 O O . ARG B 1 172 ? -18.312 -3.908 -12.539 1 96.5 172 ARG B O 1
ATOM 2945 N N . VAL B 1 173 ? -16.328 -3.545 -11.672 1 97.06 173 VAL B N 1
ATOM 2946 C CA . VAL B 1 173 ? -16.719 -4.02 -10.344 1 97.06 173 VAL B CA 1
ATOM 2947 C C . VAL B 1 173 ? -17.812 -3.107 -9.773 1 97.06 173 VAL B C 1
ATOM 2949 O O . VAL B 1 173 ? -18.609 -3.539 -8.945 1 97.06 173 VAL B O 1
ATOM 2952 N N . ALA B 1 174 ? -17.859 -1.854 -10.211 1 96.81 174 ALA B N 1
ATOM 2953 C CA . ALA B 1 174 ? -18.781 -0.878 -9.648 1 96.81 174 ALA B CA 1
ATOM 2954 C C . ALA B 1 174 ? -20.109 -0.894 -10.398 1 96.81 174 ALA B C 1
ATOM 2956 O O . ALA B 1 174 ? -21.078 -0.239 -9.992 1 96.81 174 ALA B O 1
ATOM 2957 N N . ASP B 1 175 ? -20.141 -1.584 -11.523 1 96 175 ASP B N 1
ATOM 2958 C CA . ASP B 1 175 ? -21.359 -1.722 -12.312 1 96 175 ASP B CA 1
ATOM 2959 C C . ASP B 1 175 ? -22.156 -2.955 -11.883 1 96 175 ASP B C 1
ATOM 2961 O O . ASP B 1 175 ? -21.859 -4.07 -12.312 1 96 175 ASP B O 1
ATOM 2965 N N . ARG B 1 176 ? -23.203 -2.779 -11.203 1 91.94 176 ARG B N 1
ATOM 2966 C CA . ARG B 1 176 ? -23.984 -3.871 -10.641 1 91.94 176 ARG B CA 1
ATOM 2967 C C . ARG B 1 176 ? -24.625 -4.715 -11.742 1 91.94 176 ARG B C 1
ATOM 2969 O O . ARG B 1 176 ? -24.953 -5.879 -11.516 1 91.94 176 ARG B O 1
ATOM 2976 N N . ARG B 1 177 ? -24.781 -4.109 -12.914 1 95 177 ARG B N 1
ATOM 2977 C CA . ARG B 1 177 ? -25.438 -4.824 -14.008 1 95 177 ARG B CA 1
ATOM 2978 C C . ARG B 1 177 ? -24.438 -5.648 -14.805 1 95 177 ARG B C 1
ATOM 2980 O O . ARG B 1 177 ? -24.812 -6.504 -15.602 1 95 177 ARG B O 1
ATOM 2987 N N . ASN B 1 178 ? -23.078 -5.383 -14.555 1 96 178 ASN B N 1
ATOM 2988 C CA . ASN B 1 178 ? -22.047 -6.113 -15.297 1 96 178 ASN B CA 1
ATOM 2989 C C . ASN B 1 178 ? -22 -7.582 -14.875 1 96 178 ASN B C 1
ATOM 2991 O O . ASN B 1 178 ? -21.938 -7.887 -13.68 1 96 178 ASN B O 1
ATOM 2995 N N . GLN B 1 179 ? -21.984 -8.492 -15.883 1 96 179 GLN B N 1
ATOM 2996 C CA . GLN B 1 179 ? -22.062 -9.914 -15.586 1 96 179 GLN B CA 1
ATOM 2997 C C . GLN B 1 179 ? -20.766 -10.633 -15.953 1 96 179 GLN B C 1
ATOM 2999 O O . GLN B 1 179 ? -20.734 -11.859 -16.016 1 96 179 GLN B O 1
ATOM 3004 N N . ASP B 1 180 ? -19.719 -9.844 -16.234 1 96.62 180 ASP B N 1
ATOM 3005 C CA . ASP B 1 180 ? -18.406 -10.445 -16.438 1 96.62 180 ASP B CA 1
ATOM 3006 C C . ASP B 1 180 ? -18.016 -11.305 -15.234 1 96.62 180 ASP B C 1
ATOM 3008 O O . ASP B 1 180 ? -18.094 -10.852 -14.086 1 96.62 180 ASP B O 1
ATOM 3012 N N . PRO B 1 181 ? -17.578 -12.57 -15.453 1 97.25 181 PRO B N 1
ATOM 3013 C CA . PRO B 1 181 ? -17.281 -13.477 -14.336 1 97.25 181 PRO B CA 1
ATOM 3014 C C . PRO B 1 181 ? -16.234 -12.922 -13.383 1 97.25 181 PRO B C 1
ATOM 3016 O O . PRO B 1 181 ? -16.297 -13.148 -12.172 1 97.25 181 PRO B O 1
ATOM 3019 N N . ASP B 1 182 ? -15.266 -12.273 -13.93 1 97.19 182 ASP B N 1
ATOM 3020 C CA . ASP B 1 182 ? -14.234 -11.68 -13.086 1 97.19 182 ASP B CA 1
ATOM 3021 C C . ASP B 1 182 ? -14.836 -10.625 -12.164 1 97.19 182 ASP B C 1
ATOM 3023 O O . ASP B 1 182 ? -14.539 -10.602 -10.961 1 97.19 182 ASP B O 1
ATOM 3027 N N . ALA B 1 183 ? -15.625 -9.719 -12.75 1 97.56 183 ALA B N 1
ATOM 3028 C CA . ALA B 1 183 ? -16.266 -8.656 -11.969 1 97.56 183 ALA B CA 1
ATOM 3029 C C . ALA B 1 183 ? -17.203 -9.242 -10.906 1 97.56 183 ALA B C 1
ATOM 3031 O O . ALA B 1 183 ? -17.219 -8.773 -9.766 1 97.56 183 ALA B O 1
ATOM 3032 N N . LEU B 1 184 ? -17.953 -10.281 -11.305 1 98.06 184 LEU B N 1
ATOM 3033 C CA . LEU B 1 184 ? -18.859 -10.945 -10.359 1 98.06 184 LEU B CA 1
ATOM 3034 C C . LEU B 1 184 ? -18.078 -11.555 -9.203 1 98.06 184 LEU B C 1
ATOM 3036 O O . LEU B 1 184 ? -18.484 -11.445 -8.047 1 98.06 184 LEU B O 1
ATOM 3040 N N . GLY B 1 185 ? -16.969 -12.227 -9.531 1 98.19 185 GLY B N 1
ATOM 3041 C CA . GLY B 1 185 ? -16.125 -12.836 -8.516 1 98.19 185 GLY B CA 1
ATOM 3042 C C . GLY B 1 185 ? -15.57 -11.836 -7.516 1 98.19 185 GLY B C 1
ATOM 3043 O O . GLY B 1 185 ? -15.625 -12.062 -6.305 1 98.19 185 GLY B O 1
ATOM 3044 N N . VAL B 1 186 ? -15.102 -10.719 -7.996 1 98.25 186 VAL B N 1
ATOM 3045 C CA . VAL B 1 186 ? -14.508 -9.695 -7.133 1 98.25 186 VAL B CA 1
ATOM 3046 C C . VAL B 1 186 ? -15.594 -9.047 -6.277 1 98.25 186 VAL B C 1
ATOM 3048 O O . VAL B 1 186 ? -15.391 -8.805 -5.086 1 98.25 186 VAL B O 1
ATOM 3051 N N . ARG B 1 187 ? -16.797 -8.727 -6.855 1 98 187 ARG B N 1
ATOM 3052 C CA . ARG B 1 187 ? -17.906 -8.164 -6.082 1 98 187 ARG B CA 1
ATOM 3053 C C . ARG B 1 187 ? -18.297 -9.086 -4.93 1 98 187 ARG B C 1
ATOM 3055 O O . ARG B 1 187 ? -18.484 -8.633 -3.801 1 98 187 ARG B O 1
ATOM 3062 N N . GLU B 1 188 ? -18.422 -10.375 -5.254 1 98.19 188 GLU B N 1
ATOM 3063 C CA . GLU B 1 188 ? -18.781 -11.344 -4.223 1 98.19 188 GLU B CA 1
ATOM 3064 C C . GLU B 1 188 ? -17.672 -11.453 -3.172 1 98.19 188 GLU B C 1
ATOM 3066 O O . GLU B 1 188 ? -17.953 -11.625 -1.983 1 98.19 188 GLU B O 1
ATOM 3071 N N . TYR B 1 189 ? -16.438 -11.438 -3.59 1 98.5 189 TYR B N 1
ATOM 3072 C CA . TYR B 1 189 ? -15.281 -11.43 -2.693 1 98.5 189 TYR B CA 1
ATOM 3073 C C . TYR B 1 189 ? -15.391 -10.297 -1.677 1 98.5 189 TYR B C 1
ATOM 3075 O O . TYR B 1 189 ? -15.234 -10.516 -0.474 1 98.5 189 TYR B O 1
ATOM 3083 N N . PHE B 1 190 ? -15.703 -9.055 -2.143 1 98.06 190 PHE B N 1
ATOM 3084 C CA . PHE B 1 190 ? -15.805 -7.895 -1.263 1 98.06 190 PHE B CA 1
ATOM 3085 C C . PHE B 1 190 ? -17.031 -8 -0.363 1 98.06 190 PHE B C 1
ATOM 3087 O O . PHE B 1 190 ? -17 -7.574 0.792 1 98.06 190 PHE B O 1
ATOM 3094 N N . ARG B 1 191 ? -18.141 -8.586 -0.883 1 97.56 191 ARG B N 1
ATOM 3095 C CA . ARG B 1 191 ? -19.312 -8.82 -0.041 1 97.56 191 ARG B CA 1
ATOM 3096 C C . ARG B 1 191 ? -18.969 -9.727 1.136 1 97.56 191 ARG B C 1
ATOM 3098 O O . ARG B 1 191 ? -19.359 -9.453 2.271 1 97.56 191 ARG B O 1
ATOM 3105 N N . LEU B 1 192 ? -18.234 -10.789 0.869 1 98.19 192 LEU B N 1
ATOM 3106 C CA . LEU B 1 192 ? -17.828 -11.727 1.909 1 98.19 192 LEU B CA 1
ATOM 3107 C C . LEU B 1 192 ? -16.891 -11.062 2.91 1 98.19 192 LEU B C 1
ATOM 3109 O O . LEU B 1 192 ? -17.016 -11.281 4.117 1 98.19 192 LEU B O 1
ATOM 3113 N N . ILE B 1 193 ? -15.945 -10.281 2.441 1 98.06 193 ILE B N 1
ATOM 3114 C CA . ILE B 1 193 ? -15.008 -9.586 3.309 1 98.06 193 ILE B CA 1
ATOM 3115 C C . ILE B 1 193 ? -15.758 -8.633 4.23 1 98.06 193 ILE B C 1
ATOM 3117 O O . ILE B 1 193 ? -15.516 -8.602 5.441 1 98.06 193 ILE B O 1
ATOM 3121 N N . ALA B 1 194 ? -16.656 -7.855 3.654 1 96.19 194 ALA B N 1
ATOM 3122 C CA . ALA B 1 194 ? -17.406 -6.859 4.41 1 96.19 194 ALA B CA 1
ATOM 3123 C C . ALA B 1 194 ? -18.219 -7.512 5.523 1 96.19 194 ALA B C 1
ATOM 3125 O O . ALA B 1 194 ? -18.438 -6.91 6.578 1 96.19 194 ALA B O 1
ATOM 3126 N N . ALA B 1 195 ? -18.578 -8.742 5.348 1 96.38 195 ALA B N 1
ATOM 3127 C CA . ALA B 1 195 ? -19.422 -9.445 6.309 1 96.38 195 ALA B CA 1
ATOM 3128 C C . ALA B 1 195 ? -18.578 -10.258 7.289 1 96.38 195 ALA B C 1
ATOM 3130 O O . ALA B 1 195 ? -19.109 -10.82 8.25 1 96.38 195 ALA B O 1
ATOM 3131 N N . HIS B 1 196 ? -17.328 -10.383 7.094 1 97.12 196 HIS B N 1
ATOM 3132 C CA . HIS B 1 196 ? -16.469 -11.242 7.895 1 97.12 196 HIS B CA 1
ATOM 3133 C C . HIS B 1 196 ? -16 -10.531 9.156 1 97.12 196 HIS B C 1
ATOM 3135 O O . HIS B 1 196 ? -15.469 -9.422 9.086 1 97.12 196 HIS B O 1
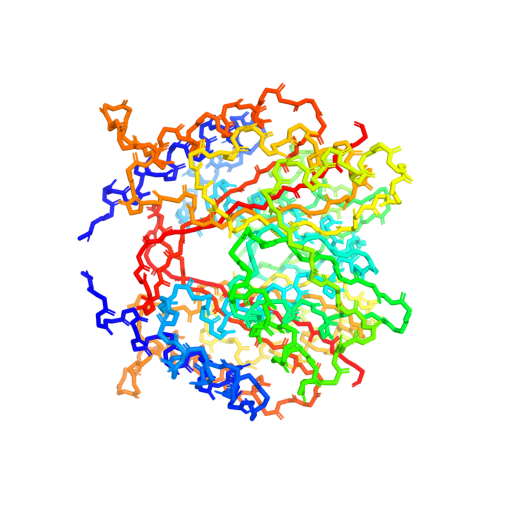ATOM 3141 N N . PRO B 1 197 ? -16.031 -11.109 10.266 1 96.31 197 PRO B N 1
ATOM 3142 C CA . PRO B 1 197 ? -15.75 -10.414 11.523 1 96.31 197 PRO B CA 1
ATOM 3143 C C . PRO B 1 197 ? -14.25 -10.242 11.773 1 96.31 197 PRO B C 1
ATOM 3145 O O . PRO B 1 197 ? -13.852 -9.422 12.602 1 96.31 197 PRO B O 1
ATOM 3148 N N . ARG B 1 198 ? -13.422 -10.969 11.055 1 97.69 198 ARG B N 1
ATOM 3149 C CA . ARG B 1 198 ? -12 -10.969 11.383 1 97.69 198 ARG B CA 1
ATOM 3150 C C . ARG B 1 198 ? -11.188 -10.25 10.305 1 97.69 198 ARG B C 1
ATOM 3152 O O . ARG B 1 198 ? -9.961 -10.367 10.266 1 97.69 198 ARG B O 1
ATOM 3159 N N . LEU B 1 199 ? -11.875 -9.617 9.406 1 98.44 199 LEU B N 1
ATOM 3160 C CA . LEU B 1 199 ? -11.148 -8.992 8.305 1 98.44 199 LEU B CA 1
ATOM 3161 C C . LEU B 1 199 ? -11.383 -7.484 8.281 1 98.44 199 LEU B C 1
ATOM 3163 O O . LEU B 1 199 ? -12.516 -7.027 8.477 1 98.44 199 LEU B O 1
ATOM 3167 N N . THR B 1 200 ? -10.414 -6.695 8.188 1 98.06 200 THR B N 1
ATOM 3168 C CA . THR B 1 200 ? -10.484 -5.277 7.852 1 98.06 200 THR B CA 1
ATOM 3169 C C . THR B 1 200 ? -9.758 -4.988 6.543 1 98.06 200 THR B C 1
ATOM 3171 O O . THR B 1 200 ? -8.609 -5.41 6.363 1 98.06 200 THR B O 1
ATOM 3174 N N . THR B 1 201 ? -10.445 -4.379 5.602 1 98.56 201 THR B N 1
ATOM 3175 C CA . THR B 1 201 ? -9.953 -4.305 4.23 1 98.56 201 THR B CA 1
ATOM 3176 C C . THR B 1 201 ? -10.18 -2.916 3.645 1 98.56 201 THR B C 1
ATOM 3178 O O . THR B 1 201 ? -11.164 -2.252 3.977 1 98.56 201 THR B O 1
ATOM 3181 N N . THR B 1 202 ? -9.281 -2.432 2.854 1 98.5 202 THR B N 1
ATOM 3182 C CA . THR B 1 202 ? -9.5 -1.322 1.934 1 98.5 202 THR B CA 1
ATOM 3183 C C . THR B 1 202 ? -9.094 -1.706 0.514 1 98.5 202 THR B C 1
ATOM 3185 O O . THR B 1 202 ? -8.633 -2.822 0.276 1 98.5 202 THR B O 1
ATOM 3188 N N . ALA B 1 203 ? -9.359 -0.893 -0.466 1 98.62 203 ALA B N 1
ATOM 3189 C CA . ALA B 1 203 ? -8.953 -1.094 -1.856 1 98.62 203 ALA B CA 1
ATOM 3190 C C . ALA B 1 203 ? -8.641 0.237 -2.535 1 98.62 203 ALA B C 1
ATOM 3192 O O . ALA B 1 203 ? -9.266 1.257 -2.234 1 98.62 203 ALA B O 1
ATOM 3193 N N . LEU B 1 204 ? -7.672 0.222 -3.357 1 98.56 204 LEU B N 1
ATOM 3194 C CA . LEU B 1 204 ? -7.246 1.399 -4.105 1 98.56 204 LEU B CA 1
ATOM 3195 C C . LEU B 1 204 ? -7.246 1.119 -5.605 1 98.56 204 LEU B C 1
ATOM 3197 O O . LEU B 1 204 ? -6.898 0.016 -6.035 1 98.56 204 LEU B O 1
ATOM 3201 N N . GLN B 1 205 ? -7.652 2.141 -6.355 1 98.44 205 GLN B N 1
ATOM 3202 C CA . GLN B 1 205 ? -7.555 2.1 -7.812 1 98.44 205 GLN B CA 1
ATOM 3203 C C . GLN B 1 205 ? -6.172 2.543 -8.281 1 98.44 205 GLN B C 1
ATOM 3205 O O . GLN B 1 205 ? -5.668 3.584 -7.855 1 98.44 205 GLN B O 1
ATOM 3210 N N . THR B 1 206 ? -5.59 1.741 -9.133 1 98.12 206 THR B N 1
ATOM 3211 C CA . THR B 1 206 ? -4.293 2.092 -9.703 1 98.12 206 THR B CA 1
ATOM 3212 C C . THR B 1 206 ? -4.367 2.174 -11.219 1 98.12 206 THR B C 1
ATOM 3214 O O . THR B 1 206 ? -5.246 1.572 -11.836 1 98.12 206 THR B O 1
ATOM 3217 N N . VAL B 1 207 ? -3.494 2.955 -11.812 1 97.56 207 VAL B N 1
ATOM 3218 C CA . VAL B 1 207 ? -3.268 2.992 -13.25 1 97.56 207 VAL B CA 1
ATOM 3219 C C . VAL B 1 207 ? -1.772 2.869 -13.539 1 97.56 207 VAL B C 1
ATOM 3221 O O . VAL B 1 207 ? -0.944 3.02 -12.641 1 97.56 207 VAL B O 1
ATOM 3224 N N . GLY B 1 208 ? -1.397 2.551 -14.672 1 96.25 208 GLY B N 1
ATOM 3225 C CA . GLY B 1 208 ? -0.019 2.412 -15.109 1 96.25 208 GLY B CA 1
ATOM 3226 C C . GLY B 1 208 ? 0.105 1.844 -16.516 1 96.25 208 GLY B C 1
ATOM 3227 O O . GLY B 1 208 ? -0.807 1.987 -17.328 1 96.25 208 GLY B O 1
ATOM 3228 N N . SER B 1 209 ? 1.259 1.23 -16.812 1 95 209 SER B N 1
ATOM 3229 C CA . SER B 1 209 ? 1.543 0.729 -18.156 1 95 209 SER B CA 1
ATOM 3230 C C . SER B 1 209 ? 0.634 -0.442 -18.516 1 95 209 SER B C 1
ATOM 3232 O O . SER B 1 209 ? 0.465 -0.768 -19.688 1 95 209 SER B O 1
ATOM 3234 N N . LYS B 1 210 ? 0.032 -1.02 -17.5 1 93.69 210 LYS B N 1
ATOM 3235 C CA . LYS B 1 210 ? -0.829 -2.17 -17.766 1 93.69 210 LYS B CA 1
ATOM 3236 C C . LYS B 1 210 ? -2.301 -1.804 -17.594 1 93.69 210 LYS B C 1
ATOM 3238 O O . LYS B 1 210 ? -3.152 -2.686 -17.469 1 93.69 210 LYS B O 1
ATOM 3243 N N . GLY B 1 211 ? -2.533 -0.483 -17.516 1 94.75 211 GLY B N 1
ATOM 3244 C CA . GLY B 1 211 ? -3.902 0.006 -17.578 1 94.75 211 GLY B CA 1
ATOM 3245 C C . GLY B 1 211 ? -4.477 0.331 -16.203 1 94.75 211 GLY B C 1
ATOM 3246 O O . GLY B 1 211 ? -3.752 0.777 -15.32 1 94.75 211 GLY B O 1
ATOM 3247 N N . TRP B 1 212 ? -5.824 0.348 -16.172 1 96.5 212 TRP B N 1
ATOM 3248 C CA . TRP B 1 212 ? -6.598 0.736 -14.984 1 96.5 212 TRP B CA 1
ATOM 3249 C C . TRP B 1 212 ? -7.105 -0.492 -14.242 1 96.5 212 TRP B C 1
ATOM 3251 O O . TRP B 1 212 ? -7.895 -1.271 -14.781 1 96.5 212 TRP B O 1
ATOM 3261 N N . ASP B 1 213 ? -6.684 -0.683 -13.039 1 97.19 213 ASP B N 1
ATOM 3262 C CA . ASP B 1 213 ? -7.121 -1.748 -12.148 1 97.19 213 ASP B CA 1
ATOM 3263 C C . ASP B 1 213 ? -6.945 -1.343 -10.688 1 97.19 213 ASP B C 1
ATOM 3265 O O . ASP B 1 213 ? -7.332 -0.241 -10.289 1 97.19 213 ASP B O 1
ATOM 3269 N N . GLY B 1 214 ? -6.441 -2.223 -9.812 1 97.88 214 GLY B N 1
ATOM 3270 C CA . GLY B 1 214 ? -6.273 -1.902 -8.398 1 97.88 214 GLY B CA 1
ATOM 3271 C C . GLY B 1 214 ? -6.051 -3.127 -7.535 1 97.88 214 GLY B C 1
ATOM 3272 O O . GLY B 1 214 ? -6.02 -4.254 -8.039 1 97.88 214 GLY B O 1
ATOM 3273 N N . PHE B 1 215 ? -5.816 -2.855 -6.309 1 98.75 215 PHE B N 1
ATOM 3274 C CA . PHE B 1 215 ? -5.586 -3.938 -5.355 1 98.75 215 PHE B CA 1
ATOM 3275 C C . PHE B 1 215 ? -6.332 -3.68 -4.055 1 98.75 215 PHE B C 1
ATOM 3277 O O . PHE B 1 215 ? -6.707 -2.543 -3.762 1 98.75 215 PHE B O 1
ATOM 3284 N N . ALA B 1 216 ? -6.59 -4.758 -3.338 1 98.88 216 ALA B N 1
ATOM 3285 C CA . ALA B 1 216 ? -7.145 -4.691 -1.987 1 98.88 216 ALA B CA 1
ATOM 3286 C C . ALA B 1 216 ? -6.102 -5.098 -0.949 1 98.88 216 ALA B C 1
ATOM 3288 O O . ALA B 1 216 ? -5.273 -5.977 -1.202 1 98.88 216 ALA B O 1
ATOM 3289 N N . LEU B 1 217 ? -6.07 -4.418 0.129 1 98.94 217 LEU B N 1
ATOM 3290 C CA . LEU B 1 217 ? -5.219 -4.699 1.282 1 98.94 217 LEU B CA 1
ATOM 3291 C C . LEU B 1 217 ? -6.059 -5.082 2.496 1 98.94 217 LEU B C 1
ATOM 3293 O O . LEU B 1 217 ? -6.926 -4.312 2.924 1 98.94 217 LEU B O 1
ATOM 3297 N N . THR B 1 218 ? -5.867 -6.285 3.002 1 98.88 218 THR B N 1
ATOM 3298 C CA . THR B 1 218 ? -6.629 -6.824 4.121 1 98.88 218 THR B CA 1
ATOM 3299 C C . THR B 1 218 ? -5.699 -7.215 5.27 1 98.88 218 THR B C 1
ATOM 3301 O O . THR B 1 218 ? -4.613 -7.75 5.039 1 98.88 218 THR B O 1
ATOM 3304 N N . ILE B 1 219 ? -6.074 -6.914 6.48 1 98.88 219 ILE B N 1
ATOM 3305 C CA . ILE B 1 219 ? -5.453 -7.492 7.668 1 98.88 219 ILE B CA 1
ATOM 3306 C C . ILE B 1 219 ? -6.43 -8.453 8.344 1 98.88 219 ILE B C 1
ATOM 3308 O O . ILE B 1 219 ? -7.609 -8.133 8.508 1 98.88 219 ILE B O 1
ATOM 3312 N N . VAL B 1 220 ? -5.969 -9.641 8.625 1 98.81 220 VAL B N 1
ATOM 3313 C CA . VAL B 1 220 ? -6.73 -10.57 9.453 1 98.81 220 VAL B CA 1
ATOM 3314 C C . VAL B 1 220 ? -6.613 -10.172 10.922 1 98.81 220 VAL B C 1
ATOM 3316 O O . VAL B 1 220 ? -5.512 -10.094 11.469 1 98.81 220 VAL B O 1
ATOM 3319 N N . THR B 1 221 ? -7.73 -9.891 11.523 1 96.81 221 THR B N 1
ATOM 3320 C CA . THR B 1 221 ? -7.738 -9.461 12.914 1 96.81 221 THR B CA 1
ATOM 3321 C C . THR B 1 221 ? -8.102 -10.617 13.844 1 96.81 221 THR B C 1
ATOM 3323 O O . THR B 1 221 ? -8.297 -11.75 13.383 1 96.81 221 THR B O 1
ATOM 3326 N N . ALA B 1 222 ? -8.227 -10.461 15.242 1 89.69 222 ALA B N 1
ATOM 3327 C CA . ALA B 1 222 ? -8.531 -11.492 16.234 1 89.69 222 ALA B CA 1
ATOM 3328 C C . ALA B 1 222 ? -10.023 -11.812 16.234 1 89.69 222 ALA B C 1
ATOM 3330 O O . ALA B 1 222 ? -10.852 -10.961 15.906 1 89.69 222 ALA B O 1
#

Sequence (444 aa):
MNERQWSAVDDFFCSQLAPSDPVLDAALASSRAAGLPAINVTANQGKFLNLLATIRGARRILELGTLGGYSAIWLARALPPGGVLITLEANADHAALARENLGRAGLGGVASVVVGRAKDSLERLIAERAEPFDLIFLDADKDSYPAYLPPMVALSRPGTVIVADNVVRQGRVADRRNQDPDALGVREYFRLIAAHPRLTTTALQTVGSKGWDGFALTIVTAMNERQWSAVDDFFCSQLAPSDPVLDAALASSRAAGLPAINVTANQGKFLNLLATIRGARRILELGTLGGYSAIWLARALPPGGVLITLEANADHAALARENLGRAGLGGVASVVVGRAKDSLERLIAERAEPFDLIFLDADKDSYPAYLPPMVALSRPGTVIVADNVVRQGRVADRRNQDPDALGVREYFRLIAAHPRLTTTALQTVGSKGWDGFALTIVTA

Secondary structure (DSSP, 8-state):
--HHHHHHHHHHHHHHHS---HHHHHHHHHHHHTT--S-SPPHHHHHHHHHHHHHHT-SEEEEE--TTSHHHHHHHTTPPTT-EEEEEES-HHHHHHHHHHHHHTT-TTTEEEEES-HHHHHHHHHHTTPPPEEEEEE-S-GGGHHHHHHHHHHTEEEEEEEEEE--SGGGGGG-TT---HHHHHHHHHHHHHHH-TTEEEEEEEEEETTEEEEEEEEEE--/--HHHHHHHHHHHHHHHS---HHHHHHHHHHHHTT--S-SPPHHHHHHHHHHHHHHT-SEEEEE--TTSHHHHHHHTTPPTT-EEEEEES-HHHHHHHHHHHHHTT-TTTEEEEES-HHHHHHHHHHTTPPPEEEEEE-S-GGGHHHHHHHHHHTEEEEEEEEEE--SGGGGGG-TT---HHHHHHHHHHHHHHH-TTEEEEEEEEEETTEEEEEEEEEE--